Protein AF-0000000076629115 (afdb_homodimer)

Nearest PDB structures (foldseek):
  2y7j-assembly1_C  TM=8.946E-01  e=3.976E-22  Homo sapiens
  5u94-assembly1_A  TM=8.481E-01  e=2.162E-18  Mycobacterium tuberculosis H37Rv
  1o6y-assembly1_A  TM=8.661E-01  e=6.745E-17  Mycobacterium tuberculosis H37Rv
  3orm-assembly1_A  TM=8.342E-01  e=1.017E-17  Mycobacterium tuberculosis H37Ra
  2fum-assembly1_A  TM=8.094E-01  e=8.984E-17  Mycobacterium tuberculosis H37Rv

Structure (mmCIF, N/CA/C/O backbone):
data_AF-0000000076629115-model_v1
#
loop_
_entity.id
_entity.type
_entity.pdbx_description
1 polymer 'Protein kinase domain-containing protein'
#
loop_
_atom_site.group_PDB
_atom_site.id
_atom_site.type_symbol
_atom_site.label_atom_id
_atom_site.label_alt_id
_atom_site.label_comp_id
_atom_site.label_asym_id
_atom_site.label_entity_id
_atom_site.label_seq_id
_atom_site.pdbx_PDB_ins_code
_atom_site.Cartn_x
_atom_site.Cartn_y
_atom_site.Cartn_z
_atom_site.occupancy
_atom_site.B_iso_or_equiv
_atom_site.auth_seq_id
_atom_site.auth_comp_id
_atom_site.auth_asym_id
_atom_site.auth_atom_id
_atom_site.pdbx_PDB_model_num
ATOM 1 N N . MET A 1 1 ? 26.016 -2.723 -18.594 1 18.06 1 MET A N 1
ATOM 2 C CA . MET A 1 1 ? 26.516 -2.791 -17.219 1 18.06 1 MET A CA 1
ATOM 3 C C . MET A 1 1 ? 27.375 -1.579 -16.906 1 18.06 1 MET A C 1
ATOM 5 O O . MET A 1 1 ? 28.5 -1.725 -16.422 1 18.06 1 MET A O 1
ATOM 9 N N . GLY A 1 2 ? 26.969 -0.438 -17.5 1 18.92 2 GLY A N 1
ATOM 10 C CA . GLY A 1 2 ? 27.844 0.714 -17.5 1 18.92 2 GLY A CA 1
ATOM 11 C C . GLY A 1 2 ? 28.156 1.247 -16.125 1 18.92 2 GLY A C 1
ATOM 12 O O . GLY A 1 2 ? 27.25 1.573 -15.359 1 18.92 2 GLY A O 1
ATOM 13 N N . ILE A 1 3 ? 29.172 0.658 -15.555 1 20.05 3 ILE A N 1
ATOM 14 C CA . ILE A 1 3 ? 29.875 1.191 -14.391 1 20.05 3 ILE A CA 1
ATOM 15 C C . ILE A 1 3 ? 30.141 2.682 -14.586 1 20.05 3 ILE A C 1
ATOM 17 O O . ILE A 1 3 ? 30.859 3.072 -15.508 1 20.05 3 ILE A O 1
ATOM 21 N N . SER A 1 4 ? 29.078 3.451 -14.617 1 22.34 4 SER A N 1
ATOM 22 C CA . SER A 1 4 ? 29.406 4.855 -14.844 1 22.34 4 SER A CA 1
ATOM 23 C C . SER A 1 4 ? 30.516 5.316 -13.906 1 22.34 4 SER A C 1
ATOM 25 O O . SER A 1 4 ? 30.516 4.969 -12.719 1 22.34 4 SER A O 1
ATOM 27 N N . CYS A 1 5 ? 31.672 5.469 -14.438 1 22.61 5 CYS A N 1
ATOM 28 C CA . CYS A 1 5 ? 32.875 6.133 -13.945 1 22.61 5 CYS A CA 1
ATOM 29 C C . CYS A 1 5 ? 32.531 7.488 -13.328 1 22.61 5 CYS A C 1
ATOM 31 O O . CYS A 1 5 ? 31.828 8.297 -13.945 1 22.61 5 CYS A O 1
ATOM 33 N N . CYS A 1 6 ? 32.594 7.562 -12.047 1 23.69 6 CYS A N 1
ATOM 34 C CA . CYS A 1 6 ? 32.5 8.742 -11.188 1 23.69 6 CYS A CA 1
ATOM 35 C C . CYS A 1 6 ? 33.375 9.867 -11.703 1 23.69 6 CYS A C 1
ATOM 37 O O . CYS A 1 6 ? 34.594 9.812 -11.555 1 23.69 6 CYS A O 1
ATOM 39 N N . LYS A 1 7 ? 33.125 10.398 -12.836 1 25.02 7 LYS A N 1
ATOM 40 C CA . LYS A 1 7 ? 33.875 11.641 -13.039 1 25.02 7 LYS A CA 1
ATOM 41 C C . LYS A 1 7 ? 33.719 12.57 -11.836 1 25.02 7 LYS A C 1
ATOM 43 O O . LYS A 1 7 ? 32.656 12.617 -11.211 1 25.02 7 LYS A O 1
ATOM 48 N N . GLN A 1 8 ? 34.781 13.203 -11.242 1 26.44 8 GLN A N 1
ATOM 49 C CA . GLN A 1 8 ? 35.156 14.047 -10.109 1 26.44 8 GLN A CA 1
ATOM 50 C C . GLN A 1 8 ? 34.344 15.336 -10.086 1 26.44 8 GLN A C 1
ATOM 52 O O . GLN A 1 8 ? 34.656 16.281 -10.805 1 26.44 8 GLN A O 1
ATOM 57 N N . VAL A 1 9 ? 33.062 15.406 -10.305 1 29.16 9 VAL A N 1
ATOM 58 C CA . VAL A 1 9 ? 32.562 16.766 -10.164 1 29.16 9 VAL A CA 1
ATOM 59 C C . VAL A 1 9 ? 33.031 17.344 -8.82 1 29.16 9 VAL A C 1
ATOM 61 O O . VAL A 1 9 ? 33 16.656 -7.805 1 29.16 9 VAL A O 1
ATOM 64 N N . LYS A 1 10 ? 33.625 18.547 -8.742 1 31.98 10 LYS A N 1
ATOM 65 C CA . LYS A 1 10 ? 34.156 19.312 -7.617 1 31.98 10 LYS A CA 1
ATOM 66 C C . LYS A 1 10 ? 33.062 19.484 -6.535 1 31.98 10 LYS A C 1
ATOM 68 O O . LYS A 1 10 ? 32.375 20.5 -6.488 1 31.98 10 LYS A O 1
ATOM 73 N N . VAL A 1 11 ? 32.094 18.672 -6.383 1 36.09 11 VAL A N 1
ATOM 74 C CA . VAL A 1 11 ? 31.125 18.75 -5.285 1 36.09 11 VAL A CA 1
ATOM 75 C C . VAL A 1 11 ? 31.875 18.828 -3.953 1 36.09 11 VAL A C 1
ATOM 77 O O . VAL A 1 11 ? 32.812 18.078 -3.723 1 36.09 11 VAL A O 1
ATOM 80 N N . ASN A 1 12 ? 31.844 19.875 -3.234 1 35.12 12 ASN A N 1
ATOM 81 C CA . ASN A 1 12 ? 32.469 20.016 -1.918 1 35.12 12 ASN A CA 1
ATOM 82 C C . ASN A 1 12 ? 32.281 18.75 -1.085 1 35.12 12 ASN A C 1
ATOM 84 O O . ASN A 1 12 ? 31.141 18.406 -0.723 1 35.12 12 ASN A O 1
ATOM 88 N N . THR A 1 13 ? 33 17.75 -1.102 1 42.62 13 THR A N 1
ATOM 89 C CA . THR A 1 13 ? 33.281 16.391 -0.619 1 42.62 13 THR A CA 1
ATOM 90 C C . THR A 1 13 ? 33 16.281 0.876 1 42.62 13 THR A C 1
ATOM 92 O O . THR A 1 13 ? 32.688 15.203 1.378 1 42.62 13 THR A O 1
ATOM 95 N N . GLU A 1 14 ? 33.219 17.516 1.495 1 41.75 14 GLU A N 1
ATOM 96 C CA . GLU A 1 14 ? 33.125 17.328 2.941 1 41.75 14 GLU A CA 1
ATOM 97 C C . GLU A 1 14 ? 31.703 17.016 3.385 1 41.75 14 GLU A C 1
ATOM 99 O O . GLU A 1 14 ? 31.484 16.109 4.184 1 41.75 14 GLU A O 1
ATOM 104 N N . GLY A 1 15 ? 30.781 17.828 2.988 1 42.72 15 GLY A N 1
ATOM 105 C CA . GLY A 1 15 ? 29.406 17.641 3.396 1 42.72 15 GLY A CA 1
ATOM 106 C C . GLY A 1 15 ? 28.812 16.328 2.922 1 42.72 15 GLY A C 1
ATOM 107 O O . GLY A 1 15 ? 28.062 15.672 3.66 1 42.72 15 GLY A O 1
ATOM 108 N N . ILE A 1 16 ? 29.125 16.062 1.69 1 47.84 16 ILE A N 1
ATOM 109 C CA . ILE A 1 16 ? 28.656 14.812 1.115 1 47.84 16 ILE A CA 1
ATOM 110 C C . ILE A 1 16 ? 29.25 13.641 1.887 1 47.84 16 ILE A C 1
ATOM 112 O O . ILE A 1 16 ? 28.578 12.641 2.135 1 47.84 16 ILE A O 1
ATOM 116 N N . THR A 1 17 ? 30.484 13.891 2.24 1 46.81 17 THR A N 1
ATOM 117 C CA . THR A 1 17 ? 31.172 12.836 2.98 1 46.81 17 THR A CA 1
ATOM 118 C C . THR A 1 17 ? 30.438 12.516 4.277 1 46.81 17 THR A C 1
ATOM 120 O O . THR A 1 17 ? 30.312 11.352 4.66 1 46.81 17 THR A O 1
ATOM 123 N N . ARG A 1 18 ? 30.031 13.516 4.914 1 45.34 18 ARG A N 1
ATOM 124 C CA . ARG A 1 18 ? 29.312 13.305 6.176 1 45.34 18 ARG A CA 1
ATOM 125 C C . ARG A 1 18 ? 28 12.578 5.949 1 45.34 18 ARG A C 1
ATOM 127 O O . ARG A 1 18 ? 27.594 11.75 6.77 1 45.34 18 ARG A O 1
ATOM 134 N N . LEU A 1 19 ? 27.344 13.031 4.918 1 49.06 19 LEU A N 1
ATOM 135 C CA . LEU A 1 19 ? 26.062 12.414 4.609 1 49.06 19 LEU A CA 1
ATOM 136 C C . LEU A 1 19 ? 26.219 10.922 4.34 1 49.06 19 LEU A C 1
ATOM 138 O O . LEU A 1 19 ? 25.344 10.133 4.684 1 49.06 19 LEU A O 1
ATOM 142 N N . ILE A 1 20 ? 27.406 10.555 3.688 1 50.97 20 ILE A N 1
ATOM 143 C CA . ILE A 1 20 ? 27.656 9.164 3.295 1 50.97 20 ILE A CA 1
ATOM 144 C C . ILE A 1 20 ? 28.297 8.406 4.453 1 50.97 20 ILE A C 1
ATOM 146 O O . ILE A 1 20 ? 28.094 7.203 4.602 1 50.97 20 ILE A O 1
ATOM 150 N N . ALA A 1 21 ? 29.234 9.062 5.105 1 46.81 21 ALA A N 1
ATOM 151 C CA . ALA A 1 21 ? 30.125 8.398 6.062 1 46.81 21 ALA A CA 1
ATOM 152 C C . ALA A 1 21 ? 29.312 7.652 7.125 1 46.81 21 ALA A C 1
ATOM 154 O O . ALA A 1 21 ? 29.75 6.613 7.629 1 46.81 21 ALA A O 1
ATOM 155 N N . ASP A 1 22 ? 28.422 8.273 7.602 1 47.22 22 ASP A N 1
ATOM 156 C CA . ASP A 1 22 ? 27.891 7.688 8.828 1 47.22 22 ASP A CA 1
ATOM 157 C C . ASP A 1 22 ? 27.109 6.406 8.539 1 47.22 22 ASP A C 1
ATOM 159 O O . ASP A 1 22 ? 26.547 5.805 9.445 1 47.22 22 ASP A O 1
ATOM 163 N N . GLY A 1 23 ? 26.734 6.137 7.359 1 47.78 23 GLY A N 1
ATOM 164 C CA . GLY A 1 23 ? 25.797 5.031 7.262 1 47.78 23 GLY A CA 1
ATOM 165 C C . GLY A 1 23 ? 26.484 3.684 7.121 1 47.78 23 GLY A C 1
ATOM 166 O O . GLY A 1 23 ? 27.438 3.539 6.359 1 47.78 23 GLY A O 1
ATOM 167 N N . ASP A 1 24 ? 26.844 2.9 8.102 1 50.03 24 ASP A N 1
ATOM 168 C CA . ASP A 1 24 ? 27.172 1.478 8.109 1 50.03 24 ASP A CA 1
ATOM 169 C C . ASP A 1 24 ? 26.469 0.75 6.961 1 50.03 24 ASP A C 1
ATOM 171 O O . ASP A 1 24 ? 27.125 0.092 6.145 1 50.03 24 ASP A O 1
ATOM 175 N N . LYS A 1 25 ? 25.234 0.162 7.254 1 55.09 25 LYS A N 1
ATOM 176 C CA . LYS A 1 25 ? 24.484 -0.906 6.609 1 55.09 25 LYS A CA 1
ATOM 177 C C . LYS A 1 25 ? 23.891 -0.442 5.277 1 55.09 25 LYS A C 1
ATOM 179 O O . LYS A 1 25 ? 23.125 0.515 5.23 1 55.09 25 LYS A O 1
ATOM 184 N N . SER A 1 26 ? 24.562 -0.582 4.117 1 67.44 26 SER A N 1
ATOM 185 C CA . SER A 1 26 ? 24.078 -0.129 2.82 1 67.44 26 SER A CA 1
ATOM 186 C C . SER A 1 26 ? 22.922 -0.997 2.332 1 67.44 26 SER A C 1
ATOM 188 O O . SER A 1 26 ? 23.125 -2.164 1.985 1 67.44 26 SER A O 1
ATOM 190 N N . ILE A 1 27 ? 21.766 -0.595 2.73 1 78.12 27 ILE A N 1
ATOM 191 C CA . ILE A 1 27 ? 20.594 -1.197 2.129 1 78.12 27 ILE A CA 1
ATOM 192 C C . ILE A 1 27 ? 20.719 -1.183 0.608 1 78.12 27 ILE A C 1
ATOM 194 O O . ILE A 1 27 ? 20.922 -0.125 0.006 1 78.12 27 ILE A O 1
ATOM 198 N N . LEU A 1 28 ? 20.859 -2.326 0.103 1 85.25 28 LEU A N 1
ATOM 199 C CA . LEU A 1 28 ? 20.781 -2.426 -1.35 1 85.25 28 LEU A CA 1
ATOM 200 C C . LEU A 1 28 ? 19.328 -2.447 -1.807 1 85.25 28 LEU A C 1
ATOM 202 O O . LEU A 1 28 ? 18.5 -3.174 -1.242 1 85.25 28 LEU A O 1
ATOM 206 N N . TRP A 1 29 ? 19.109 -1.521 -2.682 1 87.62 29 TRP A N 1
ATOM 207 C CA . TRP A 1 29 ? 17.719 -1.365 -3.078 1 87.62 29 TRP A CA 1
ATOM 208 C C . TRP A 1 29 ? 17.594 -1.191 -4.59 1 87.62 29 TRP A C 1
ATOM 210 O O . TRP A 1 29 ? 18.578 -0.849 -5.258 1 87.62 29 TRP A O 1
ATOM 220 N N . ILE A 1 30 ? 16.422 -1.57 -5.086 1 89.44 30 ILE A N 1
ATOM 221 C CA . ILE A 1 30 ? 16.062 -1.395 -6.488 1 89.44 30 ILE A CA 1
ATOM 222 C C . ILE A 1 30 ? 14.961 -0.334 -6.609 1 89.44 30 ILE A C 1
ATOM 224 O O . ILE A 1 30 ? 13.961 -0.382 -5.891 1 89.44 30 ILE A O 1
ATOM 228 N N . LYS A 1 31 ? 15.227 0.638 -7.48 1 91.94 31 LYS A N 1
ATOM 229 C CA . LYS A 1 31 ? 14.281 1.729 -7.699 1 91.94 31 LYS A CA 1
ATOM 230 C C . LYS A 1 31 ? 13.086 1.264 -8.531 1 91.94 31 LYS A C 1
ATOM 232 O O . LYS A 1 31 ? 13.258 0.575 -9.539 1 91.94 31 LYS A O 1
ATOM 237 N N . GLY A 1 32 ? 11.914 1.605 -8.031 1 94.44 32 GLY A N 1
ATOM 238 C CA . GLY A 1 32 ? 10.688 1.296 -8.75 1 94.44 32 GLY A CA 1
ATOM 239 C C . GLY A 1 32 ? 9.992 2.525 -9.305 1 94.44 32 GLY A C 1
ATOM 240 O O . GLY A 1 32 ? 10.641 3.408 -9.867 1 94.44 32 GLY A O 1
ATOM 241 N N . GLU A 1 33 ? 8.711 2.596 -9.18 1 93.38 33 GLU A N 1
ATOM 242 C CA . GLU A 1 33 ? 7.898 3.648 -9.781 1 93.38 33 GLU A CA 1
ATOM 243 C C . GLU A 1 33 ? 7.93 4.918 -8.938 1 93.38 33 GLU A C 1
ATOM 245 O O . GLU A 1 33 ? 8.109 4.859 -7.715 1 93.38 33 GLU A O 1
ATOM 250 N N . LYS A 1 34 ? 7.688 6.039 -9.609 1 94.75 34 LYS A N 1
ATOM 251 C CA . LYS A 1 34 ? 7.504 7.316 -8.922 1 94.75 34 LYS A CA 1
ATOM 252 C C . LYS A 1 34 ? 6.188 7.344 -8.148 1 94.75 34 LYS A C 1
ATOM 254 O O . LYS A 1 34 ? 5.141 6.973 -8.688 1 94.75 34 LYS A O 1
ATOM 259 N N . ILE A 1 35 ? 6.246 7.723 -6.91 1 93.69 35 ILE A N 1
ATOM 260 C CA . ILE A 1 35 ? 5.023 7.699 -6.113 1 93.69 35 ILE A CA 1
ATOM 261 C C . ILE A 1 35 ? 4.664 9.117 -5.684 1 93.69 35 ILE A C 1
ATOM 263 O O . ILE A 1 35 ? 3.574 9.359 -5.16 1 93.69 35 ILE A O 1
ATOM 267 N N . GLY A 1 36 ? 5.602 10.031 -5.832 1 90 36 GLY A N 1
ATOM 268 C CA . GLY A 1 36 ? 5.293 11.406 -5.484 1 90 36 GLY A CA 1
ATOM 269 C C . GLY A 1 36 ? 6.445 12.359 -5.734 1 90 36 GLY A C 1
ATOM 270 O O . GLY A 1 36 ? 7.445 11.984 -6.355 1 90 36 GLY A O 1
ATOM 271 N N . SER A 1 37 ? 6.129 13.562 -5.414 1 85.31 37 SER A N 1
ATOM 272 C CA . SER A 1 37 ? 7.141 14.617 -5.461 1 85.31 37 SER A CA 1
ATOM 273 C C . SER A 1 37 ? 7.168 15.414 -4.16 1 85.31 37 SER A C 1
ATOM 275 O O . SER A 1 37 ? 6.117 15.688 -3.572 1 85.31 37 SER A O 1
ATOM 277 N N . GLY A 1 38 ? 8.367 15.57 -3.707 1 70.88 38 GLY A N 1
ATOM 278 C CA . GLY A 1 38 ? 8.508 16.406 -2.525 1 70.88 38 GLY A CA 1
ATOM 279 C C . GLY A 1 38 ? 9.117 17.766 -2.824 1 70.88 38 GLY A C 1
ATOM 280 O O . GLY A 1 38 ? 9.297 18.125 -3.988 1 70.88 38 GLY A O 1
ATOM 281 N N . SER A 1 39 ? 9.336 18.656 -1.815 1 66.75 39 SER A N 1
ATOM 282 C CA . SER A 1 39 ? 9.867 20.016 -1.913 1 66.75 39 SER A CA 1
ATOM 283 C C . SER A 1 39 ? 11.148 20.047 -2.73 1 66.75 39 SER A C 1
ATOM 285 O O . SER A 1 39 ? 11.344 20.953 -3.559 1 66.75 39 SER A O 1
ATOM 287 N N . PHE A 1 40 ? 11.969 19 -2.664 1 75.31 40 PHE A N 1
ATOM 288 C CA . PHE A 1 40 ? 13.281 19.156 -3.277 1 75.31 40 PHE A CA 1
ATOM 289 C C . PHE A 1 40 ? 13.594 17.984 -4.195 1 75.31 40 PHE A C 1
ATOM 291 O O . PHE A 1 40 ? 14.688 17.906 -4.754 1 75.31 40 PHE A O 1
ATOM 298 N N . GLY A 1 41 ? 12.602 17.094 -4.305 1 85.94 41 GLY A N 1
ATOM 299 C CA . GLY A 1 41 ? 12.945 15.93 -5.113 1 85.94 41 GLY A CA 1
ATOM 300 C C . GLY A 1 41 ? 11.758 15.039 -5.414 1 85.94 41 GLY A C 1
ATOM 301 O O . GLY A 1 41 ? 10.617 15.391 -5.098 1 85.94 41 GLY A O 1
ATOM 302 N N . THR A 1 42 ? 12.133 14.008 -6.117 1 91.88 42 THR A N 1
ATOM 303 C CA . THR A 1 42 ? 11.133 13.023 -6.5 1 91.88 42 THR A CA 1
ATOM 304 C C . THR A 1 42 ? 11.211 11.797 -5.598 1 91.88 42 THR A C 1
ATOM 306 O O . THR A 1 42 ? 12.305 11.367 -5.223 1 91.88 42 THR A O 1
ATOM 309 N N . VAL A 1 43 ? 10.07 11.289 -5.266 1 95.25 43 VAL A N 1
ATOM 310 C CA . VAL A 1 43 ? 10.031 10.133 -4.375 1 95.25 43 VAL A CA 1
ATOM 311 C C . VAL A 1 43 ? 9.648 8.883 -5.164 1 95.25 43 VAL A C 1
ATOM 313 O O . VAL A 1 43 ? 8.688 8.898 -5.934 1 95.25 43 VAL A O 1
ATOM 316 N N . TYR A 1 44 ? 10.414 7.816 -4.98 1 95.19 44 TYR A N 1
ATOM 317 C CA . TYR A 1 44 ? 10.188 6.539 -5.645 1 95.19 44 TYR A CA 1
ATOM 318 C C . TYR A 1 44 ? 9.945 5.43 -4.629 1 95.19 44 TYR A C 1
ATOM 320 O O . TYR A 1 44 ? 10.492 5.461 -3.523 1 95.19 44 TYR A O 1
ATOM 328 N N . ARG A 1 45 ? 9.062 4.504 -5.066 1 96.06 45 ARG A N 1
ATOM 329 C CA . ARG A 1 45 ? 9.016 3.229 -4.355 1 96.06 45 ARG A CA 1
ATOM 330 C C . ARG A 1 45 ? 10.227 2.369 -4.691 1 96.06 45 ARG A C 1
ATOM 332 O O . ARG A 1 45 ? 10.656 2.314 -5.848 1 96.06 45 ARG A O 1
ATOM 339 N N . ALA A 1 46 ? 10.789 1.729 -3.682 1 94.25 46 ALA A N 1
ATOM 340 C CA . ALA A 1 46 ? 11.93 0.841 -3.885 1 94.25 46 ALA A CA 1
ATOM 341 C C . ALA A 1 46 ? 11.805 -0.421 -3.037 1 94.25 46 ALA A C 1
ATOM 343 O O . ALA A 1 46 ? 10.984 -0.479 -2.119 1 94.25 46 ALA A O 1
ATOM 344 N N . ILE A 1 47 ? 12.57 -1.452 -3.438 1 93.06 47 ILE A N 1
ATOM 345 C CA . ILE A 1 47 ? 12.531 -2.672 -2.637 1 93.06 47 ILE A CA 1
ATOM 346 C C . ILE A 1 47 ? 13.945 -3.033 -2.186 1 93.06 47 ILE A C 1
ATOM 348 O O . ILE A 1 47 ? 14.922 -2.742 -2.885 1 93.06 47 ILE A O 1
ATOM 352 N N . ASP A 1 48 ? 14.008 -3.607 -0.996 1 91.69 48 ASP A N 1
ATOM 353 C CA . ASP A 1 48 ? 15.219 -4.277 -0.542 1 91.69 48 ASP A CA 1
ATOM 354 C C . ASP A 1 48 ? 15.531 -5.5 -1.406 1 91.69 48 ASP A C 1
ATOM 356 O O . ASP A 1 48 ? 14.656 -6.336 -1.641 1 91.69 48 ASP A O 1
ATOM 360 N N . ILE A 1 49 ? 16.688 -5.648 -1.797 1 86.75 49 ILE A N 1
ATOM 361 C CA . ILE A 1 49 ? 17.016 -6.688 -2.766 1 86.75 49 ILE A CA 1
ATOM 362 C C . ILE A 1 49 ? 17.031 -8.047 -2.078 1 86.75 49 ILE A C 1
ATOM 364 O O . ILE A 1 49 ? 17.031 -9.086 -2.744 1 86.75 49 ILE A O 1
ATOM 368 N N . GLU A 1 50 ? 17.062 -8.016 -0.78 1 86.12 50 GLU A N 1
ATOM 369 C CA . GLU A 1 50 ? 17.109 -9.273 -0.043 1 86.12 50 GLU A CA 1
ATOM 370 C C . GLU A 1 50 ? 15.734 -9.656 0.478 1 86.12 50 GLU A C 1
ATOM 372 O O . GLU A 1 50 ? 15.352 -10.828 0.444 1 86.12 50 GLU A O 1
ATOM 377 N N . THR A 1 51 ? 15.016 -8.656 0.875 1 90 51 THR A N 1
ATOM 378 C CA . THR A 1 51 ? 13.797 -8.977 1.61 1 90 51 THR A CA 1
ATOM 379 C C . THR A 1 51 ? 12.562 -8.609 0.795 1 90 51 THR A C 1
ATOM 381 O O . THR A 1 51 ? 11.453 -9.023 1.122 1 90 51 THR A O 1
ATOM 384 N N . ALA A 1 52 ? 12.734 -7.809 -0.21 1 93.06 52 ALA A N 1
ATOM 385 C CA . ALA A 1 52 ? 11.641 -7.305 -1.043 1 93.06 52 ALA A CA 1
ATOM 386 C C . ALA A 1 52 ? 10.773 -6.312 -0.272 1 93.06 52 ALA A C 1
ATOM 388 O O . ALA A 1 52 ? 9.695 -5.93 -0.736 1 93.06 52 ALA A O 1
ATOM 389 N N . ASN A 1 53 ? 11.266 -5.941 0.894 1 94.5 53 ASN A N 1
ATOM 390 C CA . ASN A 1 53 ? 10.523 -4.926 1.634 1 94.5 53 ASN A CA 1
ATOM 391 C C . ASN A 1 53 ? 10.562 -3.574 0.924 1 94.5 53 ASN A C 1
ATOM 393 O O . ASN A 1 53 ? 11.586 -3.205 0.34 1 94.5 53 ASN A O 1
ATOM 397 N N . TYR A 1 54 ? 9.492 -2.854 1.066 1 95.31 54 TYR A N 1
ATOM 398 C CA . TYR A 1 54 ? 9.398 -1.555 0.41 1 95.31 54 TYR A CA 1
ATOM 399 C C . TYR A 1 54 ? 10.102 -0.477 1.225 1 95.31 54 TYR A C 1
ATOM 401 O O . TYR A 1 54 ? 10.102 -0.522 2.457 1 95.31 54 TYR A O 1
ATOM 409 N N . PHE A 1 55 ? 10.641 0.475 0.433 1 94 55 PHE A N 1
ATOM 410 C CA . PHE A 1 55 ? 11.148 1.761 0.897 1 94 55 PHE A CA 1
ATOM 411 C C . PHE A 1 55 ? 10.586 2.898 0.051 1 94 55 PHE A C 1
ATOM 413 O O . PHE A 1 55 ? 10.133 2.68 -1.073 1 94 55 PHE A O 1
ATOM 420 N N . ALA A 1 56 ? 10.602 4.031 0.709 1 95.88 56 ALA A N 1
ATOM 421 C CA . ALA A 1 56 ? 10.484 5.254 -0.078 1 95.88 56 ALA A CA 1
ATOM 422 C C . ALA A 1 56 ? 11.844 5.93 -0.245 1 95.88 56 ALA A C 1
ATOM 424 O O . ALA A 1 56 ? 12.609 6.055 0.718 1 95.88 56 ALA A O 1
ATOM 425 N N . VAL A 1 57 ? 12.156 6.301 -1.483 1 93.38 57 VAL A N 1
ATOM 426 C CA . VAL A 1 57 ? 13.438 6.941 -1.757 1 93.38 57 VAL A CA 1
ATOM 427 C C . VAL A 1 57 ? 13.203 8.32 -2.375 1 93.38 57 VAL A C 1
ATOM 429 O O . VAL A 1 57 ? 12.688 8.43 -3.49 1 93.38 57 VAL A O 1
ATOM 432 N N . LYS A 1 58 ? 13.516 9.297 -1.64 1 92.94 58 LYS A N 1
ATOM 433 C CA . LYS A 1 58 ? 13.508 10.648 -2.184 1 92.94 58 LYS A CA 1
ATOM 434 C C . LYS A 1 58 ? 14.812 10.961 -2.904 1 92.94 58 LYS A C 1
ATOM 436 O O . LYS A 1 58 ? 15.875 11.016 -2.281 1 92.94 58 LYS A O 1
ATOM 441 N N . CYS A 1 59 ? 14.734 11.141 -4.199 1 91.38 59 CYS A N 1
ATOM 442 C CA . CYS A 1 59 ? 15.891 11.445 -5.027 1 91.38 59 CYS A CA 1
ATOM 443 C C . CYS A 1 59 ? 15.984 12.938 -5.316 1 91.38 59 CYS A C 1
ATOM 445 O O . CYS A 1 59 ? 15.07 13.516 -5.906 1 91.38 59 CYS A O 1
ATOM 447 N N . ILE A 1 60 ? 17.078 13.523 -4.902 1 88.81 60 ILE A N 1
ATOM 448 C CA . ILE A 1 60 ? 17.297 14.953 -5.07 1 88.81 60 ILE A CA 1
ATOM 449 C C . ILE A 1 60 ? 18.469 15.188 -6.004 1 88.81 60 ILE A C 1
ATOM 451 O O . ILE A 1 60 ? 19.609 14.836 -5.684 1 88.81 60 ILE A O 1
ATOM 455 N N . SER A 1 61 ? 18.219 15.805 -7.109 1 87 61 SER A N 1
ATOM 456 C CA . SER A 1 61 ? 19.266 16.094 -8.078 1 87 61 SER A CA 1
ATOM 457 C C . SER A 1 61 ? 20.094 17.312 -7.652 1 87 61 SER A C 1
ATOM 459 O O . SER A 1 61 ? 19.531 18.328 -7.262 1 87 61 SER A O 1
ATOM 461 N N . LEU A 1 62 ? 21.359 17.203 -7.789 1 80.69 62 LEU A N 1
ATOM 462 C CA . LEU A 1 62 ? 22.25 18.297 -7.441 1 80.69 62 LEU A CA 1
ATOM 463 C C . LEU A 1 62 ? 22.562 19.156 -8.664 1 80.69 62 LEU A C 1
ATOM 465 O O . LEU A 1 62 ? 23.141 20.234 -8.539 1 80.69 62 LEU A O 1
ATOM 469 N N . LYS A 1 63 ? 22.359 18.719 -9.812 1 75.5 63 LYS A N 1
ATOM 470 C CA . LYS A 1 63 ? 22.672 19.453 -11.039 1 75.5 63 LYS A CA 1
ATOM 471 C C . LYS A 1 63 ? 21.609 20.516 -11.32 1 75.5 63 LYS A C 1
ATOM 473 O O . LYS A 1 63 ? 21.938 21.656 -11.633 1 75.5 63 LYS A O 1
ATOM 478 N N . ASN A 1 64 ? 20.453 20.156 -11.422 1 59.91 64 ASN A N 1
ATOM 479 C CA . ASN A 1 64 ? 19.422 21.016 -11.992 1 59.91 64 ASN A CA 1
ATOM 480 C C . ASN A 1 64 ? 18.609 21.719 -10.906 1 59.91 64 ASN A C 1
ATOM 482 O O . ASN A 1 64 ? 17.484 22.141 -11.148 1 59.91 64 ASN A O 1
ATOM 486 N N . ASN A 1 65 ? 19.281 22 -9.805 1 58.5 65 ASN A N 1
ATOM 487 C CA . ASN A 1 65 ? 18.406 22.609 -8.812 1 58.5 65 ASN A CA 1
ATOM 488 C C . ASN A 1 65 ? 18.594 24.125 -8.734 1 58.5 65 ASN A C 1
ATOM 490 O O . ASN A 1 65 ? 19.703 24.625 -8.961 1 58.5 65 ASN A O 1
ATOM 494 N N . LYS A 1 66 ? 17.547 24.828 -8.812 1 56.75 66 LYS A N 1
ATOM 495 C CA . LYS A 1 66 ? 17.469 26.281 -8.75 1 56.75 66 LYS A CA 1
ATOM 496 C C . LYS A 1 66 ? 18.312 26.828 -7.602 1 56.75 66 LYS A C 1
ATOM 498 O O . LYS A 1 66 ? 18.781 27.969 -7.66 1 56.75 66 LYS A O 1
ATOM 503 N N . LEU A 1 67 ? 18.406 26.125 -6.621 1 57.22 67 LEU A N 1
ATOM 504 C CA . LEU A 1 67 ? 19.25 26.531 -5.5 1 57.22 67 LEU A CA 1
ATOM 505 C C . LEU A 1 67 ? 20.719 26.219 -5.781 1 57.22 67 LEU A C 1
ATOM 507 O O . LEU A 1 67 ? 21.016 25.234 -6.457 1 57.22 67 LEU A O 1
ATOM 511 N N . ASN A 1 68 ? 21.484 27.109 -5.508 1 66.69 68 ASN A N 1
ATOM 512 C CA . ASN A 1 68 ? 22.906 26.734 -5.539 1 66.69 68 ASN A CA 1
ATOM 513 C C . ASN A 1 68 ? 23.141 25.422 -4.809 1 66.69 68 ASN A C 1
ATOM 515 O O . ASN A 1 68 ? 22.453 25.094 -3.838 1 66.69 68 ASN A O 1
ATOM 519 N N . SER A 1 69 ? 23.828 24.547 -5.379 1 70.62 69 SER A N 1
ATOM 520 C CA . SER A 1 69 ? 24.109 23.203 -4.898 1 70.62 69 SER A CA 1
ATOM 521 C C . SER A 1 69 ? 24.484 23.203 -3.42 1 70.62 69 SER A C 1
ATOM 523 O O . SER A 1 69 ? 24.078 22.328 -2.664 1 70.62 69 SER A O 1
ATOM 525 N N . SER A 1 70 ? 25.125 24.25 -3.059 1 76.19 70 SER A N 1
ATOM 526 C CA . SER A 1 70 ? 25.578 24.312 -1.673 1 76.19 70 SER A CA 1
ATOM 527 C C . SER A 1 70 ? 24.406 24.531 -0.719 1 76.19 70 SER A C 1
ATOM 529 O O . SER A 1 70 ? 24.328 23.906 0.342 1 76.19 70 SER A O 1
ATOM 531 N N . LYS A 1 71 ? 23.547 25.438 -1.143 1 75.5 71 LYS A N 1
ATOM 532 C CA . LYS A 1 71 ? 22.375 25.719 -0.309 1 75.5 71 LYS A CA 1
ATOM 533 C C . LYS A 1 71 ? 21.453 24.516 -0.228 1 75.5 71 LYS A C 1
ATOM 535 O O . LYS A 1 71 ? 20.938 24.188 0.843 1 75.5 71 LYS A O 1
ATOM 540 N N . LEU A 1 72 ? 21.344 23.875 -1.293 1 78.75 72 LEU A N 1
ATOM 541 C CA . LEU A 1 72 ? 20.5 22.688 -1.349 1 78.75 72 LEU A CA 1
ATOM 542 C C . LEU A 1 72 ? 21.031 21.594 -0.44 1 78.75 72 LEU A C 1
ATOM 544 O O . LEU A 1 72 ? 20.281 20.984 0.317 1 78.75 72 LEU A O 1
ATOM 548 N N . ILE A 1 73 ? 22.234 21.406 -0.47 1 79.19 73 ILE A N 1
ATOM 549 C CA . ILE A 1 73 ? 22.875 20.375 0.327 1 79.19 73 ILE A CA 1
ATOM 550 C C . ILE A 1 73 ? 22.672 20.656 1.812 1 79.19 73 ILE A C 1
ATOM 552 O O . ILE A 1 73 ? 22.422 19.75 2.602 1 79.19 73 ILE A O 1
ATOM 556 N N . LYS A 1 74 ? 22.797 21.906 2.119 1 80.88 74 LYS A N 1
ATOM 557 C CA . LYS A 1 74 ? 22.609 22.297 3.516 1 80.88 74 LYS A CA 1
ATOM 558 C C . LYS A 1 74 ? 21.188 22 3.975 1 80.88 74 LYS A C 1
ATOM 560 O O . LYS A 1 74 ? 20.969 21.531 5.094 1 80.88 74 LYS A O 1
ATOM 565 N N . LEU A 1 75 ? 20.297 22.281 3.113 1 79.31 75 LEU A N 1
ATOM 566 C CA . LEU A 1 75 ? 18.891 22.031 3.436 1 79.31 75 LEU A CA 1
ATOM 567 C C . LEU A 1 75 ? 18.625 20.547 3.588 1 79.31 75 LEU A C 1
ATOM 569 O O . LEU A 1 75 ? 17.906 20.125 4.496 1 79.31 75 LEU A O 1
ATOM 573 N N . ILE A 1 76 ? 19.25 19.812 2.756 1 83.38 76 ILE A N 1
ATOM 574 C CA . ILE A 1 76 ? 19.109 18.359 2.811 1 83.38 76 ILE A CA 1
ATOM 575 C C . ILE A 1 76 ? 19.719 17.828 4.102 1 83.38 76 ILE A C 1
ATOM 577 O O . ILE A 1 76 ? 19.125 16.969 4.773 1 83.38 76 ILE A O 1
ATOM 581 N N . GLN A 1 77 ? 20.797 18.312 4.426 1 83.81 77 GLN A N 1
ATOM 582 C CA . GLN A 1 77 ? 21.484 17.891 5.645 1 83.81 77 GLN A CA 1
ATOM 583 C C . GLN A 1 77 ? 20.641 18.172 6.879 1 83.81 77 GLN A C 1
ATOM 585 O O . GLN A 1 77 ? 20.547 17.344 7.785 1 83.81 77 GLN A O 1
ATOM 590 N N . LYS A 1 78 ? 20.109 19.328 6.879 1 83.69 78 LYS A N 1
ATOM 591 C CA . LYS A 1 78 ? 19.25 19.703 8.008 1 83.69 78 LYS A CA 1
ATOM 592 C C . LYS A 1 78 ? 18.062 18.75 8.133 1 83.69 78 LYS A C 1
ATOM 594 O O . LYS A 1 78 ? 17.719 18.328 9.242 1 83.69 78 LYS A O 1
ATOM 599 N N . GLU A 1 79 ? 17.469 18.5 7.07 1 85.94 79 GLU A N 1
ATOM 600 C CA . GLU A 1 79 ? 16.344 17.562 7.066 1 85.94 79 GLU A CA 1
ATOM 601 C C . GLU A 1 79 ? 16.75 16.203 7.605 1 85.94 79 GLU A C 1
ATOM 603 O O . GLU A 1 79 ? 16.078 15.625 8.461 1 85.94 79 GLU A O 1
ATOM 608 N N . VAL A 1 80 ? 17.812 15.711 7.117 1 87.62 80 VAL A N 1
ATOM 609 C CA . VAL A 1 80 ? 18.312 14.398 7.512 1 87.62 80 VAL A CA 1
ATOM 610 C C . VAL A 1 80 ? 18.656 14.398 9 1 87.62 80 VAL A C 1
ATOM 612 O O . VAL A 1 80 ? 18.359 13.438 9.719 1 87.62 80 VAL A O 1
ATOM 615 N N . ASP A 1 81 ? 19.234 15.477 9.453 1 88.38 81 ASP A N 1
ATOM 616 C CA . ASP A 1 81 ? 19.594 15.594 10.859 1 88.38 81 ASP A CA 1
ATOM 617 C C . ASP A 1 81 ? 18.344 15.523 11.742 1 88.38 81 ASP A C 1
ATOM 619 O O . ASP A 1 81 ? 18.359 14.859 12.789 1 88.38 81 ASP A O 1
ATOM 623 N N . ILE A 1 82 ? 17.359 16.172 11.281 1 90.25 82 ILE A N 1
ATOM 624 C CA . ILE A 1 82 ? 16.094 16.156 12.023 1 90.25 82 ILE A CA 1
ATOM 625 C C . ILE A 1 82 ? 15.508 14.75 12.031 1 90.25 82 ILE A C 1
ATOM 627 O O . ILE A 1 82 ? 15.102 14.242 13.078 1 90.25 82 ILE A O 1
ATOM 631 N N . LEU A 1 83 ? 15.531 14.109 10.953 1 90.31 83 LEU A N 1
ATOM 632 C CA . LEU A 1 83 ? 14.977 12.766 10.82 1 90.31 83 LEU A CA 1
ATOM 633 C C . LEU A 1 83 ? 15.734 11.773 11.695 1 90.31 83 LEU A C 1
ATOM 635 O O . LEU A 1 83 ? 15.133 10.859 12.266 1 90.31 83 LEU A O 1
ATOM 639 N N . LYS A 1 84 ? 16.953 11.992 11.797 1 89.56 84 LYS A N 1
ATOM 640 C CA . LYS A 1 84 ? 17.797 11.078 12.57 1 89.56 84 LYS A CA 1
ATOM 641 C C . LYS A 1 84 ? 17.5 11.172 14.062 1 89.56 84 LYS A C 1
ATOM 643 O O . LYS A 1 84 ? 17.609 10.188 14.789 1 89.56 84 LYS A O 1
ATOM 648 N N . VAL A 1 85 ? 17.094 12.297 14.453 1 90.12 85 VAL A N 1
ATOM 649 C CA . VAL A 1 85 ? 16.938 12.508 15.891 1 90.12 85 VAL A CA 1
ATOM 650 C C . VAL A 1 85 ? 15.5 12.164 16.297 1 90.12 85 VAL A C 1
ATOM 652 O O . VAL A 1 85 ? 15.242 11.875 17.469 1 90.12 85 VAL A O 1
ATOM 655 N N . LEU A 1 86 ? 14.609 12.234 15.398 1 93.12 86 LEU A N 1
ATOM 656 C CA . LEU A 1 86 ? 13.211 11.992 15.727 1 93.12 86 LEU A CA 1
ATOM 657 C C . LEU A 1 86 ? 12.883 10.5 15.633 1 93.12 86 LEU A C 1
ATOM 659 O O . LEU A 1 86 ? 13.031 9.891 14.57 1 93.12 86 LEU A O 1
ATOM 663 N N . GLU A 1 87 ? 12.578 9.938 16.719 1 94.69 87 GLU A N 1
ATOM 664 C CA . GLU A 1 87 ? 12.125 8.555 16.797 1 94.69 87 GLU A CA 1
ATOM 665 C C . GLU A 1 87 ? 10.758 8.453 17.469 1 94.69 87 GLU A C 1
ATOM 667 O O . GLU A 1 87 ? 10.664 8.469 18.703 1 94.69 87 GLU A O 1
ATOM 672 N N . HIS A 1 88 ? 9.867 8.32 16.719 1 97.06 88 HIS A N 1
ATOM 673 C CA . HIS A 1 88 ? 8.492 8.289 17.188 1 97.06 88 HIS A CA 1
ATOM 674 C C . HIS A 1 88 ? 7.602 7.477 16.25 1 97.06 88 HIS A C 1
ATOM 676 O O . HIS A 1 88 ? 7.793 7.504 15.031 1 97.06 88 HIS A O 1
ATOM 682 N N . SER A 1 89 ? 6.598 6.836 16.781 1 97.56 89 SER A N 1
ATOM 683 C CA . SER A 1 89 ? 5.727 5.965 16 1 97.56 89 SER A CA 1
ATOM 684 C C . SER A 1 89 ? 4.934 6.754 14.969 1 97.56 89 SER A C 1
ATOM 686 O O . SER A 1 89 ? 4.52 6.207 13.945 1 97.56 89 SER A O 1
ATOM 688 N N . ASN A 1 90 ? 4.695 8.047 15.188 1 98.38 90 ASN A N 1
ATOM 689 C CA . ASN A 1 90 ? 3.898 8.867 14.281 1 98.38 90 ASN A CA 1
ATOM 690 C C . ASN A 1 90 ? 4.777 9.797 13.453 1 98.38 90 ASN A C 1
ATOM 692 O O . ASN A 1 90 ? 4.305 10.828 12.969 1 98.38 90 ASN A O 1
ATOM 696 N N . ILE A 1 91 ? 6.008 9.516 13.32 1 97.94 91 ILE A N 1
ATOM 697 C CA . ILE A 1 91 ? 6.949 10.211 12.453 1 97.94 91 ILE A CA 1
ATOM 698 C C . ILE A 1 91 ? 7.641 9.211 11.531 1 97.94 91 ILE A C 1
ATOM 700 O O . ILE A 1 91 ? 8.016 8.117 11.961 1 97.94 91 ILE A O 1
ATOM 704 N N . ILE A 1 92 ? 7.762 9.555 10.312 1 97.12 92 ILE A N 1
ATOM 705 C CA . ILE A 1 92 ? 8.328 8.664 9.305 1 97.12 92 ILE A CA 1
ATOM 706 C C . ILE A 1 92 ? 9.734 8.234 9.727 1 97.12 92 ILE A C 1
ATOM 708 O O . ILE A 1 92 ? 10.523 9.055 10.211 1 97.12 92 ILE A O 1
ATOM 712 N N . LYS A 1 93 ? 10.039 7.016 9.555 1 96.31 93 LYS A N 1
ATOM 713 C CA . LYS A 1 93 ? 11.32 6.473 9.984 1 96.31 93 LYS A CA 1
ATOM 714 C C . LYS A 1 93 ? 12.391 6.68 8.922 1 96.31 93 LYS A C 1
ATOM 716 O O . LYS A 1 93 ? 12.172 6.367 7.746 1 96.31 93 LYS A O 1
ATOM 721 N N . TYR A 1 94 ? 13.484 7.219 9.336 1 94.31 94 TYR A N 1
ATOM 722 C CA . TYR A 1 94 ? 14.656 7.402 8.492 1 94.31 94 TYR A CA 1
ATOM 723 C C . TYR A 1 94 ? 15.539 6.164 8.516 1 94.31 94 TYR A C 1
ATOM 725 O O . TYR A 1 94 ? 15.789 5.59 9.578 1 94.31 94 TYR A O 1
ATOM 733 N N . TYR A 1 95 ? 16.031 5.738 7.27 1 92.69 95 TYR A N 1
ATOM 734 C CA . TYR A 1 95 ? 16.906 4.574 7.246 1 92.69 95 TYR A CA 1
ATOM 735 C C . TYR A 1 95 ? 18.328 4.969 6.863 1 92.69 95 TYR A C 1
ATOM 737 O O . TYR A 1 95 ? 19.281 4.641 7.57 1 92.69 95 TYR A O 1
ATOM 745 N N . GLN A 1 96 ? 18.391 5.629 5.668 1 90.12 96 GLN A N 1
ATOM 746 C CA . GLN A 1 96 ? 19.734 5.891 5.168 1 90.12 96 GLN A CA 1
ATOM 747 C C . GLN A 1 96 ? 19.734 6.996 4.113 1 90.12 96 GLN A C 1
ATOM 749 O O . GLN A 1 96 ? 18.688 7.301 3.539 1 90.12 96 GLN A O 1
ATOM 754 N N . THR A 1 97 ? 20.875 7.621 3.99 1 89.38 97 THR A N 1
ATOM 755 C CA . THR A 1 97 ? 21.109 8.531 2.875 1 89.38 97 THR A CA 1
ATOM 756 C C . THR A 1 97 ? 22.266 8.031 2.01 1 89.38 97 THR A C 1
ATOM 758 O O . THR A 1 97 ? 23.312 7.621 2.527 1 89.38 97 THR A O 1
ATOM 761 N N . ASP A 1 98 ? 21.922 7.965 0.702 1 84.56 98 ASP A N 1
ATOM 762 C CA . ASP A 1 98 ? 22.938 7.555 -0.267 1 84.56 98 ASP A CA 1
ATOM 763 C C . ASP A 1 98 ? 23.297 8.711 -1.2 1 84.56 98 ASP A C 1
ATOM 765 O O . ASP A 1 98 ? 22.469 9.578 -1.473 1 84.56 98 ASP A O 1
ATOM 769 N N . LEU A 1 99 ? 24.547 8.688 -1.507 1 81.94 99 LEU A N 1
ATOM 770 C CA . LEU A 1 99 ? 25 9.578 -2.57 1 81.94 99 LEU A CA 1
ATOM 771 C C . LEU A 1 99 ? 25.234 8.805 -3.867 1 81.94 99 LEU A C 1
ATOM 773 O O . LEU A 1 99 ? 25.984 7.836 -3.893 1 81.94 99 LEU A O 1
ATOM 777 N N . ASP A 1 100 ? 24.531 9.219 -4.832 1 82.56 100 ASP A N 1
ATOM 778 C CA . ASP A 1 100 ? 24.734 8.68 -6.176 1 82.56 100 ASP A CA 1
ATOM 779 C C . ASP A 1 100 ? 25.609 9.602 -7.016 1 82.56 100 ASP A C 1
ATOM 781 O O . ASP A 1 100 ? 25.125 10.57 -7.602 1 82.56 100 ASP A O 1
ATOM 785 N N . ILE A 1 101 ? 26.797 9.266 -7.105 1 77.75 101 ILE A N 1
ATOM 786 C CA . ILE A 1 101 ? 27.797 10.109 -7.766 1 77.75 101 ILE A CA 1
ATOM 787 C C . ILE A 1 101 ? 27.531 10.125 -9.266 1 77.75 101 ILE A C 1
ATOM 789 O O . ILE A 1 101 ? 27.641 11.172 -9.914 1 77.75 101 ILE A O 1
ATOM 793 N N . GLU A 1 102 ? 27.234 8.938 -9.734 1 80.62 102 GLU A N 1
ATOM 794 C CA . GLU A 1 102 ? 27.031 8.812 -11.172 1 80.62 102 GLU A CA 1
ATOM 795 C C . GLU A 1 102 ? 25.891 9.711 -11.656 1 80.62 102 GLU A C 1
ATOM 797 O O . GLU A 1 102 ? 26.031 10.398 -12.664 1 80.62 102 GLU A O 1
ATOM 802 N N . ASN A 1 103 ? 24.938 9.789 -10.93 1 82.88 103 ASN A N 1
ATOM 803 C CA . ASN A 1 103 ? 23.766 10.547 -11.344 1 82.88 103 ASN A CA 1
ATOM 804 C C . ASN A 1 103 ? 23.703 11.906 -10.648 1 82.88 103 ASN A C 1
ATOM 806 O O . ASN A 1 103 ? 22.781 12.695 -10.898 1 82.88 103 ASN A O 1
ATOM 810 N N . HIS A 1 104 ? 24.656 12.227 -9.773 1 83.44 104 HIS A N 1
ATOM 811 C CA . HIS A 1 104 ? 24.703 13.477 -9.031 1 83.44 104 HIS A CA 1
ATOM 812 C C . HIS A 1 104 ? 23.422 13.703 -8.234 1 83.44 104 HIS A C 1
ATOM 814 O O . HIS A 1 104 ? 22.812 14.766 -8.32 1 83.44 104 HIS A O 1
ATOM 820 N N . GLU A 1 105 ? 23.047 12.633 -7.531 1 87.38 105 GLU A N 1
ATOM 821 C CA . GLU A 1 105 ? 21.828 12.688 -6.734 1 87.38 105 GLU A CA 1
ATOM 822 C C . GLU A 1 105 ? 22.094 12.273 -5.285 1 87.38 105 GLU A C 1
ATOM 824 O O . GLU A 1 105 ? 22.969 11.453 -5.02 1 87.38 105 GLU A O 1
ATOM 829 N N . ILE A 1 106 ? 21.391 12.93 -4.426 1 88.06 106 ILE A N 1
ATOM 830 C CA . ILE A 1 106 ? 21.297 12.477 -3.039 1 88.06 106 ILE A CA 1
ATOM 831 C C . ILE A 1 106 ? 19.984 11.734 -2.82 1 88.06 106 ILE A C 1
ATOM 833 O O . ILE A 1 106 ? 18.922 12.219 -3.199 1 88.06 106 ILE A O 1
ATOM 837 N N . ASN A 1 107 ? 20.125 10.508 -2.258 1 90.69 107 ASN A N 1
ATOM 838 C CA . ASN A 1 107 ? 18.953 9.68 -2.004 1 90.69 107 ASN A CA 1
ATOM 839 C C . ASN A 1 107 ? 18.688 9.523 -0.51 1 90.69 107 ASN A C 1
ATOM 841 O O . ASN A 1 107 ? 19.562 9.078 0.235 1 90.69 107 ASN A O 1
ATOM 845 N N . ILE A 1 108 ? 17.5 9.938 -0.106 1 91.75 108 ILE A N 1
ATOM 846 C CA . ILE A 1 108 ? 17.094 9.727 1.276 1 91.75 108 ILE A CA 1
ATOM 847 C C . ILE A 1 108 ? 16.109 8.547 1.35 1 91.75 108 ILE A C 1
ATOM 849 O O . ILE A 1 108 ? 15.039 8.594 0.757 1 91.75 108 ILE A O 1
ATOM 853 N N . ILE A 1 109 ? 16.5 7.488 2.076 1 93.31 109 ILE A N 1
ATOM 854 C CA . ILE A 1 109 ? 15.703 6.273 2.188 1 93.31 109 ILE A CA 1
ATOM 855 C C . ILE A 1 109 ? 14.922 6.289 3.5 1 93.31 109 ILE A C 1
ATOM 857 O O . ILE A 1 109 ? 15.508 6.43 4.578 1 93.31 109 ILE A O 1
ATOM 861 N N . THR A 1 110 ? 13.641 6.172 3.414 1 95.06 110 THR A N 1
ATOM 862 C CA . THR A 1 110 ? 12.766 6.156 4.586 1 95.06 110 THR A CA 1
ATOM 863 C C . THR A 1 110 ? 11.781 4.996 4.508 1 95.06 110 THR A C 1
ATOM 865 O O . THR A 1 110 ? 11.766 4.254 3.523 1 95.06 110 THR A O 1
ATOM 868 N N . GLU A 1 111 ? 11.086 4.895 5.543 1 95.31 111 GLU A N 1
ATOM 869 C CA . GLU A 1 111 ? 9.984 3.939 5.59 1 95.31 111 GLU A CA 1
ATOM 870 C C . GLU A 1 111 ? 8.961 4.219 4.488 1 95.31 111 GLU A C 1
ATOM 872 O O . GLU A 1 111 ? 8.797 5.363 4.066 1 95.31 111 GLU A O 1
ATOM 877 N N . TYR A 1 112 ? 8.406 3.084 4.02 1 96.06 112 TYR A N 1
ATOM 878 C CA . TYR A 1 112 ? 7.344 3.207 3.031 1 96.06 112 TYR A CA 1
ATOM 879 C C . TYR A 1 112 ? 5.973 3.156 3.699 1 96.06 112 TYR A C 1
ATOM 881 O O . TYR A 1 112 ? 5.672 2.219 4.441 1 96.06 112 TYR A O 1
ATOM 889 N N . ALA A 1 113 ? 5.184 4.227 3.506 1 96.12 113 ALA A N 1
ATOM 890 C CA . ALA A 1 113 ? 3.809 4.262 4 1 96.12 113 ALA A CA 1
ATOM 891 C C . ALA A 1 113 ? 2.83 3.779 2.932 1 96.12 113 ALA A C 1
ATOM 893 O O . ALA A 1 113 ? 2.477 4.531 2.02 1 96.12 113 ALA A O 1
ATOM 894 N N . SER A 1 114 ? 2.277 2.662 3.141 1 94 114 SER A N 1
ATOM 895 C CA . SER A 1 114 ? 1.62 1.912 2.076 1 94 114 SER A CA 1
ATOM 896 C C . SER A 1 114 ? 0.273 2.529 1.716 1 94 114 SER A C 1
ATOM 898 O O . SER A 1 114 ? -0.277 2.252 0.648 1 94 114 SER A O 1
ATOM 900 N N . LYS A 1 115 ? -0.331 3.314 2.578 1 95.31 115 LYS A N 1
ATOM 901 C CA . LYS A 1 115 ? -1.65 3.863 2.277 1 95.31 115 LYS A CA 1
ATOM 902 C C . LYS A 1 115 ? -1.541 5.266 1.688 1 95.31 115 LYS A C 1
ATOM 904 O O . LYS A 1 115 ? -2.551 5.945 1.499 1 95.31 115 LYS A O 1
ATOM 909 N N . GLY A 1 116 ? -0.3 5.734 1.505 1 94.25 116 GLY A N 1
ATOM 910 C CA . GLY A 1 116 ? -0.093 7.039 0.89 1 94.25 116 GLY A CA 1
ATOM 911 C C . GLY A 1 116 ? -0.258 8.188 1.863 1 94.25 116 GLY A C 1
ATOM 912 O O . GLY A 1 116 ? -0.079 8.016 3.072 1 94.25 116 GLY A O 1
ATOM 913 N N . ASN A 1 117 ? -0.464 9.359 1.307 1 96 117 ASN A N 1
ATOM 914 C CA . ASN A 1 117 ? -0.59 10.523 2.18 1 96 117 ASN A CA 1
ATOM 915 C C . ASN A 1 117 ? -2.049 10.797 2.533 1 96 117 ASN A C 1
ATOM 917 O O . ASN A 1 117 ? -2.959 10.289 1.881 1 96 117 ASN A O 1
ATOM 921 N N . LEU A 1 118 ? -2.217 11.539 3.525 1 97.75 118 LEU A N 1
ATOM 922 C CA . LEU A 1 118 ? -3.533 11.812 4.09 1 97.75 118 LEU A CA 1
ATOM 923 C C . LEU A 1 118 ? -4.395 12.594 3.104 1 97.75 118 LEU A C 1
ATOM 925 O O . LEU A 1 118 ? -5.621 12.43 3.082 1 97.75 118 LEU A O 1
ATOM 929 N N . GLN A 1 119 ? -3.803 13.43 2.285 1 95.75 119 GLN A N 1
ATOM 930 C CA . GLN A 1 119 ? -4.562 14.172 1.286 1 95.75 119 GLN A CA 1
ATOM 931 C C . GLN A 1 119 ? -5.281 13.234 0.328 1 95.75 119 GLN A C 1
ATOM 933 O O . GLN A 1 119 ? -6.488 13.367 0.107 1 95.75 119 GLN A O 1
ATOM 938 N N . SER A 1 120 ? -4.574 12.312 -0.227 1 95 120 SER A N 1
ATOM 939 C CA . SER A 1 120 ? -5.168 11.336 -1.136 1 95 120 SER A CA 1
ATOM 940 C C . SER A 1 120 ? -6.176 10.453 -0.413 1 95 120 SER A C 1
ATOM 942 O O . SER A 1 120 ? -7.215 10.094 -0.976 1 95 120 SER A O 1
ATOM 944 N N . PHE A 1 121 ? -5.824 10.078 0.774 1 96.81 121 PHE A N 1
ATOM 945 C CA . PHE A 1 121 ? -6.707 9.258 1.595 1 96.81 121 PHE A CA 1
ATOM 946 C C . PHE A 1 121 ? -8.047 9.945 1.801 1 96.81 121 PHE A C 1
ATOM 948 O O . PHE A 1 121 ? -9.102 9.336 1.605 1 96.81 121 PHE A O 1
ATOM 955 N N . VAL A 1 122 ? -8.008 11.203 2.141 1 96.31 122 VAL A N 1
ATOM 956 C CA . VAL A 1 122 ? -9.211 11.992 2.371 1 96.31 122 VAL A CA 1
ATOM 957 C C . VAL A 1 122 ? -10.008 12.117 1.071 1 96.31 122 VAL A C 1
ATOM 959 O O . VAL A 1 122 ? -11.234 11.977 1.067 1 96.31 122 VAL A O 1
ATOM 962 N N . SER A 1 123 ? -9.367 12.391 0.027 1 94.88 123 SER A N 1
ATOM 963 C CA . SER A 1 123 ? -10.031 12.516 -1.269 1 94.88 123 SER A CA 1
ATOM 964 C C . SER A 1 123 ? -10.789 11.25 -1.631 1 94.88 123 SER A C 1
ATOM 966 O O . SER A 1 123 ? -11.852 11.312 -2.248 1 94.88 123 SER A O 1
ATOM 968 N N . GLU A 1 124 ? -10.266 10.18 -1.204 1 94.06 124 GLU A N 1
ATOM 969 C CA . GLU A 1 124 ? -10.844 8.891 -1.573 1 94.06 124 GLU A CA 1
ATOM 970 C C . GLU A 1 124 ? -11.992 8.508 -0.638 1 94.06 124 GLU A C 1
ATOM 972 O O . GLU A 1 124 ? -12.984 7.93 -1.072 1 94.06 124 GLU A O 1
ATOM 977 N N . PHE A 1 125 ? -11.961 8.867 0.601 1 92.75 125 PHE A N 1
ATOM 978 C CA . PHE A 1 125 ? -12.852 8.234 1.563 1 92.75 125 PHE A CA 1
ATOM 979 C C . PHE A 1 125 ? -13.672 9.281 2.312 1 92.75 125 PHE A C 1
ATOM 981 O O . PHE A 1 125 ? -14.5 8.938 3.154 1 92.75 125 PHE A O 1
ATOM 988 N N . LYS A 1 126 ? -13.531 10.492 2.02 1 86 126 LYS A N 1
ATOM 989 C CA . LYS A 1 126 ? -14.305 11.516 2.715 1 86 126 LYS A CA 1
ATOM 990 C C . LYS A 1 126 ? -15.805 11.312 2.49 1 86 126 LYS A C 1
ATOM 992 O O . LYS A 1 126 ? -16.219 10.781 1.454 1 86 126 LYS A O 1
ATOM 997 N N . PRO A 1 127 ? -16.516 11.75 3.475 1 88.44 127 PRO A N 1
ATOM 998 C CA . PRO A 1 127 ? -16.156 12.289 4.793 1 88.44 127 PRO A CA 1
ATOM 999 C C . PRO A 1 127 ? -15.695 11.203 5.766 1 88.44 127 PRO A C 1
ATOM 1001 O O . PRO A 1 127 ? -16.281 10.125 5.82 1 88.44 127 PRO A O 1
ATOM 1004 N N . LEU A 1 128 ? -14.711 11.562 6.504 1 91.94 128 LEU A N 1
ATOM 1005 C CA . LEU A 1 128 ? -14.203 10.641 7.512 1 91.94 128 LEU A CA 1
ATOM 1006 C C . LEU A 1 128 ? -15.109 10.625 8.742 1 91.94 128 LEU A C 1
ATOM 1008 O O . LEU A 1 128 ? -15.68 11.656 9.102 1 91.94 128 LEU A O 1
ATOM 1012 N N . SER A 1 129 ? -15.188 9.469 9.352 1 90.12 129 SER A N 1
ATOM 1013 C CA . SER A 1 129 ? -15.953 9.375 10.586 1 90.12 129 SER A CA 1
ATOM 1014 C C . SER A 1 129 ? -15.258 10.117 11.727 1 90.12 129 SER A C 1
ATOM 1016 O O . SER A 1 129 ? -14.055 10.359 11.672 1 90.12 129 SER A O 1
ATOM 1018 N N . ASN A 1 130 ? -16.016 10.461 12.766 1 92 130 ASN A N 1
ATOM 1019 C CA . ASN A 1 130 ? -15.445 11.102 13.945 1 92 130 ASN A CA 1
ATOM 1020 C C . ASN A 1 130 ? -14.383 10.211 14.602 1 92 130 ASN A C 1
ATOM 1022 O O . ASN A 1 130 ? -13.383 10.711 15.109 1 92 130 ASN A O 1
ATOM 1026 N N . LYS A 1 131 ? -14.641 8.945 14.508 1 93.25 131 LYS A N 1
ATOM 1027 C CA . LYS A 1 131 ? -13.688 8.023 15.125 1 93.25 131 LYS A CA 1
ATOM 1028 C C . LYS A 1 131 ? -12.336 8.086 14.422 1 93.25 131 LYS A C 1
ATOM 1030 O O . LYS A 1 131 ? -11.289 8.102 15.07 1 93.25 131 LYS A O 1
ATOM 1035 N N . ILE A 1 132 ? -12.406 8.117 13.148 1 94.69 132 ILE A N 1
ATOM 1036 C CA . ILE A 1 132 ? -11.172 8.195 12.367 1 94.69 132 ILE A CA 1
ATOM 1037 C C . ILE A 1 132 ? -10.508 9.547 12.602 1 94.69 132 ILE A C 1
ATOM 1039 O O . ILE A 1 132 ? -9.289 9.625 12.781 1 94.69 132 ILE A O 1
ATOM 1043 N N . LEU A 1 133 ? -11.281 10.594 12.609 1 96.62 133 LEU A N 1
ATOM 1044 C CA . LEU A 1 133 ? -10.75 11.922 12.867 1 96.62 133 LEU A CA 1
ATOM 1045 C C . LEU A 1 133 ? -10.086 11.984 14.242 1 96.62 133 LEU A C 1
ATOM 1047 O O . LEU A 1 133 ? -8.984 12.516 14.375 1 96.62 133 LEU A O 1
ATOM 1051 N N . GLN A 1 134 ? -10.773 11.438 15.211 1 97.06 134 GLN A N 1
ATOM 1052 C CA . GLN A 1 134 ? -10.219 11.398 16.562 1 97.06 134 GLN A CA 1
ATOM 1053 C C . GLN A 1 134 ? -8.875 10.688 16.578 1 97.06 134 GLN A C 1
ATOM 1055 O O . GLN A 1 134 ? -7.902 11.195 17.156 1 97.06 134 GLN A O 1
ATOM 1060 N N . LYS A 1 135 ? -8.875 9.578 15.945 1 96.81 135 LYS A N 1
ATOM 1061 C CA . LYS A 1 135 ? -7.648 8.789 15.914 1 96.81 135 LYS A CA 1
ATOM 1062 C C . LYS A 1 135 ? -6.504 9.57 15.273 1 96.81 135 LYS A C 1
ATOM 1064 O O . LYS A 1 135 ? -5.422 9.68 15.852 1 96.81 135 LYS A O 1
ATOM 1069 N N . PHE A 1 136 ? -6.746 10.086 14.133 1 98.12 136 PHE A N 1
ATOM 1070 C CA . PHE A 1 136 ? -5.703 10.773 13.383 1 98.12 136 PHE A CA 1
ATOM 1071 C C . PHE A 1 136 ? -5.25 12.031 14.117 1 98.12 136 PHE A C 1
ATOM 1073 O O . PHE A 1 136 ? -4.051 12.297 14.227 1 98.12 136 PHE A O 1
ATOM 1080 N N . ILE A 1 137 ? -6.156 12.82 14.625 1 98.5 137 ILE A N 1
ATOM 1081 C CA . ILE A 1 137 ? -5.812 14.055 15.328 1 98.5 137 ILE A CA 1
ATOM 1082 C C . ILE A 1 137 ? -4.973 13.727 16.562 1 98.5 137 ILE A C 1
ATOM 1084 O O . ILE A 1 137 ? -3.969 14.391 16.828 1 98.5 137 ILE A O 1
ATOM 1088 N N . LYS A 1 138 ? -5.383 12.719 17.266 1 98.19 138 LYS A N 1
ATOM 1089 C CA . LYS A 1 138 ? -4.625 12.305 18.438 1 98.19 138 LYS A CA 1
ATOM 1090 C C . LYS A 1 138 ? -3.191 11.938 18.062 1 98.19 138 LYS A C 1
ATOM 1092 O O . LYS A 1 138 ? -2.246 12.336 18.75 1 98.19 138 LYS A O 1
ATOM 1097 N N . GLU A 1 139 ? -3.059 11.203 17.047 1 98.56 139 GLU A N 1
ATOM 1098 C CA . GLU A 1 139 ? -1.737 10.758 16.625 1 98.56 139 GLU A CA 1
ATOM 1099 C C . GLU A 1 139 ? -0.885 11.922 16.141 1 98.56 139 GLU A C 1
ATOM 1101 O O . GLU A 1 139 ? 0.317 11.977 16.406 1 98.56 139 GLU A O 1
ATOM 1106 N N . ILE A 1 140 ? -1.455 12.898 15.461 1 98.75 140 ILE A N 1
ATOM 1107 C CA . ILE A 1 140 ? -0.739 14.094 15.031 1 98.75 140 ILE A CA 1
ATOM 1108 C C . ILE A 1 140 ? -0.272 14.883 16.25 1 98.75 140 ILE A C 1
ATOM 1110 O O . ILE A 1 140 ? 0.879 15.32 16.312 1 98.75 140 ILE A O 1
ATOM 1114 N N . LEU A 1 141 ? -1.156 14.992 17.188 1 98.75 141 LEU A N 1
ATOM 1115 C CA . LEU A 1 141 ? -0.834 15.734 18.406 1 98.75 141 LEU A CA 1
ATOM 1116 C C . LEU A 1 141 ? 0.288 15.055 19.172 1 98.75 141 LEU A C 1
ATOM 1118 O O . LEU A 1 141 ? 1.163 15.719 19.734 1 98.75 141 LEU A O 1
ATOM 1122 N N . ASN A 1 142 ? 0.209 13.773 19.219 1 98.56 142 ASN A N 1
ATOM 1123 C CA . ASN A 1 142 ? 1.289 13.039 19.875 1 98.56 142 ASN A CA 1
ATOM 1124 C C . ASN A 1 142 ? 2.635 13.32 19.203 1 98.56 142 ASN A C 1
ATOM 1126 O O . ASN A 1 142 ? 3.637 13.531 19.891 1 98.56 142 ASN A O 1
ATOM 1130 N N . ALA A 1 143 ? 2.668 13.32 17.984 1 98.44 143 ALA A N 1
ATOM 1131 C CA . ALA A 1 143 ? 3.893 13.609 17.234 1 98.44 143 ALA A CA 1
ATOM 1132 C C . ALA A 1 143 ? 4.355 15.039 17.469 1 98.44 143 ALA A C 1
ATOM 1134 O O . ALA A 1 143 ? 5.543 15.281 17.719 1 98.44 143 ALA A O 1
ATOM 1135 N N . LEU A 1 144 ? 3.42 15.969 17.406 1 97.88 144 LEU A N 1
ATOM 1136 C CA . LEU A 1 144 ? 3.758 17.375 17.625 1 97.88 144 LEU A CA 1
ATOM 1137 C C . LEU A 1 144 ? 4.293 17.578 19.047 1 97.88 144 LEU A C 1
ATOM 1139 O O . LEU A 1 144 ? 5.27 18.312 19.234 1 97.88 144 LEU A O 1
ATOM 1143 N N . SER A 1 145 ? 3.568 17 19.984 1 97.25 145 SER A N 1
ATOM 1144 C CA . SER A 1 145 ? 4.039 17.094 21.359 1 97.25 145 SER A CA 1
ATOM 1145 C C . SER A 1 145 ? 5.477 16.609 21.484 1 97.25 145 SER A C 1
ATOM 1147 O O . SER A 1 145 ? 6.316 17.297 22.078 1 97.25 145 SER A O 1
ATOM 1149 N N . TYR A 1 146 ? 5.766 15.477 20.922 1 97.19 146 TYR A N 1
ATOM 1150 C CA . TYR A 1 146 ? 7.105 14.906 20.938 1 97.19 146 TYR A CA 1
ATOM 1151 C C . TYR A 1 146 ? 8.109 15.844 20.281 1 97.19 146 TYR A C 1
ATOM 1153 O O . TYR A 1 146 ? 9.164 16.141 20.844 1 97.19 146 TYR A O 1
ATOM 1161 N N . MET A 1 147 ? 7.801 16.312 19.156 1 95.62 147 MET A N 1
ATOM 1162 C CA . MET A 1 147 ? 8.68 17.188 18.391 1 95.62 147 MET A CA 1
ATOM 1163 C C . MET A 1 147 ? 8.945 18.484 19.156 1 95.62 147 MET A C 1
ATOM 1165 O O . MET A 1 147 ? 10.094 18.922 19.266 1 95.62 147 MET A O 1
ATOM 1169 N N . HIS A 1 148 ? 7.938 19.094 19.641 1 93.25 148 HIS A N 1
ATOM 1170 C CA . HIS A 1 148 ? 8.07 20.359 20.359 1 93.25 148 HIS A CA 1
ATOM 1171 C C . HIS A 1 148 ? 8.914 20.203 21.609 1 93.25 148 HIS A C 1
ATOM 1173 O O . HIS A 1 148 ? 9.703 21.094 21.953 1 93.25 148 HIS A O 1
ATOM 1179 N N . ASN A 1 149 ? 8.719 19.109 22.219 1 92.19 149 ASN A N 1
ATOM 1180 C CA . ASN A 1 149 ? 9.523 18.828 23.406 1 92.19 149 ASN A CA 1
ATOM 1181 C C . ASN A 1 149 ? 11 18.672 23.047 1 92.19 149 ASN A C 1
ATOM 1183 O O . ASN A 1 149 ? 11.867 18.875 23.906 1 92.19 149 ASN A O 1
ATOM 1187 N N . LYS A 1 150 ? 11.258 18.344 21.844 1 90.81 150 LYS A N 1
ATOM 1188 C CA . LYS A 1 150 ? 12.633 18.203 21.375 1 90.81 150 LYS A CA 1
ATOM 1189 C C . LYS A 1 150 ? 13.109 19.484 20.703 1 90.81 150 LYS A C 1
ATOM 1191 O O . LYS A 1 150 ? 14.211 19.531 20.156 1 90.81 150 LYS A O 1
ATOM 1196 N N . GLY A 1 151 ? 12.219 20.453 20.656 1 89.81 151 GLY A N 1
ATOM 1197 C CA . GLY A 1 151 ? 12.578 21.734 20.094 1 89.81 151 GLY A CA 1
ATOM 1198 C C . GLY A 1 151 ? 12.445 21.797 18.578 1 89.81 151 GLY A C 1
ATOM 1199 O O . GLY A 1 151 ? 13.07 22.625 17.922 1 89.81 151 GLY A O 1
ATOM 1200 N N . VAL A 1 152 ? 11.703 20.891 18.031 1 91.25 152 VAL A N 1
ATOM 1201 C CA . VAL A 1 152 ? 11.555 20.844 16.578 1 91.25 152 VAL A CA 1
ATOM 1202 C C . VAL A 1 152 ? 10.18 21.375 16.188 1 91.25 152 VAL A C 1
ATOM 1204 O O . VAL A 1 152 ? 9.156 20.969 16.75 1 91.25 152 VAL A O 1
ATOM 1207 N N . ILE A 1 153 ? 10.148 22.297 15.25 1 91.75 153 ILE A N 1
ATOM 1208 C CA . ILE A 1 153 ? 8.93 22.812 14.648 1 91.75 153 ILE A CA 1
ATOM 1209 C C . ILE A 1 153 ? 8.773 22.25 13.234 1 91.75 153 ILE A C 1
ATOM 1211 O O . ILE A 1 153 ? 9.734 22.219 12.469 1 91.75 153 ILE A O 1
ATOM 1215 N N . HIS A 1 154 ? 7.629 21.812 12.844 1 92.06 154 HIS A N 1
ATOM 1216 C CA . HIS A 1 154 ? 7.434 21.203 11.531 1 92.06 154 HIS A CA 1
ATOM 1217 C C . HIS A 1 154 ? 7.434 22.266 10.438 1 92.06 154 HIS A C 1
ATOM 1219 O O . HIS A 1 154 ? 8.133 22.125 9.43 1 92.06 154 HIS A O 1
ATOM 1225 N N . ARG A 1 155 ? 6.512 23.312 10.539 1 90.44 155 ARG A N 1
ATOM 1226 C CA . ARG A 1 155 ? 6.461 24.531 9.742 1 90.44 155 ARG A CA 1
ATOM 1227 C C . ARG A 1 155 ? 5.684 24.312 8.445 1 90.44 155 ARG A C 1
ATOM 1229 O O . ARG A 1 155 ? 5.402 25.266 7.719 1 90.44 155 ARG A O 1
ATOM 1236 N N . ASP A 1 156 ? 5.238 23.078 8.156 1 91.38 156 ASP A N 1
ATOM 1237 C CA . ASP A 1 156 ? 4.453 22.828 6.953 1 91.38 156 ASP A CA 1
ATOM 1238 C C . ASP A 1 156 ? 3.49 21.672 7.156 1 91.38 156 ASP A C 1
ATOM 1240 O O . ASP A 1 156 ? 3.408 20.766 6.312 1 91.38 156 ASP A O 1
ATOM 1244 N N . LEU A 1 157 ? 2.887 21.625 8.258 1 96 157 LEU A N 1
ATOM 1245 C CA . LEU A 1 157 ? 1.912 20.594 8.57 1 96 157 LEU A CA 1
ATOM 1246 C C . LEU A 1 157 ? 0.667 20.734 7.703 1 96 157 LEU A C 1
ATOM 1248 O O . LEU A 1 157 ? 0.015 21.781 7.707 1 96 157 LEU A O 1
ATOM 1252 N N . LYS A 1 158 ? 0.353 19.734 6.949 1 96.06 158 LYS A N 1
ATOM 1253 C CA . LYS A 1 158 ? -0.819 19.609 6.09 1 96.06 158 LYS A CA 1
ATOM 1254 C C . LYS A 1 158 ? -1.051 18.156 5.676 1 96.06 158 LYS A C 1
ATOM 1256 O O . LYS A 1 158 ? -0.187 17.312 5.879 1 96.06 158 LYS A O 1
ATOM 1261 N N . CYS A 1 159 ? -2.164 17.875 5.117 1 97.25 159 CYS A N 1
ATOM 1262 C CA . CYS A 1 159 ? -2.521 16.5 4.777 1 97.25 159 CYS A CA 1
ATOM 1263 C C . CYS A 1 159 ? -1.517 15.898 3.797 1 97.25 159 CYS A C 1
ATOM 1265 O O . CYS A 1 159 ? -1.195 14.711 3.879 1 97.25 159 CYS A O 1
ATOM 1267 N N . ALA A 1 160 ? -0.947 16.688 2.889 1 94 160 ALA A N 1
ATOM 1268 C CA . ALA A 1 160 ? -0.012 16.203 1.876 1 94 160 ALA A CA 1
ATOM 1269 C C . ALA A 1 160 ? 1.282 15.711 2.516 1 94 160 ALA A C 1
ATOM 1271 O O . ALA A 1 160 ? 2 14.898 1.931 1 94 160 ALA A O 1
ATOM 1272 N N . ASN A 1 161 ? 1.605 16.188 3.74 1 94.62 161 ASN A N 1
ATOM 1273 C CA . ASN A 1 161 ? 2.848 15.844 4.426 1 94.62 161 ASN A CA 1
ATOM 1274 C C . ASN A 1 161 ? 2.604 14.859 5.566 1 94.62 161 ASN A C 1
ATOM 1276 O O . ASN A 1 161 ? 3.445 14.711 6.453 1 94.62 161 ASN A O 1
ATOM 1280 N N . ILE A 1 162 ? 1.459 14.312 5.574 1 97.88 162 ILE A N 1
ATOM 1281 C CA . ILE A 1 162 ? 1.109 13.266 6.527 1 97.88 162 ILE A CA 1
ATOM 1282 C C . ILE A 1 162 ? 0.831 11.961 5.785 1 97.88 162 ILE A C 1
ATOM 1284 O O . ILE A 1 162 ? -0.086 11.891 4.961 1 97.88 162 ILE A O 1
ATOM 1288 N N . LEU A 1 163 ? 1.585 11.016 6.113 1 97.75 163 LEU A N 1
ATOM 1289 C CA . LEU A 1 163 ? 1.433 9.711 5.488 1 97.75 163 LEU A CA 1
ATOM 1290 C C . LEU A 1 163 ? 0.639 8.766 6.383 1 97.75 163 LEU A C 1
ATOM 1292 O O . LEU A 1 163 ? 0.439 9.055 7.566 1 97.75 163 LEU A O 1
ATOM 1296 N N . ILE A 1 164 ? 0.163 7.707 5.789 1 97.69 164 ILE A N 1
ATOM 1297 C CA . ILE A 1 164 ? -0.583 6.695 6.527 1 97.69 164 ILE A CA 1
ATOM 1298 C C . ILE A 1 164 ? 0.055 5.324 6.312 1 97.69 164 ILE A C 1
ATOM 1300 O O . ILE A 1 164 ? 0.205 4.871 5.176 1 97.69 164 ILE A O 1
ATOM 1304 N N . SER A 1 165 ? 0.372 4.668 7.445 1 95.69 165 SER A N 1
ATOM 1305 C CA . SER A 1 165 ? 1.007 3.355 7.398 1 95.69 165 SER A CA 1
ATOM 1306 C C . SER A 1 165 ? -0.023 2.25 7.188 1 95.69 165 SER A C 1
ATOM 1308 O O . SER A 1 165 ? -1.225 2.52 7.117 1 95.69 165 SER A O 1
ATOM 1310 N N . GLU A 1 166 ? 0.44 1.085 7.133 1 92.25 166 GLU A N 1
ATOM 1311 C CA . GLU A 1 166 ? -0.4 -0.082 6.879 1 92.25 166 GLU A CA 1
ATOM 1312 C C . GLU A 1 166 ? -1.443 -0.258 7.98 1 92.25 166 GLU A C 1
ATOM 1314 O O . GLU A 1 166 ? -2.596 -0.593 7.699 1 92.25 166 GLU A O 1
ATOM 1319 N N . ASP A 1 167 ? -1.051 -0.059 9.133 1 92.31 167 ASP A N 1
ATOM 1320 C CA . ASP A 1 167 ? -1.957 -0.228 10.266 1 92.31 167 ASP A CA 1
ATOM 1321 C C . ASP A 1 167 ? -2.803 1.025 10.484 1 92.31 167 ASP A C 1
ATOM 1323 O O . ASP A 1 167 ? -3.422 1.188 11.531 1 92.31 167 ASP A O 1
ATOM 1327 N N . SER A 1 168 ? -2.701 1.948 9.594 1 95.94 168 SER A N 1
ATOM 1328 C CA . SER A 1 168 ? -3.506 3.164 9.555 1 95.94 168 SER A CA 1
ATOM 1329 C C . SER A 1 168 ? -3.082 4.141 10.648 1 95.94 168 SER A C 1
ATOM 1331 O O . SER A 1 168 ? -3.92 4.844 11.219 1 95.94 168 SER A O 1
ATOM 1333 N N . SER A 1 169 ? -1.882 4.066 10.945 1 97.12 169 SER A N 1
ATOM 1334 C CA . SER A 1 169 ? -1.3 5.117 11.781 1 97.12 169 SER A CA 1
ATOM 1335 C C . SER A 1 169 ? -0.73 6.246 10.93 1 97.12 169 SER A C 1
ATOM 1337 O O . SER A 1 169 ? -0.22 6.004 9.836 1 97.12 169 SER A O 1
ATOM 1339 N N . ILE A 1 170 ? -0.817 7.414 11.398 1 97.88 170 ILE A N 1
ATOM 1340 C CA . ILE A 1 170 ? -0.297 8.523 10.609 1 97.88 170 ILE A CA 1
ATOM 1341 C C . ILE A 1 170 ? 1.208 8.656 10.828 1 97.88 170 ILE A C 1
ATOM 1343 O O . ILE A 1 170 ? 1.729 8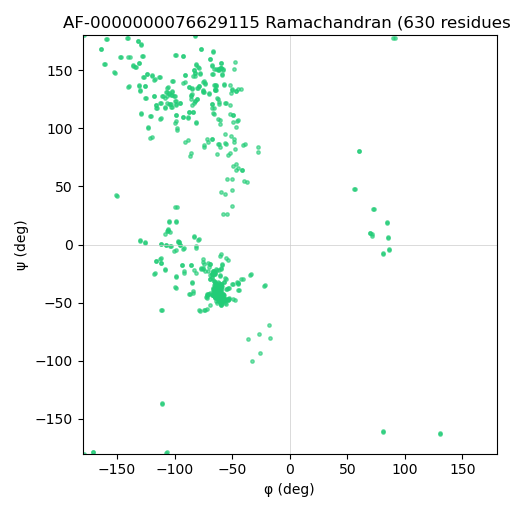.234 11.867 1 97.88 170 ILE A O 1
ATOM 1347 N N . LYS A 1 171 ? 1.909 9.117 9.891 1 98.19 171 LYS A N 1
ATOM 1348 C CA . LYS A 1 171 ? 3.334 9.43 9.938 1 98.19 171 LYS A CA 1
ATOM 1349 C C . LYS A 1 171 ? 3.598 10.844 9.414 1 98.19 171 LYS A C 1
ATOM 1351 O O . LYS A 1 171 ? 3.381 11.125 8.234 1 98.19 171 LYS A O 1
ATOM 1356 N N . LEU A 1 172 ? 4.016 11.727 10.273 1 97.88 172 LEU A N 1
ATOM 1357 C CA . LEU A 1 172 ? 4.457 13.023 9.773 1 97.88 172 LEU A CA 1
ATOM 1358 C C . LEU A 1 172 ? 5.684 12.875 8.883 1 97.88 172 LEU A C 1
ATOM 1360 O O . LEU A 1 172 ? 6.582 12.078 9.18 1 97.88 172 LEU A O 1
ATOM 1364 N N . SER A 1 173 ? 5.637 13.57 7.836 1 94.19 173 SER A N 1
ATOM 1365 C CA . SER A 1 173 ? 6.738 13.492 6.883 1 94.19 173 SER A CA 1
ATOM 1366 C C . SER A 1 173 ? 7.066 14.867 6.305 1 94.19 173 SER A C 1
ATOM 1368 O O . SER A 1 173 ? 6.473 15.875 6.703 1 94.19 173 SER A O 1
ATOM 1370 N N . ASP A 1 174 ? 8.117 14.898 5.438 1 87.88 174 ASP A N 1
ATOM 1371 C CA . ASP A 1 174 ? 8.602 16.078 4.734 1 87.88 174 ASP A CA 1
ATOM 1372 C C . ASP A 1 174 ? 9.047 17.156 5.719 1 87.88 174 ASP A C 1
ATOM 1374 O O . ASP A 1 174 ? 8.359 18.172 5.902 1 87.88 174 ASP A O 1
ATOM 1378 N N . PHE A 1 175 ? 10.148 17.047 6.223 1 87.06 175 PHE A N 1
ATOM 1379 C CA . PHE A 1 175 ? 10.727 17.969 7.203 1 87.06 175 PHE A CA 1
ATOM 1380 C C . PHE A 1 175 ? 11.672 18.953 6.527 1 87.06 175 PHE A C 1
ATOM 1382 O O . PHE A 1 175 ? 12.586 19.484 7.164 1 87.06 175 PHE A O 1
ATOM 1389 N N . GLY A 1 176 ? 11.5 19.094 5.262 1 78.62 176 GLY A N 1
ATOM 1390 C CA . GLY A 1 176 ? 12.344 19.984 4.477 1 78.62 176 GLY A CA 1
ATOM 1391 C C . GLY A 1 176 ? 12.344 21.406 4.992 1 78.62 176 GLY A C 1
ATOM 1392 O O . GLY A 1 176 ? 13.352 22.109 4.875 1 78.62 176 GLY A O 1
ATOM 1393 N N . LEU A 1 177 ? 11.281 21.828 5.609 1 70.88 177 LEU A N 1
ATOM 1394 C CA . LEU A 1 177 ? 11.18 23.203 6.105 1 70.88 177 LEU A CA 1
ATOM 1395 C C . LEU A 1 177 ? 11.281 23.234 7.629 1 70.88 177 LEU A C 1
ATOM 1397 O O . LEU A 1 177 ? 11.258 24.312 8.234 1 70.88 177 LEU A O 1
ATOM 1401 N N . SER A 1 178 ? 11.422 22.062 8.148 1 74.69 178 SER A N 1
ATOM 1402 C CA . SER A 1 178 ? 11.461 21.984 9.609 1 74.69 178 SER A CA 1
ATOM 1403 C C . SER A 1 178 ? 12.711 22.641 10.172 1 74.69 178 SER A C 1
ATOM 1405 O O . SER A 1 178 ? 13.695 22.828 9.453 1 74.69 178 SER A O 1
ATOM 1407 N N . LYS A 1 179 ? 12.625 23.094 11.422 1 67.81 179 LYS A N 1
ATOM 1408 C CA . LYS A 1 179 ? 13.734 23.75 12.086 1 67.81 179 LYS A CA 1
ATOM 1409 C C . LYS A 1 179 ? 13.844 23.328 13.547 1 67.81 179 LYS A C 1
ATOM 1411 O O . LYS A 1 179 ? 12.828 23.078 14.203 1 67.81 179 LYS A O 1
ATOM 1416 N N . ILE A 1 180 ? 15.031 23.078 13.875 1 60.72 180 ILE A N 1
ATOM 1417 C CA . ILE A 1 180 ? 15.297 22.875 15.297 1 60.72 180 ILE A CA 1
ATOM 1418 C C . ILE A 1 180 ? 15.43 24.234 15.992 1 60.72 180 ILE A C 1
ATOM 1420 O O . ILE A 1 180 ? 16.234 25.078 15.578 1 60.72 180 ILE A O 1
ATOM 1424 N N . ILE A 1 181 ? 14.5 24.641 16.703 1 56.38 181 ILE A N 1
ATOM 1425 C CA . ILE A 1 181 ? 14.578 25.922 17.391 1 56.38 181 ILE A CA 1
ATOM 1426 C C . ILE A 1 181 ? 14.984 25.719 18.844 1 56.38 181 ILE A C 1
ATOM 1428 O O . ILE A 1 181 ? 14.586 24.734 19.469 1 56.38 181 ILE A O 1
ATOM 1432 N N . GLU A 1 182 ? 16.156 26.141 19.172 1 47.53 182 GLU A N 1
ATOM 1433 C CA . GLU A 1 182 ? 16.359 26.25 20.609 1 47.53 182 GLU A CA 1
ATOM 1434 C C . GLU A 1 182 ? 15.211 26.984 21.281 1 47.53 182 GLU A C 1
ATOM 1436 O O . GLU A 1 182 ? 14.492 27.75 20.641 1 47.53 182 GLU A O 1
ATOM 1441 N N . SER A 1 183 ? 14.859 26.781 22.469 1 42.22 183 SER A N 1
ATOM 1442 C CA . SER A 1 183 ? 13.695 27.109 23.281 1 42.22 183 SER A CA 1
ATOM 1443 C C . SER A 1 183 ? 12.875 28.234 22.641 1 42.22 183 SER A C 1
ATOM 1445 O O . SER A 1 183 ? 11.648 28.172 22.609 1 42.22 183 SER A O 1
ATOM 1447 N N . THR A 1 184 ? 13.305 29.453 22.562 1 38.72 184 THR A N 1
ATOM 1448 C CA . THR A 1 184 ? 12.547 30.703 22.453 1 38.72 184 THR A CA 1
ATOM 1449 C C . THR A 1 184 ? 12.68 31.297 21.062 1 38.72 184 THR A C 1
ATOM 1451 O O . THR A 1 184 ? 12.211 32.406 20.797 1 38.72 184 THR A O 1
ATOM 1454 N N . LEU A 1 185 ? 13.266 30.594 20.078 1 40.81 185 LEU A N 1
ATOM 1455 C CA . LEU A 1 185 ? 13.641 31.469 18.984 1 40.81 185 LEU A CA 1
ATOM 1456 C C . LEU A 1 185 ? 12.75 31.25 17.766 1 40.81 185 LEU A C 1
ATOM 1458 O O . LEU A 1 185 ? 12.367 30.109 17.469 1 40.81 185 LEU A O 1
ATOM 1462 N N . ILE A 1 186 ? 12.102 32.375 17.219 1 41 186 ILE A N 1
ATOM 1463 C CA . ILE A 1 186 ? 11.328 32.594 16 1 41 186 ILE A CA 1
ATOM 1464 C C . ILE A 1 186 ? 12.234 32.438 14.773 1 41 186 ILE A C 1
ATOM 1466 O O . ILE A 1 186 ? 13.383 32.906 14.789 1 41 186 ILE A O 1
ATOM 1470 N N . THR A 1 187 ? 11.984 31.516 13.938 1 48.28 187 THR A N 1
ATOM 1471 C CA . THR A 1 187 ? 12.742 31.469 12.695 1 48.28 187 THR A CA 1
ATOM 1472 C C . THR A 1 187 ? 12.117 32.375 11.648 1 48.28 187 THR A C 1
ATOM 1474 O O . THR A 1 187 ? 10.898 32.375 11.453 1 48.28 187 THR A O 1
ATOM 1477 N N . SER A 1 188 ? 12.828 33.469 11.047 1 44.78 188 SER A N 1
ATOM 1478 C CA . SER A 1 188 ? 12.43 34.625 10.281 1 44.78 188 SER A CA 1
ATOM 1479 C C . SER A 1 188 ? 12.148 34.25 8.82 1 44.78 188 SER A C 1
ATOM 1481 O O . SER A 1 188 ? 11.828 35.125 8.008 1 44.78 188 SER A O 1
ATOM 1483 N N . GLU A 1 189 ? 12.188 33 8.398 1 49.91 189 GLU A N 1
ATOM 1484 C CA . GLU A 1 189 ? 11.969 32.781 6.969 1 49.91 189 GLU A CA 1
ATOM 1485 C C . GLU A 1 189 ? 10.586 32.188 6.711 1 49.91 189 GLU A C 1
ATOM 1487 O O . GLU A 1 189 ? 10.156 31.266 7.406 1 49.91 189 GLU A O 1
ATOM 1492 N N . ILE A 1 190 ? 9.828 33 5.852 1 46.72 190 ILE A N 1
ATOM 1493 C CA . ILE A 1 190 ? 8.539 32.469 5.41 1 46.72 190 ILE A CA 1
ATOM 1494 C C . ILE A 1 190 ? 8.75 31.203 4.609 1 46.72 190 ILE A C 1
ATOM 1496 O O . ILE A 1 190 ? 9.492 31.188 3.625 1 46.72 190 ILE A O 1
ATOM 1500 N N . ALA A 1 191 ? 8.383 30.094 5.25 1 57.12 191 ALA A N 1
ATOM 1501 C CA . ALA A 1 191 ? 8.406 28.766 4.645 1 57.12 191 ALA A CA 1
ATOM 1502 C C . ALA A 1 191 ? 7.082 28.031 4.863 1 57.12 191 ALA A C 1
ATOM 1504 O O . ALA A 1 191 ? 6.375 28.297 5.84 1 57.12 191 ALA A O 1
ATOM 1505 N N . GLY A 1 192 ? 6.594 27.406 3.867 1 67.25 192 GLY A N 1
ATOM 1506 C CA . GLY A 1 192 ? 5.402 26.594 4.023 1 67.25 192 GLY A CA 1
ATOM 1507 C C . GLY A 1 192 ? 4.34 26.875 2.977 1 67.25 192 GLY A C 1
ATOM 1508 O O . GLY A 1 192 ? 4.652 27.328 1.877 1 67.25 192 GLY A O 1
ATOM 1509 N N . SER A 1 193 ? 3.193 26.453 3.285 1 83.56 193 SER A N 1
ATOM 1510 C CA . SER A 1 193 ? 2.029 26.609 2.42 1 83.56 193 SER A CA 1
ATOM 1511 C C . SER A 1 193 ? 1.053 27.641 2.994 1 83.56 193 SER A C 1
ATOM 1513 O O . SER A 1 193 ? 0.495 27.422 4.074 1 83.56 193 SER A O 1
ATOM 1515 N N . LEU A 1 194 ? 0.815 28.641 2.359 1 84.56 194 LEU A N 1
ATOM 1516 C CA . LEU A 1 194 ? 0.141 29.859 2.814 1 84.56 194 LEU A CA 1
ATOM 1517 C C . LEU A 1 194 ? -1.161 29.516 3.531 1 84.56 194 LEU A C 1
ATOM 1519 O O . LEU A 1 194 ? -1.404 29.984 4.645 1 84.56 194 LEU A O 1
ATOM 1523 N N . ASN A 1 195 ? -1.991 28.656 2.98 1 92.69 195 ASN A N 1
ATOM 1524 C CA . ASN A 1 195 ? -3.314 28.344 3.516 1 92.69 195 ASN A CA 1
ATOM 1525 C C . ASN A 1 195 ? -3.23 27.797 4.938 1 92.69 195 ASN A C 1
ATOM 1527 O O . ASN A 1 195 ? -4.211 27.844 5.684 1 92.69 195 ASN A O 1
ATOM 1531 N N . TRP A 1 196 ? -2.055 27.359 5.32 1 94.06 196 TRP A N 1
ATOM 1532 C CA . TRP A 1 196 ? -1.916 26.688 6.605 1 94.06 196 TRP A CA 1
ATOM 1533 C C . TRP A 1 196 ? -1.101 27.531 7.578 1 94.06 196 TRP A C 1
ATOM 1535 O O . TRP A 1 196 ? -0.877 27.141 8.727 1 94.06 196 TRP A O 1
ATOM 1545 N N . MET A 1 197 ? -0.646 28.703 7.207 1 90.5 197 MET A N 1
ATOM 1546 C CA . MET A 1 197 ? 0.29 29.484 7.996 1 90.5 197 MET A CA 1
ATOM 1547 C C . MET A 1 197 ? -0.445 30.297 9.062 1 90.5 197 MET A C 1
ATOM 1549 O O . MET A 1 197 ? -1.527 30.828 8.812 1 90.5 197 MET A O 1
ATOM 1553 N N . ALA A 1 198 ? 0.181 30.422 10.156 1 92.25 198 ALA A N 1
ATOM 1554 C CA . ALA A 1 198 ? -0.35 31.203 11.273 1 92.25 198 ALA A CA 1
ATOM 1555 C C . ALA A 1 198 ? -0.143 32.688 11.047 1 92.25 198 ALA A C 1
ATOM 1557 O O . ALA A 1 198 ? 0.835 33.125 10.422 1 92.25 198 ALA A O 1
ATOM 1558 N N . PRO A 1 199 ? -1.004 33.5 11.609 1 90 199 PRO A N 1
ATOM 1559 C CA . PRO A 1 199 ? -0.902 34.938 11.414 1 90 199 PRO A CA 1
ATOM 1560 C C . PRO A 1 199 ? 0.395 35.531 11.969 1 90 199 PRO A C 1
ATOM 1562 O O . PRO A 1 199 ? 0.946 36.469 11.406 1 90 199 PRO A O 1
ATOM 1565 N N . GLU A 1 200 ? 0.914 35 13.07 1 86.31 200 GLU A N 1
ATOM 1566 C CA . GLU A 1 200 ? 2.072 35.594 13.742 1 86.31 200 GLU A CA 1
ATOM 1567 C C . GLU A 1 200 ? 3.334 35.438 12.898 1 86.31 200 GLU A C 1
ATOM 1569 O O . GLU A 1 200 ? 4.352 36.094 13.172 1 86.31 200 GLU A O 1
ATOM 1574 N N . ILE A 1 201 ? 3.277 34.562 11.945 1 83.5 201 ILE A N 1
ATOM 1575 C CA . ILE A 1 201 ? 4.43 34.344 11.07 1 83.5 201 ILE A CA 1
ATOM 1576 C C . ILE A 1 201 ? 4.676 35.594 10.242 1 83.5 201 ILE A C 1
ATOM 1578 O O . ILE A 1 201 ? 5.812 35.906 9.859 1 83.5 201 ILE A O 1
ATOM 1582 N N . PHE A 1 202 ? 3.518 36.344 10.086 1 77.12 202 PHE A N 1
ATOM 1583 C CA . PHE A 1 202 ? 3.58 37.531 9.234 1 77.12 202 PHE A CA 1
ATOM 1584 C C . PHE A 1 202 ? 3.736 38.781 10.062 1 77.12 202 PHE A C 1
ATOM 1586 O O . PHE A 1 202 ? 3.193 38.875 11.164 1 77.12 202 PHE A O 1
ATOM 1593 N N . SER A 1 203 ? 4.848 39.438 10.148 1 63 203 SER A N 1
ATOM 1594 C CA . SER A 1 203 ? 5.086 40.656 10.93 1 63 203 SER A CA 1
ATOM 1595 C C . SER A 1 203 ? 3.953 41.656 10.758 1 63 203 SER A C 1
ATOM 1597 O O . SER A 1 203 ? 3.301 41.688 9.711 1 63 203 SER A O 1
ATOM 1599 N N . ARG A 1 204 ? 3.463 42.25 11.93 1 52.41 204 ARG A N 1
ATOM 1600 C CA . ARG A 1 204 ? 2.451 43.281 12 1 52.41 204 ARG A CA 1
ATOM 1601 C C . ARG A 1 204 ? 2.719 44.375 10.961 1 52.41 204 ARG A C 1
ATOM 1603 O O . ARG A 1 204 ? 1.788 45.031 10.484 1 52.41 204 ARG A O 1
ATOM 1610 N N . GLU A 1 205 ? 3.982 44.688 10.797 1 45.31 205 GLU A N 1
ATOM 1611 C CA . GLU A 1 205 ? 4.156 45.844 9.914 1 45.31 205 GLU A CA 1
ATOM 1612 C C . GLU A 1 205 ? 3.576 45.562 8.531 1 45.31 205 GLU A C 1
ATOM 1614 O O . GLU A 1 205 ? 3.596 46.438 7.656 1 45.31 205 GLU A O 1
ATOM 1619 N N . PHE A 1 206 ? 3.172 44.375 8.25 1 45 206 PHE A N 1
ATOM 1620 C CA . PHE A 1 206 ? 2.521 44.062 6.984 1 45 206 PHE A CA 1
ATOM 1621 C C . PHE A 1 206 ? 1.191 44.781 6.859 1 45 206 PHE A C 1
ATOM 1623 O O . PHE A 1 206 ? 0.595 44.812 5.781 1 45 206 PHE A O 1
ATOM 1630 N N . GLU A 1 207 ? 0.581 45.125 8 1 42.09 207 GLU A N 1
ATOM 1631 C CA . GLU A 1 207 ? -0.71 45.781 7.82 1 42.09 207 GLU A CA 1
ATOM 1632 C C . GLU A 1 207 ? -0.698 46.688 6.598 1 42.09 207 GLU A C 1
ATOM 1634 O O . GLU A 1 207 ? -1.634 46.688 5.797 1 42.09 207 GLU A O 1
ATOM 1639 N N . ALA A 1 208 ? -0.109 47.906 6.895 1 37.84 208 ALA A N 1
ATOM 1640 C CA . ALA A 1 208 ? -0.516 49.188 6.32 1 37.84 208 ALA A CA 1
ATOM 1641 C C . ALA A 1 208 ? -0.061 49.281 4.867 1 37.84 208 ALA A C 1
ATOM 1643 O O . ALA A 1 208 ? -0.342 50.281 4.199 1 37.84 208 ALA A O 1
ATOM 1644 N N . ASN A 1 209 ? 0.993 48.531 4.363 1 38.88 209 ASN A N 1
ATOM 1645 C CA . ASN A 1 209 ? 1.264 48.969 3.002 1 38.88 209 ASN A CA 1
ATOM 1646 C C . ASN A 1 209 ? 0.402 48.25 1.982 1 38.88 209 ASN A C 1
ATOM 1648 O O . ASN A 1 209 ? 0.574 47.031 1.771 1 38.88 209 ASN A O 1
ATOM 1652 N N . GLU A 1 210 ? -0.798 48.531 1.804 1 42.41 210 GLU A N 1
ATOM 1653 C CA . GLU A 1 210 ? -1.857 48.156 0.877 1 42.41 210 GLU A CA 1
ATOM 1654 C C . GLU A 1 210 ? -1.279 47.625 -0.436 1 42.41 210 GLU A C 1
ATOM 1656 O O . GLU A 1 210 ? -1.971 46.938 -1.201 1 42.41 210 GLU A O 1
ATOM 1661 N N . ASN A 1 211 ? -0.139 48.156 -0.935 1 38.78 211 ASN A N 1
ATOM 1662 C CA . ASN A 1 211 ? 0.336 47.938 -2.301 1 38.78 211 ASN A CA 1
ATOM 1663 C C . ASN A 1 211 ? 1.282 46.75 -2.396 1 38.78 211 ASN A C 1
ATOM 1665 O O . ASN A 1 211 ? 2.023 46.625 -3.371 1 38.78 211 ASN A O 1
ATOM 1669 N N . ALA A 1 212 ? 1.625 46.094 -1.348 1 40.81 212 ALA A N 1
ATOM 1670 C CA . ALA A 1 212 ? 2.602 45.031 -1.553 1 40.81 212 ALA A CA 1
ATOM 1671 C C . ALA A 1 212 ? 2.006 43.906 -2.381 1 40.81 212 ALA A C 1
ATOM 1673 O O . ALA A 1 212 ? 1.064 43.219 -1.947 1 40.81 212 ALA A O 1
ATOM 1674 N N . GLU A 1 213 ? 2.119 43.938 -3.631 1 41.59 213 GLU A N 1
ATOM 1675 C CA . GLU A 1 213 ? 1.662 43 -4.656 1 41.59 213 GLU A CA 1
ATOM 1676 C C . GLU A 1 213 ? 2.268 41.625 -4.453 1 41.59 213 GLU A C 1
ATOM 1678 O O . GLU A 1 213 ? 1.758 40.625 -4.98 1 41.59 213 GLU A O 1
ATOM 1683 N N . ASP A 1 214 ? 3.656 41.594 -3.98 1 43.69 214 ASP A N 1
ATOM 1684 C CA . ASP A 1 214 ? 4.383 40.312 -4.023 1 43.69 214 ASP A CA 1
ATOM 1685 C C . ASP A 1 214 ? 4.68 39.812 -2.613 1 43.69 214 ASP A C 1
ATOM 1687 O O . ASP A 1 214 ? 5.234 40.531 -1.786 1 43.69 214 ASP A O 1
ATOM 1691 N N . ILE A 1 215 ? 4.086 38.812 -2.092 1 46.94 215 ILE A N 1
ATOM 1692 C CA . ILE A 1 215 ? 4.27 38.094 -0.837 1 46.94 215 ILE A CA 1
ATOM 1693 C C . ILE A 1 215 ? 5.75 38.062 -0.462 1 46.94 215 ILE A C 1
ATOM 1695 O O . ILE A 1 215 ? 6.098 37.938 0.715 1 46.94 215 ILE A O 1
ATOM 1699 N N . THR A 1 216 ? 6.586 38.156 -1.449 1 44.16 216 THR A N 1
ATOM 1700 C CA . THR A 1 216 ? 8.031 38.156 -1.216 1 44.16 216 THR A CA 1
ATOM 1701 C C . THR A 1 216 ? 8.469 39.375 -0.448 1 44.16 216 THR A C 1
ATOM 1703 O O . THR A 1 216 ? 9.562 39.438 0.109 1 44.16 216 THR A O 1
ATOM 1706 N N . GLU A 1 217 ? 7.668 40.344 -0.578 1 40.78 217 GLU A N 1
ATOM 1707 C CA . GLU A 1 217 ? 8.086 41.625 0.016 1 40.78 217 GLU A CA 1
ATOM 1708 C C . GLU A 1 217 ? 7.793 41.656 1.513 1 40.78 217 GLU A C 1
ATOM 1710 O O . GLU A 1 217 ? 8.016 42.656 2.174 1 40.78 217 GLU A O 1
ATOM 1715 N N . ILE A 1 218 ? 7.227 40.688 1.976 1 44.12 218 ILE A N 1
ATOM 1716 C CA . ILE A 1 218 ? 6.973 40.656 3.41 1 44.12 218 ILE A CA 1
ATOM 1717 C C . ILE A 1 218 ? 8.297 40.688 4.172 1 44.12 218 ILE A C 1
ATOM 1719 O O . ILE A 1 218 ? 9.078 39.75 4.113 1 44.12 218 ILE A O 1
ATOM 1723 N N . LYS A 1 219 ? 8.898 41.844 4.469 1 44.84 219 LYS A N 1
ATOM 1724 C CA . LYS A 1 219 ? 10.195 42.125 5.066 1 44.84 219 LYS A CA 1
ATOM 1725 C C . LYS A 1 219 ? 10.297 41.562 6.477 1 44.84 219 LYS A C 1
ATOM 1727 O O . LYS A 1 219 ? 11.375 41.156 6.918 1 44.84 219 LYS A O 1
ATOM 1732 N N . LYS A 1 220 ? 9.305 41.719 7.465 1 45.78 220 LYS A N 1
ATOM 1733 C CA . LYS A 1 220 ? 9.648 41.406 8.844 1 45.78 220 LYS A CA 1
ATOM 1734 C C . LYS A 1 220 ? 8.742 40.312 9.398 1 45.78 220 LYS A C 1
ATOM 1736 O O . LYS A 1 220 ? 7.516 40.438 9.375 1 45.78 220 LYS A O 1
ATOM 1741 N N . TYR A 1 221 ? 9.148 39.031 9.289 1 49.16 221 TYR A N 1
ATOM 1742 C CA . TYR A 1 221 ? 8.461 37.844 9.797 1 49.16 221 TYR A CA 1
ATOM 1743 C C . TYR A 1 221 ? 8.867 37.531 11.234 1 49.16 221 TYR A C 1
ATOM 1745 O O . TYR A 1 221 ? 10.039 37.688 11.602 1 49.16 221 TYR A O 1
ATOM 1753 N N . LYS A 1 222 ? 7.926 37.75 12.273 1 55.31 222 LYS A N 1
ATOM 1754 C CA . LYS A 1 222 ? 8.219 37.375 13.648 1 55.31 222 LYS A CA 1
ATOM 1755 C C . LYS A 1 222 ? 8.633 35.906 13.742 1 55.31 222 LYS A C 1
ATOM 1757 O O . LYS A 1 222 ? 9.305 35.5 14.695 1 55.31 222 LYS A O 1
ATOM 1762 N N . GLY A 1 223 ? 8.477 35.094 12.797 1 60.12 223 GLY A N 1
ATOM 1763 C CA . GLY A 1 223 ? 9.023 33.781 12.625 1 60.12 223 GLY A CA 1
ATOM 1764 C C . GLY A 1 223 ? 8.117 32.688 13.172 1 60.12 223 GLY A C 1
ATOM 1765 O O . GLY A 1 223 ? 6.988 32.969 13.594 1 60.12 223 GLY A O 1
ATOM 1766 N N . TYR A 1 224 ? 8.414 31.422 13.078 1 70.56 224 TYR A N 1
ATOM 1767 C CA . TYR A 1 224 ? 7.695 30.234 13.508 1 70.56 224 TYR A CA 1
ATOM 1768 C C . TYR A 1 224 ? 7.973 29.922 14.969 1 70.56 224 TYR A C 1
ATOM 1770 O O . TYR A 1 224 ? 9.07 30.172 15.469 1 70.56 224 TYR A O 1
ATOM 1778 N N . SER A 1 225 ? 6.875 29.609 15.727 1 81.31 225 SER A N 1
ATOM 1779 C CA . SER A 1 225 ? 6.945 29.047 17.062 1 81.31 225 SER A CA 1
ATOM 1780 C C . SER A 1 225 ? 6.07 27.812 17.188 1 81.31 225 SER A C 1
ATOM 1782 O O . SER A 1 225 ? 5.359 27.453 16.25 1 81.31 225 SER A O 1
ATOM 1784 N N . PHE A 1 226 ? 6.172 27.141 18.297 1 89.69 226 PHE A N 1
ATOM 1785 C CA . PHE A 1 226 ? 5.434 25.906 18.5 1 89.69 226 PHE A CA 1
ATOM 1786 C C . PHE A 1 226 ? 3.943 26.125 18.25 1 89.69 226 PHE A C 1
ATOM 1788 O O . PHE A 1 226 ? 3.299 25.297 17.594 1 89.69 226 PHE A O 1
ATOM 1795 N N . PRO A 1 227 ? 3.432 27.25 18.641 1 93.5 227 PRO A N 1
ATOM 1796 C CA . PRO A 1 227 ? 2.002 27.484 18.406 1 93.5 227 PRO A CA 1
ATOM 1797 C C . PRO A 1 227 ? 1.644 27.594 16.938 1 93.5 227 PRO A C 1
ATOM 1799 O O . PRO A 1 227 ? 0.481 27.422 16.562 1 93.5 227 PRO A O 1
ATOM 1802 N N . SER A 1 228 ? 2.596 27.969 16.078 1 93.19 228 SER A N 1
ATOM 1803 C CA . SER A 1 228 ? 2.32 28.031 14.648 1 93.19 228 SER A CA 1
ATOM 1804 C C . SER A 1 228 ? 1.917 26.672 14.102 1 93.19 228 SER A C 1
ATOM 1806 O O . SER A 1 228 ? 1.062 26.578 13.219 1 93.19 228 SER A O 1
ATOM 1808 N N . ASP A 1 229 ? 2.523 25.594 14.656 1 95.94 229 ASP A N 1
ATOM 1809 C CA . ASP A 1 229 ? 2.158 24.234 14.266 1 95.94 229 ASP A CA 1
ATOM 1810 C C . ASP A 1 229 ? 0.723 23.922 14.672 1 95.94 229 ASP A C 1
ATOM 1812 O O . ASP A 1 229 ? 0.025 23.172 13.977 1 95.94 229 ASP A O 1
ATOM 1816 N N . ILE A 1 230 ? 0.312 24.484 15.742 1 98.06 230 ILE A N 1
ATOM 1817 C CA . ILE A 1 230 ? -1.037 24.234 16.234 1 98.06 230 ILE A CA 1
ATOM 1818 C C . ILE A 1 230 ? -2.057 24.906 15.328 1 98.06 230 ILE A C 1
ATOM 1820 O O . ILE A 1 230 ? -3.111 24.344 15.031 1 98.06 230 ILE A O 1
ATOM 1824 N N . TRP A 1 231 ? -1.752 26.125 14.93 1 96.88 231 TRP A N 1
ATOM 1825 C CA . TRP A 1 231 ? -2.598 26.766 13.93 1 96.88 231 TRP A CA 1
ATOM 1826 C C . TRP A 1 231 ? -2.701 25.891 12.672 1 96.88 231 TRP A C 1
ATOM 1828 O O . TRP A 1 231 ? -3.801 25.641 12.172 1 96.88 231 TRP A O 1
ATOM 1838 N N . SER A 1 232 ? -1.593 25.422 12.203 1 97.19 232 SER A N 1
ATOM 1839 C CA . SER A 1 232 ? -1.564 24.562 11.023 1 97.19 232 SER A CA 1
ATOM 1840 C C . SER A 1 232 ? -2.387 23.297 11.242 1 97.19 232 SER A C 1
ATOM 1842 O O . SER A 1 232 ? -3.006 22.781 10.312 1 97.19 232 SER A O 1
ATOM 1844 N N . LEU A 1 233 ? -2.332 22.781 12.461 1 98.62 233 LEU A N 1
ATOM 1845 C CA . LEU A 1 233 ? -3.15 21.609 12.789 1 98.62 233 LEU A CA 1
ATOM 1846 C C . LEU A 1 233 ? -4.629 21.922 12.586 1 98.62 233 LEU A C 1
ATOM 1848 O O . LEU A 1 233 ? -5.352 21.125 11.969 1 98.62 233 LEU A O 1
ATOM 1852 N N . GLY A 1 234 ? -5.07 23.047 13.109 1 98.62 234 GLY A N 1
ATOM 1853 C CA . GLY A 1 234 ? -6.449 23.438 12.859 1 98.62 234 GLY A CA 1
ATOM 1854 C C . GLY A 1 234 ? -6.809 23.453 11.383 1 98.62 234 GLY A C 1
ATOM 1855 O O . GLY A 1 234 ? -7.855 22.922 10.992 1 98.62 234 GLY A O 1
ATOM 1856 N N . CYS A 1 235 ? -5.961 24.031 10.602 1 97.94 235 CYS A N 1
ATOM 1857 C CA . CYS A 1 235 ? -6.141 24.078 9.148 1 97.94 235 CYS A CA 1
ATOM 1858 C C . CYS A 1 235 ? -6.195 22.656 8.57 1 97.94 235 CYS A C 1
ATOM 1860 O O . CYS A 1 235 ? -7.012 22.391 7.688 1 97.94 235 CYS A O 1
ATOM 1862 N N . THR A 1 236 ? -5.352 21.812 9.039 1 98.38 236 THR A N 1
ATOM 1863 C CA . THR A 1 236 ? -5.266 20.438 8.562 1 98.38 236 THR A CA 1
ATOM 1864 C C . THR A 1 236 ? -6.547 19.672 8.891 1 98.38 236 THR A C 1
ATOM 1866 O O . THR A 1 236 ? -7.023 18.875 8.078 1 98.38 236 THR A O 1
ATOM 1869 N N . VAL A 1 237 ? -7.074 19.922 10.047 1 98.5 237 VAL A N 1
ATOM 1870 C CA . VAL A 1 237 ? -8.328 19.281 10.438 1 98.5 237 VAL A CA 1
ATOM 1871 C C . VAL A 1 237 ? -9.445 19.719 9.492 1 98.5 237 VAL A C 1
ATOM 1873 O O . VAL A 1 237 ? -10.242 18.891 9.039 1 98.5 237 VAL A O 1
ATOM 1876 N N . ILE A 1 238 ? -9.508 20.984 9.164 1 97.62 238 ILE A N 1
ATOM 1877 C CA . ILE A 1 238 ? -10.477 21.469 8.188 1 97.62 238 ILE A CA 1
ATOM 1878 C C . ILE A 1 238 ? -10.289 20.734 6.867 1 97.62 238 ILE A C 1
ATOM 1880 O O . ILE A 1 238 ? -11.266 20.297 6.246 1 97.62 238 ILE A O 1
ATOM 1884 N N . GLU A 1 239 ? -9.109 20.578 6.5 1 96.88 239 GLU A N 1
ATOM 1885 C CA . GLU A 1 239 ? -8.789 19.844 5.277 1 96.88 239 GLU A CA 1
ATOM 1886 C C . GLU A 1 239 ? -9.281 18.406 5.348 1 96.88 239 GLU A C 1
ATOM 1888 O O . GLU A 1 239 ? -9.812 17.875 4.367 1 96.88 239 GLU A O 1
ATOM 1893 N N . MET A 1 240 ? -9.086 17.766 6.484 1 97.69 240 MET A N 1
ATOM 1894 C CA . MET A 1 240 ? -9.508 16.391 6.66 1 97.69 240 MET A CA 1
ATOM 1895 C C . MET A 1 240 ? -11.016 16.25 6.504 1 97.69 240 MET A C 1
ATOM 1897 O O . MET A 1 240 ? -11.508 15.227 6.023 1 97.69 240 MET A O 1
ATOM 1901 N N . ILE A 1 241 ? -11.711 17.234 6.891 1 96.5 241 ILE A N 1
ATOM 1902 C CA . ILE A 1 241 ? -13.172 17.188 6.875 1 96.5 241 ILE A CA 1
ATOM 1903 C C . ILE A 1 241 ? -13.68 17.562 5.48 1 96.5 241 ILE A C 1
ATOM 1905 O O . ILE A 1 241 ? -14.562 16.875 4.941 1 96.5 241 ILE A O 1
ATOM 1909 N N . THR A 1 242 ? -13.086 18.531 4.844 1 95.56 242 THR A N 1
ATOM 1910 C CA . THR A 1 242 ? -13.664 19.125 3.635 1 95.56 242 THR A CA 1
ATOM 1911 C C . THR A 1 242 ? -13.008 18.531 2.387 1 95.56 242 THR A C 1
ATOM 1913 O O . THR A 1 242 ? -13.57 18.609 1.293 1 95.56 242 THR A O 1
ATOM 1916 N N . GLY A 1 243 ? -11.758 18.109 2.566 1 95.25 243 GLY A N 1
ATOM 1917 C CA . GLY A 1 243 ? -11 17.656 1.41 1 95.25 243 GLY A CA 1
ATOM 1918 C C . GLY A 1 243 ? -10.32 18.797 0.665 1 95.25 243 GLY A C 1
ATOM 1919 O O . GLY A 1 243 ? -9.711 18.562 -0.383 1 95.25 243 GLY A O 1
ATOM 1920 N N . SER A 1 244 ? -10.406 20 1.261 1 93.81 244 SER A N 1
ATOM 1921 C CA . SER A 1 244 ? -9.836 21.188 0.61 1 93.81 244 SER A CA 1
ATOM 1922 C C . SER A 1 244 ? -9.039 22.031 1.597 1 93.81 244 SER A C 1
ATOM 1924 O O . SER A 1 244 ? -9.328 22.031 2.795 1 93.81 244 SER A O 1
ATOM 1926 N N . PRO A 1 245 ? -8.062 22.75 1.03 1 93.81 245 PRO A N 1
ATOM 1927 C CA . PRO A 1 245 ? -7.34 23.672 1.916 1 93.81 245 PRO A CA 1
ATOM 1928 C C . PRO A 1 245 ? -8.258 24.719 2.559 1 93.81 245 PRO A C 1
ATOM 1930 O O . PRO A 1 245 ? -9.281 25.094 1.972 1 93.81 245 PRO A O 1
ATOM 1933 N N . PRO A 1 246 ? -7.867 25.156 3.709 1 95.31 246 PRO A N 1
ATOM 1934 C CA . PRO A 1 246 ? -8.641 26.25 4.301 1 95.31 246 PRO A CA 1
ATOM 1935 C C . PRO A 1 246 ? -8.664 27.5 3.428 1 95.31 246 PRO A C 1
ATOM 1937 O O . PRO A 1 246 ? -7.785 27.688 2.582 1 95.31 246 PRO A O 1
ATOM 1940 N N . TRP A 1 247 ? -9.734 28.344 3.514 1 94.56 247 TRP A N 1
ATOM 1941 C CA . TRP A 1 247 ? -9.906 29.656 2.875 1 94.56 247 TRP A CA 1
ATOM 1942 C C . TRP A 1 247 ? -10.359 29.484 1.427 1 94.56 247 TRP A C 1
ATOM 1944 O O . TRP A 1 247 ? -10.68 30.469 0.757 1 94.56 247 TRP A O 1
ATOM 1954 N N . THR A 1 248 ? -10.367 28.219 0.92 1 91.88 248 THR A N 1
ATOM 1955 C CA . THR A 1 248 ? -10.68 28.031 -0.492 1 91.88 248 THR A CA 1
ATOM 1956 C C . THR A 1 248 ? -12.141 28.391 -0.772 1 91.88 248 THR A C 1
ATOM 1958 O O . THR A 1 248 ? -12.5 28.703 -1.909 1 91.88 248 THR A O 1
ATOM 1961 N N . ASP A 1 249 ? -12.938 28.297 0.166 1 91.31 249 ASP A N 1
ATOM 1962 C CA . ASP A 1 249 ? -14.352 28.625 0.013 1 91.31 249 ASP A CA 1
ATOM 1963 C C . ASP A 1 249 ? -14.57 30.141 0.016 1 91.31 249 ASP A C 1
ATOM 1965 O O . ASP A 1 249 ? -15.578 30.625 -0.498 1 91.31 249 ASP A O 1
ATOM 1969 N N . THR A 1 250 ? -13.68 30.969 0.534 1 92.19 250 THR A N 1
ATOM 1970 C CA . THR A 1 250 ? -13.891 32.406 0.719 1 92.19 250 THR A CA 1
ATOM 1971 C C . THR A 1 250 ? -12.898 33.188 -0.121 1 92.19 250 THR A C 1
ATOM 1973 O O . THR A 1 250 ? -13.109 34.375 -0.373 1 92.19 250 THR A O 1
ATOM 1976 N N . CYS A 1 251 ? -11.781 32.562 -0.427 1 91.25 251 CYS A N 1
ATOM 1977 C CA . CYS A 1 251 ? -10.719 33.281 -1.146 1 91.25 251 CYS A CA 1
ATOM 1978 C C . CYS A 1 251 ? -10.469 32.625 -2.506 1 91.25 251 CYS A C 1
ATOM 1980 O O . CYS A 1 251 ? -10.453 31.406 -2.627 1 91.25 251 CYS A O 1
ATOM 1982 N N . LYS A 1 252 ? -10.219 33.406 -3.506 1 88.38 252 LYS A N 1
ATOM 1983 C CA . LYS A 1 252 ? -9.969 32.906 -4.855 1 88.38 252 LYS A CA 1
ATOM 1984 C C . LYS A 1 252 ? -8.492 33.062 -5.23 1 88.38 252 LYS A C 1
ATOM 1986 O O . LYS A 1 252 ? -8 32.344 -6.121 1 88.38 252 LYS A O 1
ATOM 1991 N N . THR A 1 253 ? -7.875 34 -4.473 1 84.06 253 THR A N 1
ATOM 1992 C CA . THR A 1 253 ? -6.477 34.25 -4.781 1 84.06 253 THR A CA 1
ATOM 1993 C C . THR A 1 253 ? -5.613 34.156 -3.527 1 84.06 253 THR A C 1
ATOM 1995 O O . THR A 1 253 ? -6.121 34.219 -2.408 1 84.06 253 THR A O 1
ATOM 1998 N N . MET A 1 254 ? -4.348 34 -3.732 1 83.12 254 MET A N 1
ATOM 1999 C CA . MET A 1 254 ? -3.406 33.938 -2.617 1 83.12 254 MET A CA 1
ATOM 2000 C C . MET A 1 254 ? -3.381 35.25 -1.855 1 83.12 254 MET A C 1
ATOM 2002 O O . MET A 1 254 ? -3.205 35.281 -0.636 1 83.12 254 MET A O 1
ATOM 2006 N N . LYS A 1 255 ? -3.541 36.281 -2.6 1 82.88 255 LYS A N 1
ATOM 2007 C CA . LYS A 1 255 ? -3.598 37.594 -1.979 1 82.88 255 LYS A CA 1
ATOM 2008 C C . LYS A 1 255 ? -4.77 37.688 -1.007 1 82.88 255 LYS A C 1
ATOM 2010 O O . LYS A 1 255 ? -4.633 38.25 0.086 1 82.88 255 LYS A O 1
ATOM 2015 N N . GLU A 1 256 ? -5.855 37.156 -1.44 1 87.31 256 GLU A N 1
ATOM 2016 C CA . GLU A 1 256 ? -7.035 37.156 -0.58 1 87.31 256 GLU A CA 1
ATOM 2017 C C . GLU A 1 256 ? -6.816 36.312 0.663 1 87.31 256 GLU A C 1
ATOM 2019 O O . GLU A 1 256 ? -7.262 36.656 1.756 1 87.31 256 GLU A O 1
ATOM 2024 N N . VAL A 1 257 ? -6.133 35.219 0.486 1 89.06 257 VAL A N 1
ATOM 2025 C CA . VAL A 1 257 ? -5.832 34.344 1.61 1 89.06 257 VAL A CA 1
ATOM 2026 C C . VAL A 1 257 ? -4.949 35.094 2.619 1 89.06 257 VAL A C 1
ATOM 2028 O O . VAL A 1 257 ? -5.246 35.094 3.816 1 89.06 257 VAL A O 1
ATOM 2031 N N . LEU A 1 258 ? -3.912 35.688 2.154 1 85.31 258 LEU A N 1
ATOM 2032 C CA . LEU A 1 258 ? -3 36.438 3.02 1 85.31 258 LEU A CA 1
ATOM 2033 C C . LEU A 1 258 ? -3.74 37.531 3.779 1 85.31 258 LEU A C 1
ATOM 2035 O O . LEU A 1 258 ? -3.566 37.688 4.992 1 85.31 258 LEU A O 1
ATOM 2039 N N . LYS A 1 259 ? -4.551 38.25 3.049 1 86.12 259 LYS A N 1
ATOM 2040 C CA . LYS A 1 259 ? -5.34 39.312 3.67 1 86.12 259 LYS A CA 1
ATOM 2041 C C . LYS A 1 259 ? -6.242 38.75 4.766 1 86.12 259 LYS A C 1
ATOM 2043 O O . LYS A 1 259 ? -6.355 39.344 5.844 1 86.12 259 LYS A O 1
ATOM 2048 N N . SER A 1 260 ? -6.84 37.688 4.418 1 90.81 260 SER A N 1
ATOM 2049 C CA . SER A 1 260 ? -7.746 37.031 5.375 1 90.81 260 SER A CA 1
ATOM 2050 C C . SER A 1 260 ? -7.004 36.594 6.629 1 90.81 260 SER A C 1
ATOM 2052 O O . SER A 1 260 ? -7.488 36.781 7.746 1 90.81 260 SER A O 1
ATOM 2054 N N . ILE A 1 261 ? -5.891 36.062 6.48 1 89.94 261 ILE A N 1
ATOM 2055 C CA . ILE A 1 261 ? -5.082 35.594 7.602 1 89.94 261 ILE A CA 1
ATOM 2056 C C . ILE A 1 261 ? -4.676 36.781 8.477 1 89.94 261 ILE A C 1
ATOM 2058 O O . ILE A 1 261 ? -4.715 36.688 9.703 1 89.94 261 ILE A O 1
ATOM 2062 N N . MET A 1 262 ? -4.387 37.812 7.883 1 87.06 262 MET A N 1
ATOM 2063 C CA . MET A 1 262 ? -3.836 38.938 8.586 1 87.06 262 MET A CA 1
ATOM 2064 C C . MET A 1 262 ? -4.945 39.781 9.242 1 87.06 262 MET A C 1
ATOM 2066 O O . MET A 1 262 ? -4.68 40.594 10.109 1 87.06 262 MET A O 1
ATOM 2070 N N . THR A 1 263 ? -6.156 39.625 8.68 1 88 263 THR A N 1
ATOM 2071 C CA . THR A 1 263 ? -7.281 40.344 9.242 1 88 263 THR A CA 1
ATOM 2072 C C . THR A 1 263 ? -7.586 39.875 10.656 1 88 263 THR A C 1
ATOM 2074 O O . THR A 1 263 ? -7.715 38.688 10.906 1 88 263 THR A O 1
ATOM 2077 N N . GLN A 1 264 ? -7.754 40.875 11.477 1 84.44 264 GLN A N 1
ATOM 2078 C CA . GLN A 1 264 ? -7.984 40.562 12.883 1 84.44 264 GLN A CA 1
ATOM 2079 C C . GLN A 1 264 ? -9.297 39.812 13.078 1 84.44 264 GLN A C 1
ATOM 2081 O O . GLN A 1 264 ? -10.289 40.094 12.406 1 84.44 264 GLN A O 1
ATOM 2086 N N . ASN A 1 265 ? -9.328 38.781 13.914 1 84 265 ASN A N 1
ATOM 2087 C CA . ASN A 1 265 ? -10.477 38 14.344 1 84 265 ASN A CA 1
ATOM 2088 C C . ASN A 1 265 ? -10.992 37.125 13.219 1 84 265 ASN A C 1
ATOM 2090 O O . ASN A 1 265 ? -12.109 36.594 13.289 1 84 265 ASN A O 1
ATOM 2094 N N . ASN A 1 266 ? -10.211 37.094 12.148 1 90.25 266 ASN A N 1
ATOM 2095 C CA . ASN A 1 266 ? -10.602 36.219 11.055 1 90.25 266 ASN A CA 1
ATOM 2096 C C . ASN A 1 266 ? -9.938 34.844 11.18 1 90.25 266 ASN A C 1
ATOM 2098 O O . ASN A 1 266 ? -8.812 34.719 11.68 1 90.25 266 ASN A O 1
ATOM 2102 N N . PHE A 1 267 ? -10.664 33.938 10.922 1 93.19 267 PHE A N 1
ATOM 2103 C CA . PHE A 1 267 ? -10.172 32.562 10.828 1 93.19 267 PHE A CA 1
ATOM 2104 C C . PHE A 1 267 ? -10.945 31.766 9.781 1 93.19 267 PHE A C 1
ATOM 2106 O O . PHE A 1 267 ? -11.992 32.219 9.305 1 93.19 267 PHE A O 1
ATOM 2113 N N . PRO A 1 268 ? -10.391 30.625 9.289 1 95.31 268 PRO A N 1
ATOM 2114 C CA . PRO A 1 268 ? -11.094 29.859 8.273 1 95.31 268 PRO A CA 1
ATOM 2115 C C . PRO A 1 268 ? -12.484 29.406 8.727 1 95.31 268 PRO A C 1
ATOM 2117 O O . PRO A 1 268 ? -12.695 29.141 9.914 1 95.31 268 PRO A O 1
ATOM 2120 N N . ASN A 1 269 ? -13.406 29.25 7.777 1 94.88 269 ASN A N 1
ATOM 2121 C CA . ASN A 1 269 ? -14.727 28.719 8.094 1 94.88 269 ASN A CA 1
ATOM 2122 C C . ASN A 1 269 ? -14.633 27.281 8.609 1 94.88 269 ASN A C 1
ATOM 2124 O O . ASN A 1 269 ? -14.008 26.422 7.977 1 94.88 269 ASN A O 1
ATOM 2128 N N . ILE A 1 270 ? -15.188 27.109 9.719 1 95 270 ILE A N 1
ATOM 2129 C CA . ILE A 1 270 ? -15.25 25.75 10.266 1 95 270 ILE A CA 1
ATOM 2130 C C . ILE A 1 270 ? -16.422 25 9.641 1 95 270 ILE A C 1
ATOM 2132 O O . ILE A 1 270 ? -17.562 25.453 9.711 1 95 270 ILE A O 1
ATOM 2136 N N . PRO A 1 271 ? -16.141 23.891 9.039 1 95.06 271 PRO A N 1
ATOM 2137 C CA . PRO A 1 271 ? -17.219 23.125 8.422 1 95.06 271 PRO A CA 1
ATOM 2138 C C . PRO A 1 271 ? -18.203 22.547 9.438 1 95.06 271 PRO A C 1
ATOM 2140 O O . PRO A 1 271 ? -17.938 22.609 10.648 1 95.06 271 PRO A O 1
ATOM 2143 N N . THR A 1 272 ? -19.359 22.094 8.938 1 93.25 272 THR A N 1
ATOM 2144 C CA . THR A 1 272 ? -20.328 21.453 9.82 1 93.25 272 THR A CA 1
ATOM 2145 C C . THR A 1 272 ? -19.719 20.203 10.453 1 93.25 272 THR A C 1
ATOM 2147 O O . THR A 1 272 ? -19.234 19.312 9.75 1 93.25 272 THR A O 1
ATOM 2150 N N . CYS A 1 273 ? -19.734 20.219 11.75 1 94.19 273 CYS A N 1
ATOM 2151 C CA . CYS A 1 273 ? -19.203 19.109 12.523 1 94.19 273 CYS A CA 1
ATOM 2152 C C . CYS A 1 273 ? -19.766 19.109 13.938 1 94.19 273 CYS A C 1
ATOM 2154 O O . CYS A 1 273 ? -20.625 19.922 14.273 1 94.19 273 CYS A O 1
ATOM 2156 N N . SER A 1 274 ? -19.406 18.109 14.711 1 92.69 274 SER A N 1
ATOM 2157 C CA . SER A 1 274 ? -19.859 18.047 16.094 1 92.69 274 SER A CA 1
ATOM 2158 C C . SER A 1 274 ? -19.406 19.266 16.891 1 92.69 274 SER A C 1
ATOM 2160 O O . SER A 1 274 ? -18.406 19.891 16.531 1 92.69 274 SER A O 1
ATOM 2162 N N . LEU A 1 275 ? -20.062 19.578 17.906 1 94.5 275 LEU A N 1
ATOM 2163 C CA . LEU A 1 275 ? -19.766 20.734 18.734 1 94.5 275 LEU A CA 1
ATOM 2164 C C . LEU A 1 275 ? -18.375 20.625 19.359 1 94.5 275 LEU A C 1
ATOM 2166 O O . LEU A 1 275 ? -17.641 21.609 19.422 1 94.5 275 LEU A O 1
ATOM 2170 N N . ASP A 1 276 ? -18.109 19.438 19.734 1 96.06 276 ASP A N 1
ATOM 2171 C CA . ASP A 1 276 ? -16.797 19.219 20.359 1 96.06 276 ASP A CA 1
ATOM 2172 C C . ASP A 1 276 ? -15.672 19.438 19.344 1 96.06 276 ASP A C 1
ATOM 2174 O O . ASP A 1 276 ? -14.648 20.031 19.672 1 96.06 276 ASP A O 1
ATOM 2178 N N . LEU A 1 277 ? -15.906 18.938 18.203 1 97.12 277 LEU A N 1
ATOM 2179 C CA . LEU A 1 277 ? -14.898 19.125 17.156 1 97.12 277 LEU A CA 1
ATOM 2180 C C . LEU A 1 277 ? -14.781 20.594 16.781 1 97.12 277 LEU A C 1
ATOM 2182 O O . LEU A 1 277 ? -13.68 21.094 16.562 1 97.12 277 LEU A O 1
ATOM 2186 N N . LYS A 1 278 ? -15.883 21.281 16.703 1 97.44 278 LYS A N 1
ATOM 2187 C CA . LYS A 1 278 ? -15.875 22.703 16.422 1 97.44 278 LYS A CA 1
ATOM 2188 C C . LYS A 1 278 ? -15.078 23.469 17.484 1 97.44 278 LYS A C 1
ATOM 2190 O O . LYS A 1 278 ? -14.305 24.359 17.156 1 97.44 278 LYS A O 1
ATOM 2195 N N . ASP A 1 279 ? -15.312 23.125 18.688 1 97.75 279 ASP A N 1
ATOM 2196 C CA . ASP A 1 279 ? -14.586 23.75 19.781 1 97.75 279 ASP A CA 1
ATOM 2197 C C . ASP A 1 279 ? -13.086 23.484 19.672 1 97.75 279 ASP A C 1
ATOM 2199 O O . ASP A 1 279 ? -12.273 24.375 19.875 1 97.75 279 ASP A O 1
ATOM 2203 N N . PHE A 1 280 ? -12.742 22.266 19.375 1 98.19 280 PHE A N 1
ATOM 2204 C CA . PHE A 1 280 ? -11.352 21.891 19.188 1 98.19 280 PHE A CA 1
ATOM 2205 C C . PHE A 1 280 ? -10.68 22.766 18.141 1 98.19 280 PHE A C 1
ATOM 2207 O O . PHE A 1 280 ? -9.625 23.344 18.375 1 98.19 280 PHE A O 1
ATOM 2214 N N . ILE A 1 281 ? -11.312 22.875 16.984 1 98.5 281 ILE A N 1
ATOM 2215 C CA . ILE A 1 281 ? -10.766 23.641 15.875 1 98.5 281 ILE A CA 1
ATOM 2216 C C . ILE A 1 281 ? -10.648 25.109 16.266 1 98.5 281 ILE A C 1
ATOM 2218 O O . ILE A 1 281 ? -9.633 25.766 15.977 1 98.5 281 ILE A O 1
ATOM 2222 N N . SER A 1 282 ? -11.625 25.609 16.922 1 98 282 SER A N 1
ATOM 2223 C CA . SER A 1 282 ? -11.633 27 17.344 1 98 282 SER A CA 1
ATOM 2224 C C . SER A 1 282 ? -10.445 27.312 18.25 1 98 282 SER A C 1
ATOM 2226 O O . SER A 1 282 ? -9.844 28.375 18.156 1 98 282 SER A O 1
ATOM 2228 N N . LYS A 1 283 ? -10.148 26.422 19.078 1 98.12 283 LYS A N 1
ATOM 2229 C CA . LYS A 1 283 ? -9.031 26.609 20 1 98.12 283 LYS A CA 1
ATOM 2230 C C . LYS A 1 283 ? -7.707 26.672 19.25 1 98.12 283 LYS A C 1
ATOM 2232 O O . LYS A 1 283 ? -6.781 27.375 19.672 1 98.12 283 LYS A O 1
ATOM 2237 N N . CYS A 1 284 ? -7.609 25.906 18.188 1 98.38 284 CYS A N 1
ATOM 2238 C CA . CYS A 1 284 ? -6.402 25.938 17.375 1 98.38 284 CYS A CA 1
ATOM 2239 C C . CYS A 1 284 ? -6.219 27.312 16.734 1 98.38 284 CYS A C 1
ATOM 2241 O O . CYS A 1 284 ? -5.105 27.703 16.375 1 98.38 284 CYS A O 1
ATOM 2243 N N . PHE A 1 285 ? -7.293 28.094 16.625 1 97.56 285 PHE A N 1
ATOM 2244 C CA . PHE A 1 285 ? -7.25 29.328 15.852 1 97.56 285 PHE A CA 1
ATOM 2245 C C . PHE A 1 285 ? -7.242 30.531 16.766 1 97.56 285 PHE A C 1
ATOM 2247 O O . PHE A 1 285 ? -7.527 31.656 16.328 1 97.56 285 PHE A O 1
ATOM 2254 N N . ILE A 1 286 ? -7.031 30.297 18.016 1 95.88 286 ILE A N 1
ATOM 2255 C CA . ILE A 1 286 ? -6.781 31.438 18.891 1 95.88 286 ILE A CA 1
ATOM 2256 C C . ILE A 1 286 ? -5.602 32.25 18.344 1 95.88 286 ILE A C 1
ATOM 2258 O O . ILE A 1 286 ? -4.504 31.719 18.172 1 95.88 286 ILE A O 1
ATOM 2262 N N . ARG A 1 287 ? -5.773 33.438 18.062 1 93.25 287 ARG A N 1
ATOM 2263 C CA . ARG A 1 287 ? -4.844 34.219 17.266 1 93.25 287 ARG A CA 1
ATOM 2264 C C . ARG A 1 287 ? -3.568 34.531 18.047 1 93.25 287 ARG A C 1
ATOM 2266 O O . ARG A 1 287 ? -2.469 34.5 17.484 1 93.25 287 ARG A O 1
ATOM 2273 N N . ASN A 1 288 ? -3.738 34.969 19.328 1 90.94 288 ASN A N 1
ATOM 2274 C CA . ASN A 1 288 ? -2.549 35.188 20.141 1 90.94 288 ASN A CA 1
ATOM 2275 C C . ASN A 1 288 ? -1.807 33.875 20.422 1 90.94 288 ASN A C 1
ATOM 2277 O O . ASN A 1 288 ? -2.311 33.031 21.141 1 90.94 288 ASN A O 1
ATOM 2281 N N . PRO A 1 289 ? -0.647 33.719 19.891 1 91.94 289 PRO A N 1
ATOM 2282 C CA . PRO A 1 289 ? 0.062 32.438 20.047 1 91.94 289 PRO A CA 1
ATOM 2283 C C . PRO A 1 289 ? 0.343 32.094 21.516 1 91.94 289 PRO A C 1
ATOM 2285 O O . PRO A 1 289 ? 0.442 30.922 21.859 1 91.94 289 PRO A O 1
ATOM 2288 N N . GLN A 1 290 ? 0.445 33.062 22.375 1 90.75 290 GLN A N 1
ATOM 2289 C CA . GLN A 1 290 ? 0.715 32.812 23.781 1 90.75 290 GLN A CA 1
ATOM 2290 C C . GLN A 1 290 ? -0.485 32.188 24.469 1 90.75 290 GLN A C 1
ATOM 2292 O O . GLN A 1 290 ? -0.339 31.531 25.516 1 90.75 290 GLN A O 1
ATOM 2297 N N . ASN A 1 291 ? -1.647 32.438 23.844 1 94.81 291 ASN A N 1
ATOM 2298 C CA . ASN A 1 291 ? -2.873 31.906 24.422 1 94.81 291 ASN A CA 1
ATOM 2299 C C . ASN A 1 291 ? -3.318 30.641 23.703 1 94.81 291 ASN A C 1
ATOM 2301 O O . ASN A 1 291 ? -4.305 30.016 24.078 1 94.81 291 ASN A O 1
ATOM 2305 N N . ARG A 1 292 ? -2.652 30.312 22.688 1 95.88 292 ARG A N 1
ATOM 2306 C CA . ARG A 1 292 ? -2.99 29.109 21.922 1 95.88 292 ARG A CA 1
ATOM 2307 C C . ARG A 1 292 ? -2.539 27.844 22.656 1 95.88 292 ARG A C 1
ATOM 2309 O O . ARG A 1 292 ? -1.418 27.797 23.172 1 95.88 292 ARG A O 1
ATOM 2316 N N . PRO A 1 293 ? -3.441 26.875 22.75 1 97.44 293 PRO A N 1
ATOM 2317 C CA . PRO A 1 293 ? -3.068 25.672 23.516 1 97.44 293 PRO A CA 1
ATOM 2318 C C . PRO A 1 293 ? -1.912 24.906 22.875 1 97.44 293 PRO A C 1
ATOM 2320 O O . PRO A 1 293 ? -1.745 24.938 21.656 1 97.44 293 PRO A O 1
ATOM 2323 N N . SER A 1 294 ? -1.162 24.25 23.719 1 96.75 294 SER A N 1
ATOM 2324 C CA . SER A 1 294 ? -0.107 23.359 23.266 1 96.75 294 SER A CA 1
ATOM 2325 C C . SER A 1 294 ? -0.682 22.031 22.766 1 96.75 294 SER A C 1
ATOM 2327 O O . SER A 1 294 ? -1.864 21.75 22.984 1 96.75 294 SER A O 1
ATOM 2329 N N . ALA A 1 295 ? 0.166 21.281 22.125 1 97.81 295 ALA A N 1
ATOM 2330 C CA . ALA A 1 295 ? -0.242 19.938 21.703 1 97.81 295 ALA A CA 1
ATOM 2331 C C . ALA A 1 295 ? -0.677 19.094 22.906 1 97.81 295 ALA A C 1
ATOM 2333 O O . ALA A 1 295 ? -1.703 18.422 22.844 1 97.81 295 ALA A O 1
ATOM 2334 N N . ASP A 1 296 ? 0.05 19.172 23.984 1 96.88 296 ASP A N 1
ATOM 2335 C CA . ASP A 1 296 ? -0.255 18.422 25.188 1 96.88 296 ASP A CA 1
ATOM 2336 C C . ASP A 1 296 ? -1.624 18.812 25.75 1 96.88 296 ASP A C 1
ATOM 2338 O O . ASP A 1 296 ? -2.4 17.938 26.156 1 96.88 296 ASP A O 1
ATOM 2342 N N . GLU A 1 297 ? -1.861 20.062 25.797 1 97.5 297 GLU A N 1
ATOM 2343 C CA . GLU A 1 297 ? -3.146 20.531 26.297 1 97.5 297 GLU A CA 1
ATOM 2344 C C . GLU A 1 297 ? -4.297 20.031 25.438 1 97.5 297 GLU A C 1
ATOM 2346 O O . GLU A 1 297 ? -5.336 19.609 25.953 1 97.5 297 GLU A O 1
ATOM 2351 N N . LEU A 1 298 ? -4.098 20.078 24.156 1 98.31 298 LEU A N 1
ATOM 2352 C CA . LEU A 1 298 ? -5.148 19.688 23.219 1 98.31 298 LEU A CA 1
ATOM 2353 C C . LEU A 1 298 ? -5.422 18.188 23.312 1 98.31 298 LEU A C 1
ATOM 2355 O O . LEU A 1 298 ? -6.535 17.734 23.031 1 98.31 298 LEU A O 1
ATOM 2359 N N . LEU A 1 299 ? -4.445 17.375 23.688 1 97.88 299 LEU A N 1
ATOM 2360 C CA . LEU A 1 299 ? -4.625 15.938 23.844 1 97.88 299 LEU A CA 1
ATOM 2361 C C . LEU A 1 299 ? -5.691 15.633 24.891 1 97.88 299 LEU A C 1
ATOM 2363 O O . LEU A 1 299 ? -6.309 14.562 24.859 1 97.88 299 LEU A O 1
ATOM 2367 N N . ASN A 1 300 ? -5.953 16.578 25.734 1 96.5 300 ASN A N 1
ATOM 2368 C CA . ASN A 1 300 ? -6.945 16.391 26.797 1 96.5 300 ASN A CA 1
ATOM 2369 C C . ASN A 1 300 ? -8.297 16.969 26.406 1 96.5 300 ASN A C 1
ATOM 2371 O O . ASN A 1 300 ? -9.234 16.984 27.203 1 96.5 300 ASN A O 1
ATOM 2375 N N . HIS A 1 301 ? -8.414 17.453 25.25 1 97.19 301 HIS A N 1
ATOM 2376 C CA . HIS A 1 301 ? -9.672 18.047 24.812 1 97.19 301 HIS A CA 1
ATOM 2377 C C . HIS A 1 301 ? -10.789 17.016 24.797 1 97.19 301 HIS A C 1
ATOM 2379 O O . HIS A 1 301 ? -10.57 15.859 24.406 1 97.19 301 HIS A O 1
ATOM 2385 N N . PRO A 1 302 ? -12.023 17.375 25 1 95.88 302 PRO A N 1
ATOM 2386 C CA . PRO A 1 302 ? -13.148 16.438 25.078 1 95.88 302 PRO A CA 1
ATOM 2387 C C . PRO A 1 302 ? -13.398 15.703 23.766 1 95.88 302 PRO A C 1
ATOM 2389 O O . PRO A 1 302 ? -13.797 14.531 23.781 1 95.88 302 PRO A O 1
ATOM 2392 N N . PHE A 1 303 ? -13.234 16.344 22.719 1 96.19 303 PHE A N 1
ATOM 2393 C CA . PHE A 1 303 ? -13.461 15.68 21.453 1 96.19 303 PHE A CA 1
ATOM 2394 C C . PHE A 1 303 ? -12.641 14.398 21.344 1 96.19 303 PHE A C 1
ATOM 2396 O O . PHE A 1 303 ? -13.094 13.414 20.766 1 96.19 303 PHE A O 1
ATOM 2403 N N . LEU A 1 304 ? -11.422 14.414 21.844 1 96.62 304 LEU A N 1
ATOM 2404 C CA . LEU A 1 304 ? -10.492 13.305 21.688 1 96.62 304 LEU A CA 1
ATOM 2405 C C . LEU A 1 304 ? -10.703 12.266 22.781 1 96.62 304 LEU A C 1
ATOM 2407 O O . LEU A 1 304 ? -10.203 11.141 22.672 1 96.62 304 LEU A O 1
ATOM 2411 N N . ASN A 1 305 ? -11.352 12.516 23.891 1 87.38 305 ASN A N 1
ATOM 2412 C CA . ASN A 1 305 ? -11.469 11.609 25.031 1 87.38 305 ASN A CA 1
ATOM 2413 C C . ASN A 1 305 ? -12.898 11.109 25.203 1 87.38 305 ASN A C 1
ATOM 2415 O O . ASN A 1 305 ? -13.172 10.266 26.062 1 87.38 305 ASN A O 1
ATOM 2419 N N . GLU A 1 306 ? -13.797 11.719 24.5 1 73.25 306 GLU A N 1
ATOM 2420 C CA . GLU A 1 306 ? -15.164 11.234 24.641 1 73.25 306 GLU A CA 1
ATOM 2421 C C . GLU A 1 306 ? -15.43 10.062 23.688 1 73.25 306 GLU A C 1
ATOM 2423 O O . GLU A 1 306 ? -14.844 9.984 22.609 1 73.25 306 GLU A O 1
ATOM 2428 N N . ASN A 1 307 ? -15.93 8.922 24.172 1 63.34 307 ASN A N 1
ATOM 2429 C CA . ASN A 1 307 ? -16.406 7.789 23.391 1 63.34 307 ASN A CA 1
ATOM 2430 C C . ASN A 1 307 ? -17.469 8.219 22.375 1 63.34 307 ASN A C 1
ATOM 2432 O O . ASN A 1 307 ? -18.594 8.57 22.75 1 63.34 307 ASN A O 1
ATOM 2436 N N . SER A 1 308 ? -17.141 9.117 21.578 1 53.12 308 SER A N 1
ATOM 2437 C CA . SER A 1 308 ? -18.109 9.648 20.625 1 53.12 308 SER A CA 1
ATOM 2438 C C . SER A 1 308 ? -18.844 8.531 19.891 1 53.12 308 SER A C 1
ATOM 2440 O O . SER A 1 308 ? -18.203 7.68 19.266 1 53.12 308 SER A O 1
ATOM 2442 N N . SER A 1 309 ? -19.906 8.078 20.438 1 47.78 309 SER A N 1
ATOM 2443 C CA . SER A 1 309 ? -20.875 7.258 19.734 1 47.78 309 SER A CA 1
ATOM 2444 C C . SER A 1 309 ? -21.281 7.902 18.406 1 47.78 309 SER A C 1
ATOM 2446 O O . SER A 1 309 ? -21.969 8.922 18.406 1 47.78 309 SER A O 1
ATOM 2448 N N . SER A 1 310 ? -20.484 8.312 17.688 1 40.72 310 SER A N 1
ATOM 2449 C CA . SER A 1 310 ? -20.906 9.031 16.5 1 40.72 310 SER A CA 1
ATOM 2450 C C . SER A 1 310 ? -21.844 8.18 15.641 1 40.72 310 SER A C 1
ATOM 2452 O O . SER A 1 310 ? -21.5 7.07 15.234 1 40.72 310 SER A O 1
ATOM 2454 N N . ALA A 1 311 ? -23.141 8.359 15.82 1 36.72 311 ALA A N 1
ATOM 2455 C CA . ALA A 1 311 ? -24.109 8.039 14.766 1 36.72 311 ALA A CA 1
ATOM 2456 C C . ALA A 1 311 ? -23.703 8.688 13.445 1 36.72 311 ALA A C 1
ATOM 2458 O O . ALA A 1 311 ? -23.438 9.891 13.391 1 36.72 311 ALA A O 1
ATOM 2459 N N . VAL A 1 312 ? -23.031 8.086 12.602 1 37.78 312 VAL A N 1
ATOM 2460 C CA . VAL A 1 312 ? -22.938 8.547 11.219 1 37.78 312 VAL A CA 1
ATOM 2461 C C . VAL A 1 312 ? -24.203 9.32 10.844 1 37.78 312 VAL A C 1
ATOM 2463 O O . VAL A 1 312 ? -25.297 8.773 10.867 1 37.78 312 VAL A O 1
ATOM 2466 N N . THR A 1 313 ? -24.375 10.547 11.203 1 29.53 313 THR A N 1
ATOM 2467 C CA . THR A 1 313 ? -25.484 11.25 10.578 1 29.53 313 THR A CA 1
ATOM 2468 C C . THR A 1 313 ? -25.391 11.156 9.055 1 29.53 313 THR A C 1
ATOM 2470 O O . THR A 1 313 ? -24.469 11.695 8.445 1 29.53 313 THR A O 1
ATOM 2473 N N . ALA A 1 314 ? -25.719 10.109 8.469 1 32.28 314 ALA A N 1
ATOM 2474 C CA . ALA A 1 314 ? -26.078 10.086 7.055 1 32.28 314 ALA A CA 1
ATOM 2475 C C . ALA A 1 314 ? -26.906 11.305 6.672 1 32.28 314 ALA A C 1
ATOM 2477 O O . ALA A 1 314 ? -28.078 11.406 7.027 1 32.28 314 ALA A O 1
ATOM 2478 N N . THR A 1 315 ? -26.391 12.5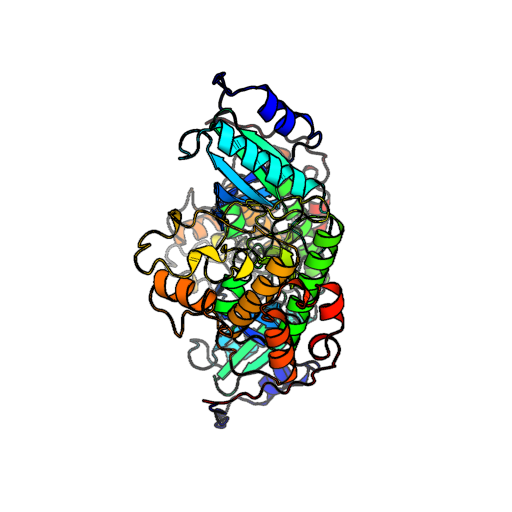23 6.945 1 22.91 315 THR A N 1
ATOM 2479 C CA . THR A 1 315 ? -27.172 13.594 6.332 1 22.91 315 THR A CA 1
ATOM 2480 C C . THR A 1 315 ? -27.281 13.383 4.824 1 22.91 315 THR A C 1
ATOM 2482 O O . THR A 1 315 ? -26.266 13.406 4.109 1 22.91 315 THR A O 1
ATOM 2485 N N . VAL A 1 316 ? -28.203 12.68 4.43 1 25.28 316 VAL A N 1
ATOM 2486 C CA . VAL A 1 316 ? -28.859 12.641 3.125 1 25.28 316 VAL A CA 1
ATOM 2487 C C . VAL A 1 316 ? -29.062 14.062 2.609 1 25.28 316 VAL A C 1
ATOM 2489 O O . VAL A 1 316 ? -29.859 14.828 3.172 1 25.28 316 VAL A O 1
ATOM 2492 N N . LEU A 1 317 ? -27.922 14.867 2.316 1 20.03 317 LEU A N 1
ATOM 2493 C CA . LEU A 1 317 ? -28.359 15.859 1.349 1 20.03 317 LEU A CA 1
ATOM 2494 C C . LEU A 1 317 ? -28.75 15.203 0.027 1 20.03 317 LEU A C 1
ATOM 2496 O O . LEU A 1 317 ? -28.078 14.258 -0.413 1 20.03 317 LEU A O 1
ATOM 2500 N N . MET B 1 1 ? -27.641 9.789 0.819 1 18.45 1 MET B N 1
ATOM 2501 C CA . MET B 1 1 ? -27.547 8.766 1.856 1 18.45 1 MET B CA 1
ATOM 2502 C C . MET B 1 1 ? -28.453 7.578 1.534 1 18.45 1 MET B C 1
ATOM 2504 O O . MET B 1 1 ? -29.562 7.473 2.066 1 18.45 1 MET B O 1
ATOM 2508 N N . GLY B 1 2 ? -28.406 7.242 0.233 1 19.38 2 GLY B N 1
ATOM 2509 C CA . GLY B 1 2 ? -29.406 6.301 -0.266 1 19.38 2 GLY B CA 1
ATOM 2510 C C . GLY B 1 2 ? -29.297 4.934 0.387 1 19.38 2 GLY B C 1
ATOM 2511 O O . GLY B 1 2 ? -28.266 4.266 0.293 1 19.38 2 GLY B O 1
ATOM 2512 N N . ILE B 1 3 ? -29.812 4.953 1.578 1 21.38 3 ILE B N 1
ATOM 2513 C CA . ILE B 1 3 ? -30.172 3.676 2.182 1 21.38 3 ILE B CA 1
ATOM 2514 C C . ILE B 1 3 ? -30.953 2.832 1.172 1 21.38 3 ILE B C 1
ATOM 2516 O O . ILE B 1 3 ? -32.031 3.225 0.724 1 21.38 3 ILE B O 1
ATOM 2520 N N . SER B 1 4 ? -30.25 2.402 0.155 1 23.45 4 SER B N 1
ATOM 2521 C CA . SER B 1 4 ? -31.016 1.603 -0.795 1 23.45 4 SER B CA 1
ATOM 2522 C C . SER B 1 4 ? -31.875 0.561 -0.08 1 23.45 4 SER B C 1
ATOM 2524 O O . SER B 1 4 ? -31.406 -0.113 0.837 1 23.45 4 SER B O 1
ATOM 2526 N N . CYS B 1 5 ? -33.094 0.893 0.011 1 22.92 5 CYS B N 1
ATOM 2527 C CA . CYS B 1 5 ? -34.219 0.011 0.33 1 22.92 5 CYS B CA 1
ATOM 2528 C C . CYS B 1 5 ? -34.125 -1.281 -0.475 1 22.92 5 CYS B C 1
ATOM 2530 O O . CYS B 1 5 ? -33.969 -1.248 -1.694 1 22.92 5 CYS B O 1
ATOM 2532 N N . CYS B 1 6 ? -33.781 -2.283 0.17 1 23.75 6 CYS B N 1
ATOM 2533 C CA . CYS B 1 6 ? -33.75 -3.67 -0.281 1 23.75 6 CYS B CA 1
ATOM 2534 C C . CYS B 1 6 ? -35.094 -4.027 -0.951 1 23.75 6 CYS B C 1
ATOM 2536 O O . CYS B 1 6 ? -36.094 -4.219 -0.274 1 23.75 6 CYS B O 1
ATOM 2538 N N . LYS B 1 7 ? -35.438 -3.477 -2.07 1 24.38 7 LYS B N 1
ATOM 2539 C CA . LYS B 1 7 ? -36.562 -4.141 -2.744 1 24.38 7 LYS B CA 1
ATOM 2540 C C . LYS B 1 7 ? -36.281 -5.641 -2.883 1 24.38 7 LYS B C 1
ATOM 2542 O O . LYS B 1 7 ? -35.156 -6.062 -3.07 1 24.38 7 LYS B O 1
ATOM 2547 N N . GLN B 1 8 ? -37.219 -6.555 -2.645 1 26.81 8 GLN B N 1
ATOM 2548 C CA . GLN B 1 8 ? -37.406 -8 -2.574 1 26.81 8 GLN B CA 1
ATOM 2549 C C . GLN B 1 8 ? -37.062 -8.664 -3.906 1 26.81 8 GLN B C 1
ATOM 2551 O O . GLN B 1 8 ? -37.906 -8.664 -4.828 1 26.81 8 GLN B O 1
ATOM 2556 N N . VAL B 1 9 ? -36.031 -8.414 -4.637 1 28.14 9 VAL B N 1
ATOM 2557 C CA . VAL B 1 9 ? -35.938 -9.336 -5.758 1 28.14 9 VAL B CA 1
ATOM 2558 C C . VAL B 1 9 ? -36.062 -10.773 -5.254 1 28.14 9 VAL B C 1
ATOM 2560 O O . VAL B 1 9 ? -35.5 -11.117 -4.207 1 28.14 9 VAL B O 1
ATOM 2563 N N . LYS B 1 10 ? -36.844 -11.602 -5.867 1 30.53 10 LYS B N 1
ATOM 2564 C CA . LYS B 1 10 ? -37.156 -13.023 -5.668 1 30.53 10 LYS B CA 1
ATOM 2565 C C . LYS B 1 10 ? -35.875 -13.852 -5.762 1 30.53 10 LYS B C 1
ATOM 2567 O O . LYS B 1 10 ? -35.562 -14.414 -6.816 1 30.53 10 LYS B O 1
ATOM 2572 N N . VAL B 1 11 ? -34.594 -13.297 -5.461 1 35.72 11 VAL B N 1
ATOM 2573 C CA . VAL B 1 11 ? -33.375 -14.078 -5.41 1 35.72 11 VAL B CA 1
ATOM 2574 C C . VAL B 1 11 ? -33.562 -15.289 -4.492 1 35.72 11 VAL B C 1
ATOM 2576 O O . VAL B 1 11 ? -34.219 -15.188 -3.455 1 35.72 11 VAL B O 1
ATOM 2579 N N . ASN B 1 12 ? -33.438 -16.469 -4.914 1 35.44 12 ASN B N 1
ATOM 2580 C CA . ASN B 1 12 ? -33.5 -17.672 -4.082 1 35.44 12 ASN B CA 1
ATOM 2581 C C . ASN B 1 12 ? -32.812 -17.453 -2.732 1 35.44 12 ASN B C 1
ATOM 2583 O O . ASN B 1 12 ? -31.609 -17.266 -2.666 1 35.44 12 ASN B O 1
ATOM 2587 N N . THR B 1 13 ? -33.406 -16.953 -1.729 1 41.25 13 THR B N 1
ATOM 2588 C CA . THR B 1 13 ? -33.281 -16.484 -0.35 1 41.25 13 THR B CA 1
ATOM 2589 C C . THR B 1 13 ? -32.406 -17.469 0.463 1 41.25 13 THR B C 1
ATOM 2591 O O . THR B 1 13 ? -31.797 -17.062 1.447 1 41.25 13 THR B O 1
ATOM 2594 N N . GLU B 1 14 ? -32.5 -18.766 -0.02 1 42.28 14 GLU B N 1
ATOM 2595 C CA . GLU B 1 14 ? -31.875 -19.703 0.897 1 42.28 14 GLU B CA 1
ATOM 2596 C C . GLU B 1 14 ? -30.359 -19.562 0.866 1 42.28 14 GLU B C 1
ATOM 2598 O O . GLU B 1 14 ? -29.719 -19.531 1.914 1 42.28 14 GLU B O 1
ATOM 2603 N N . GLY B 1 15 ? -29.75 -19.672 -0.263 1 42.47 15 GLY B N 1
ATOM 2604 C CA . GLY B 1 15 ? -28.312 -19.594 -0.4 1 42.47 15 GLY B CA 1
ATOM 2605 C C . GLY B 1 15 ? -27.719 -18.281 0.071 1 42.47 15 GLY B C 1
ATOM 2606 O O . GLY B 1 15 ? -26.656 -18.25 0.69 1 42.47 15 GLY B O 1
ATOM 2607 N N . ILE B 1 16 ? -28.422 -17.266 -0.322 1 47.28 16 ILE B N 1
ATOM 2608 C CA . ILE B 1 16 ? -28 -15.938 0.088 1 47.28 16 ILE B CA 1
ATOM 2609 C C . ILE B 1 16 ? -28.062 -15.82 1.609 1 47.28 16 ILE B C 1
ATOM 2611 O O . ILE B 1 16 ? -27.188 -15.203 2.229 1 47.28 16 ILE B O 1
ATOM 2615 N N . THR B 1 17 ? -29.094 -16.469 2.078 1 46.88 17 THR B N 1
ATOM 2616 C CA . THR B 1 17 ? -29.266 -16.438 3.525 1 46.88 17 THR B CA 1
ATOM 2617 C C . THR B 1 17 ? -28.047 -17.047 4.23 1 46.88 17 THR B C 1
ATOM 2619 O O . THR B 1 17 ? -27.609 -16.531 5.262 1 46.88 17 THR B O 1
ATOM 2622 N N . ARG B 1 18 ? -27.594 -18.094 3.719 1 45.69 18 ARG B N 1
ATOM 2623 C CA . ARG B 1 18 ? -26.453 -18.75 4.336 1 45.69 18 ARG B CA 1
ATOM 2624 C C . ARG B 1 18 ? -25.203 -17.875 4.246 1 45.69 18 ARG B C 1
ATOM 2626 O O . ARG B 1 18 ? -24.391 -17.859 5.172 1 45.69 18 ARG B O 1
ATOM 2633 N N . LEU B 1 19 ? -25.047 -17.312 3.09 1 48.97 19 LEU B N 1
ATOM 2634 C CA . LEU B 1 19 ? -23.891 -16.453 2.889 1 48.97 19 LEU B CA 1
ATOM 2635 C C . LEU B 1 19 ? -23.891 -15.305 3.885 1 48.97 19 LEU B C 1
ATOM 2637 O O . LEU B 1 19 ? -22.828 -14.867 4.336 1 48.97 19 LEU B O 1
ATOM 2641 N N . ILE B 1 20 ? -25.156 -14.781 4.23 1 50.84 20 ILE B N 1
ATOM 2642 C CA . ILE B 1 20 ? -25.297 -13.633 5.113 1 50.84 20 ILE B CA 1
ATOM 2643 C C . ILE B 1 20 ? -25.344 -14.094 6.566 1 50.84 20 ILE B C 1
ATOM 2645 O O . ILE B 1 20 ? -24.906 -13.375 7.469 1 50.84 20 ILE B O 1
ATOM 2649 N N . ALA B 1 21 ? -26.094 -15.172 6.805 1 46.78 21 ALA B N 1
ATOM 2650 C CA . ALA B 1 21 ? -26.453 -15.586 8.156 1 46.78 21 ALA B CA 1
ATOM 2651 C C . ALA B 1 21 ? -25.219 -15.727 9.039 1 46.78 21 ALA B C 1
ATOM 2653 O O . ALA B 1 21 ? -25.281 -15.484 10.25 1 46.78 21 ALA B O 1
ATOM 2654 N N . ASP B 1 22 ? -24.312 -16.328 8.555 1 46.75 22 ASP B N 1
ATOM 2655 C CA . ASP B 1 22 ? -23.297 -16.734 9.523 1 46.75 22 ASP B CA 1
ATOM 2656 C C . ASP B 1 22 ? -22.516 -15.539 10.039 1 46.75 22 ASP B C 1
ATOM 2658 O O . ASP B 1 22 ? -21.562 -15.688 10.812 1 46.75 22 ASP B O 1
ATOM 2662 N N . GLY B 1 23 ? -22.484 -14.414 9.414 1 47.53 23 GLY B N 1
ATOM 2663 C CA . GLY B 1 23 ? -21.469 -13.469 9.844 1 47.53 23 GLY B CA 1
ATOM 2664 C C . GLY B 1 23 ? -21.953 -12.531 10.938 1 47.53 23 GLY B C 1
ATOM 2665 O O . GLY B 1 23 ? -23.047 -11.984 10.852 1 47.53 23 GLY B O 1
ATOM 2666 N N . ASP B 1 24 ? -21.891 -12.766 12.242 1 49.97 24 ASP B N 1
ATOM 2667 C CA . ASP B 1 24 ? -21.938 -11.836 13.359 1 49.97 24 ASP B CA 1
ATOM 2668 C C . ASP B 1 24 ? -21.422 -10.453 12.953 1 49.97 24 ASP B C 1
ATOM 2670 O O . ASP B 1 24 ? -22.078 -9.445 13.219 1 49.97 24 ASP B O 1
ATOM 2674 N N . LYS B 1 25 ? -20.109 -10.289 12.852 1 55.47 25 LYS B N 1
ATOM 2675 C CA . LYS B 1 25 ? -19.312 -9.07 12.945 1 55.47 25 LYS B CA 1
ATOM 2676 C C . LYS B 1 25 ? -19.453 -8.219 11.695 1 55.47 25 LYS B C 1
ATOM 2678 O O . LYS B 1 25 ? -19.078 -8.633 10.602 1 55.47 25 LYS B O 1
ATOM 2683 N N . SER B 1 26 ? -20.438 -7.34 11.516 1 67.56 26 SER B N 1
ATOM 2684 C CA . SER B 1 26 ? -20.609 -6.535 10.312 1 67.56 26 SER B CA 1
ATOM 2685 C C . SER B 1 26 ? -19.594 -5.406 10.242 1 67.56 26 SER B C 1
ATOM 2687 O O . SER B 1 26 ? -19.719 -4.398 10.945 1 67.56 26 SER B O 1
ATOM 2689 N N . ILE B 1 27 ? -18.469 -5.758 9.75 1 78.12 27 ILE B N 1
ATOM 2690 C CA . ILE B 1 27 ? -17.516 -4.711 9.406 1 78.12 27 ILE B CA 1
ATOM 2691 C C . ILE B 1 27 ? -18.203 -3.635 8.57 1 78.12 27 ILE B C 1
ATOM 2693 O O . ILE B 1 27 ? -18.781 -3.936 7.523 1 78.12 27 ILE B O 1
ATOM 2697 N N . LEU B 1 28 ? -18.328 -2.539 9.18 1 85.31 28 LEU B N 1
ATOM 2698 C CA . LEU B 1 28 ? -18.766 -1.397 8.383 1 85.31 28 LEU B CA 1
ATOM 2699 C C . LEU B 1 28 ? -17.609 -0.798 7.602 1 85.31 28 LEU B C 1
ATOM 2701 O O . LEU B 1 28 ? -16.516 -0.594 8.156 1 85.31 28 LEU B O 1
ATOM 2705 N N . TRP B 1 29 ? -17.891 -0.734 6.336 1 87.44 29 TRP B N 1
ATOM 2706 C CA . TRP B 1 29 ? -16.797 -0.31 5.48 1 87.44 29 TRP B CA 1
ATOM 2707 C C . TRP B 1 29 ? -17.266 0.701 4.441 1 87.44 29 TRP B C 1
ATOM 2709 O O . TRP B 1 29 ? -18.469 0.796 4.16 1 87.44 29 TRP B O 1
ATOM 2719 N N . ILE B 1 30 ? -16.297 1.53 4.004 1 89.19 30 ILE B N 1
ATOM 2720 C CA . ILE B 1 30 ? -16.516 2.5 2.938 1 89.19 30 ILE B CA 1
ATOM 2721 C C . ILE B 1 30 ? -15.742 2.076 1.691 1 89.19 30 ILE B C 1
ATOM 2723 O O . ILE B 1 30 ? -14.555 1.76 1.771 1 89.19 30 ILE B O 1
ATOM 2727 N N . LYS B 1 31 ? -16.469 2.016 0.565 1 91.81 31 LYS B N 1
ATOM 2728 C CA . LYS B 1 31 ? -15.875 1.618 -0.706 1 91.81 31 LYS B CA 1
ATOM 2729 C C . LYS B 1 31 ? -15.008 2.736 -1.28 1 91.81 31 LYS B C 1
ATOM 2731 O O . LYS B 1 31 ? -15.414 3.898 -1.295 1 91.81 31 LYS B O 1
ATOM 2736 N N . GLY B 1 32 ? -13.812 2.35 -1.67 1 94.38 32 GLY B N 1
ATOM 2737 C CA . GLY B 1 32 ? -12.906 3.295 -2.305 1 94.38 32 GLY B CA 1
ATOM 2738 C C . GLY B 1 32 ? -12.68 3.006 -3.777 1 94.38 32 GLY B C 1
ATOM 2739 O O . GLY B 1 32 ? -13.625 2.717 -4.512 1 94.38 32 GLY B O 1
ATOM 2740 N N . GLU B 1 33 ? -11.477 3.084 -4.219 1 93.25 33 GLU B N 1
ATOM 2741 C CA . GLU B 1 33 ? -11.133 2.969 -5.633 1 93.25 33 GLU B CA 1
ATOM 2742 C C . GLU B 1 33 ? -11.062 1.508 -6.066 1 93.25 33 GLU B C 1
ATOM 2744 O O . GLU B 1 33 ? -10.773 0.626 -5.254 1 93.25 33 GLU B O 1
ATOM 2749 N N . LYS B 1 34 ? -11.273 1.299 -7.375 1 94.69 34 LYS B N 1
ATOM 2750 C CA . LYS B 1 34 ? -11.07 -0.013 -7.984 1 94.69 34 LYS B CA 1
ATOM 2751 C C . LYS B 1 34 ? -9.594 -0.37 -8.039 1 94.69 34 LYS B C 1
ATOM 2753 O O . LYS B 1 34 ? -8.766 0.448 -8.453 1 94.69 34 LYS B O 1
ATOM 2758 N N . ILE B 1 35 ? -9.258 -1.532 -7.582 1 93.62 35 ILE B N 1
ATOM 2759 C CA . ILE B 1 35 ? -7.848 -1.892 -7.555 1 93.62 35 ILE B CA 1
ATOM 2760 C C . ILE B 1 35 ? -7.602 -3.086 -8.477 1 93.62 35 ILE B C 1
ATOM 2762 O O . ILE B 1 35 ? -6.449 -3.441 -8.75 1 93.62 35 ILE B O 1
ATOM 2766 N N . GLY B 1 36 ? -8.656 -3.738 -8.883 1 89.88 36 GLY B N 1
ATOM 2767 C CA . GLY B 1 36 ? -8.484 -4.852 -9.805 1 89.88 36 GLY B CA 1
ATOM 2768 C C . GLY B 1 36 ? -9.797 -5.492 -10.219 1 89.88 36 GLY B C 1
ATOM 2769 O O . GLY B 1 36 ? -10.867 -4.961 -9.938 1 89.88 36 GLY B O 1
ATOM 2770 N N . SER B 1 37 ? -9.594 -6.469 -11.031 1 85.06 37 SER B N 1
ATOM 2771 C CA . SER B 1 37 ? -10.719 -7.301 -11.453 1 85.06 37 SER B CA 1
ATOM 2772 C C . SER B 1 37 ? -10.398 -8.781 -11.289 1 85.06 37 SER B C 1
ATOM 2774 O O . SER B 1 37 ? -9.266 -9.211 -11.523 1 85.06 37 SER B O 1
ATOM 2776 N N 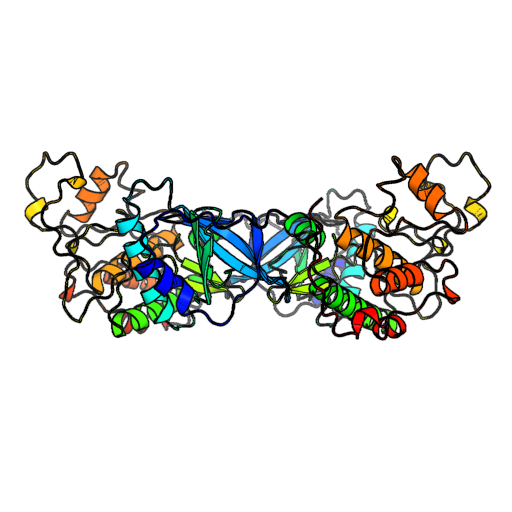. GLY B 1 38 ? -11.359 -9.43 -10.711 1 70.62 38 GLY B N 1
ATOM 2777 C CA . GLY B 1 38 ? -11.203 -10.867 -10.602 1 70.62 38 GLY B CA 1
ATOM 2778 C C . GLY B 1 38 ? -12.109 -11.648 -11.539 1 70.62 38 GLY B C 1
ATOM 2779 O O . GLY B 1 38 ? -12.773 -11.062 -12.391 1 70.62 38 GLY B O 1
ATOM 2780 N N . SER B 1 39 ? -12.078 -13.016 -11.547 1 66.88 39 SER B N 1
ATOM 2781 C CA . SER B 1 39 ? -12.836 -13.922 -12.398 1 66.88 39 SER B CA 1
ATOM 2782 C C . SER B 1 39 ? -14.32 -13.562 -12.414 1 66.88 39 SER B C 1
ATOM 2784 O O . SER B 1 39 ? -14.953 -13.562 -13.477 1 66.88 39 SER B O 1
ATOM 2786 N N . PHE B 1 40 ? -14.859 -13.078 -11.305 1 75 40 PHE B N 1
ATOM 2787 C CA . PHE B 1 40 ? -16.312 -12.953 -11.289 1 75 40 PHE B CA 1
ATOM 2788 C C . PHE B 1 40 ? -16.734 -11.562 -10.828 1 75 40 PHE B C 1
ATOM 2790 O O . PHE B 1 40 ? -17.922 -11.289 -10.672 1 75 40 PHE B O 1
ATOM 2797 N N . GLY B 1 41 ? -15.711 -10.711 -10.609 1 85.62 41 GLY B N 1
ATOM 2798 C CA . GLY B 1 41 ? -16.125 -9.422 -10.094 1 85.62 41 GLY B CA 1
ATOM 2799 C C . GLY B 1 41 ? -14.992 -8.406 -10.062 1 85.62 41 GLY B C 1
ATOM 2800 O O . GLY B 1 41 ? -13.898 -8.672 -10.555 1 85.62 41 GLY B O 1
ATOM 2801 N N . THR B 1 42 ? -15.422 -7.277 -9.562 1 91.81 42 THR B N 1
ATOM 2802 C CA . THR B 1 42 ? -14.477 -6.172 -9.43 1 91.81 42 THR B CA 1
ATOM 2803 C C . THR B 1 42 ? -14.008 -6.035 -7.98 1 91.81 42 THR B C 1
ATOM 2805 O O . THR B 1 42 ? -14.797 -6.211 -7.051 1 91.81 42 THR B O 1
ATOM 2808 N N . VAL B 1 43 ? -12.758 -5.75 -7.84 1 95.19 43 VAL B N 1
ATOM 2809 C CA . VAL B 1 43 ? -12.195 -5.637 -6.5 1 95.19 43 VAL B CA 1
ATOM 2810 C C . VAL B 1 43 ? -11.93 -4.168 -6.176 1 95.19 43 VAL B C 1
ATOM 2812 O O . VAL B 1 43 ? -11.328 -3.449 -6.98 1 95.19 43 VAL B O 1
ATOM 2815 N N . TYR B 1 44 ? -12.375 -3.725 -5.012 1 95.12 44 TYR B N 1
ATOM 2816 C CA . TYR B 1 44 ? -12.195 -2.355 -4.543 1 95.12 44 TYR B CA 1
ATOM 2817 C C . TYR B 1 44 ? -11.406 -2.326 -3.238 1 95.12 44 TYR B C 1
ATOM 2819 O O . TYR B 1 44 ? -11.508 -3.244 -2.422 1 95.12 44 TYR B O 1
ATOM 2827 N N . ARG B 1 45 ? -10.602 -1.265 -3.139 1 96.06 45 ARG B N 1
ATOM 2828 C CA . ARG B 1 45 ? -10.086 -0.933 -1.817 1 96.06 45 ARG B CA 1
ATOM 2829 C C . ARG B 1 45 ? -11.172 -0.323 -0.937 1 96.06 45 ARG B C 1
ATOM 2831 O O . ARG B 1 45 ? -11.977 0.481 -1.406 1 96.06 45 ARG B O 1
ATOM 2838 N N . ALA B 1 46 ? -11.195 -0.717 0.325 1 94.12 46 ALA B N 1
ATOM 2839 C CA . ALA B 1 46 ? -12.164 -0.176 1.276 1 94.12 46 ALA B CA 1
ATOM 2840 C C . ALA B 1 46 ? -11.523 0.059 2.641 1 94.12 46 ALA B C 1
ATOM 2842 O O . ALA B 1 46 ? -10.422 -0.429 2.906 1 94.12 46 ALA B O 1
ATOM 2843 N N . ILE B 1 47 ? -12.188 0.893 3.441 1 93 47 ILE B N 1
ATOM 2844 C CA . ILE B 1 47 ? -11.656 1.119 4.781 1 93 47 ILE B CA 1
ATOM 2845 C C . ILE B 1 47 ? -12.727 0.787 5.82 1 93 47 ILE B C 1
ATOM 2847 O O . ILE B 1 47 ? -13.922 0.938 5.562 1 93 47 ILE B O 1
ATOM 2851 N N . ASP B 1 48 ? -12.25 0.288 6.949 1 91.62 48 ASP B N 1
ATOM 2852 C CA . ASP B 1 48 ? -13.078 0.193 8.148 1 91.62 48 ASP B CA 1
ATOM 2853 C C . ASP B 1 48 ? -13.477 1.579 8.656 1 91.62 48 ASP B C 1
ATOM 2855 O O . ASP B 1 48 ? -12.617 2.451 8.82 1 91.62 48 ASP B O 1
ATOM 2859 N N . ILE B 1 49 ? -14.641 1.777 8.953 1 86.56 49 ILE B N 1
ATOM 2860 C CA . ILE B 1 49 ? -15.133 3.113 9.281 1 86.56 49 ILE B CA 1
ATOM 2861 C C . ILE B 1 49 ? -14.656 3.508 10.672 1 86.56 49 ILE B C 1
ATOM 2863 O O . ILE B 1 49 ? -14.719 4.68 11.055 1 86.56 49 ILE B O 1
ATOM 2867 N N . GLU B 1 50 ? -14.234 2.529 11.414 1 85.88 50 GLU B N 1
ATOM 2868 C CA . GLU B 1 50 ? -13.789 2.811 12.773 1 85.88 50 GLU B CA 1
ATOM 2869 C C . GLU B 1 50 ? -12.273 2.92 12.859 1 85.88 50 GLU B C 1
ATOM 2871 O O . GLU B 1 50 ? -11.742 3.781 13.562 1 85.88 50 GLU B O 1
ATOM 2876 N N . THR B 1 51 ? -11.641 2.094 12.102 1 90 51 THR B N 1
ATOM 2877 C CA . THR B 1 51 ? -10.203 1.975 12.305 1 90 51 THR B CA 1
ATOM 2878 C C . THR B 1 51 ? -9.43 2.537 11.117 1 90 51 THR B C 1
ATOM 2880 O O . THR B 1 51 ? -8.227 2.762 11.203 1 90 51 THR B O 1
ATOM 2883 N N . ALA B 1 52 ? -10.094 2.721 10.016 1 92.94 52 ALA B N 1
ATOM 2884 C CA . ALA B 1 52 ? -9.492 3.182 8.773 1 92.94 52 ALA B CA 1
ATOM 2885 C C . ALA B 1 52 ? -8.578 2.111 8.172 1 92.94 52 ALA B C 1
ATOM 2887 O O . ALA B 1 52 ? -7.832 2.381 7.23 1 92.94 52 ALA B O 1
ATOM 2888 N N . ASN B 1 53 ? -8.648 0.93 8.75 1 94.44 53 ASN B N 1
ATOM 2889 C CA . ASN B 1 53 ? -7.875 -0.157 8.164 1 94.44 53 ASN B CA 1
ATOM 2890 C C . ASN B 1 53 ? -8.398 -0.534 6.777 1 94.44 53 ASN B C 1
ATOM 2892 O O . ASN B 1 53 ? -9.609 -0.523 6.547 1 94.44 53 ASN B O 1
ATOM 2896 N N . TYR B 1 54 ? -7.488 -0.932 5.941 1 95.25 54 TYR B N 1
ATOM 2897 C CA . TYR B 1 54 ? -7.859 -1.292 4.578 1 95.25 54 TYR B CA 1
ATOM 2898 C C . TYR B 1 54 ? -8.383 -2.721 4.512 1 95.25 54 TYR B C 1
ATOM 2900 O O . TYR B 1 54 ? -7.918 -3.594 5.25 1 95.25 54 TYR B O 1
ATOM 2908 N N . PHE B 1 55 ? -9.328 -2.867 3.557 1 93.94 55 PHE B N 1
ATOM 2909 C CA . PHE B 1 55 ? -9.844 -4.145 3.068 1 93.94 55 PHE B CA 1
ATOM 2910 C C . PHE B 1 55 ? -9.844 -4.18 1.546 1 93.94 55 PHE B C 1
ATOM 2912 O O . PHE B 1 55 ? -9.812 -3.133 0.894 1 93.94 55 PHE B O 1
ATOM 2919 N N . ALA B 1 56 ? -9.812 -5.406 1.098 1 95.88 56 ALA B N 1
ATOM 2920 C CA . ALA B 1 56 ? -10.211 -5.621 -0.292 1 95.88 56 ALA B CA 1
ATOM 2921 C C . ALA B 1 56 ? -11.625 -6.18 -0.38 1 95.88 56 ALA B C 1
ATOM 2923 O O . ALA B 1 56 ? -11.992 -7.09 0.367 1 95.88 56 ALA B O 1
ATOM 2924 N N . VAL B 1 57 ? -12.43 -5.57 -1.242 1 93.31 57 VAL B N 1
ATOM 2925 C CA . VAL B 1 57 ? -13.812 -6.016 -1.398 1 93.31 57 VAL B CA 1
ATOM 2926 C C . VAL B 1 57 ? -14.055 -6.438 -2.846 1 93.31 57 VAL B C 1
ATOM 2928 O O . VAL B 1 57 ? -14.016 -5.605 -3.756 1 93.31 57 VAL B O 1
ATOM 2931 N N . LYS B 1 58 ? -14.234 -7.676 -3.025 1 92.88 58 LYS B N 1
ATOM 2932 C CA . LYS B 1 58 ? -14.656 -8.172 -4.332 1 92.88 58 LYS B CA 1
ATOM 2933 C C . LYS B 1 58 ? -16.172 -8.078 -4.496 1 92.88 58 LYS B C 1
ATOM 2935 O O . LYS B 1 58 ? -16.922 -8.758 -3.791 1 92.88 58 LYS B O 1
ATOM 2940 N N . CYS B 1 59 ? -16.594 -7.234 -5.402 1 91.31 59 CYS B N 1
ATOM 2941 C CA . CYS B 1 59 ? -18.016 -7.027 -5.672 1 91.31 59 CYS B CA 1
ATOM 2942 C C . CYS B 1 59 ? -18.453 -7.82 -6.898 1 91.31 59 CYS B C 1
ATOM 2944 O O . CYS B 1 59 ? -17.938 -7.613 -7.996 1 91.31 59 CYS B O 1
ATOM 2946 N N . ILE B 1 60 ? -19.406 -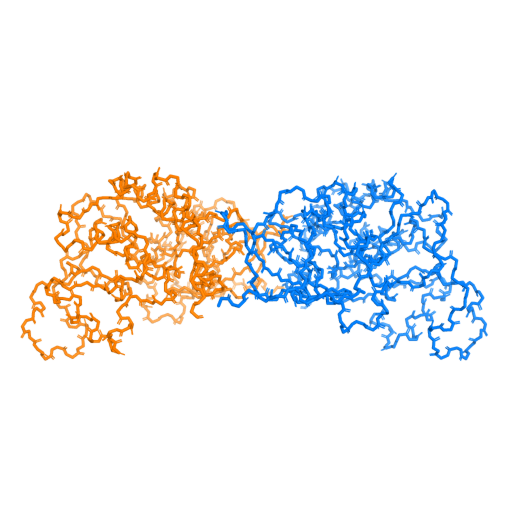8.695 -6.684 1 88.81 60 ILE B N 1
ATOM 2947 C CA . ILE B 1 60 ? -19.906 -9.555 -7.75 1 88.81 60 ILE B CA 1
ATOM 2948 C C . ILE B 1 60 ? -21.375 -9.234 -8.023 1 88.81 60 ILE B C 1
ATOM 2950 O O . ILE B 1 60 ? -22.234 -9.43 -7.164 1 88.81 60 ILE B O 1
ATOM 2954 N N . SER B 1 61 ? -21.641 -8.781 -9.211 1 87 61 SER B N 1
ATOM 2955 C CA . SER B 1 61 ? -23 -8.445 -9.594 1 87 61 SER B CA 1
ATOM 2956 C C . SER B 1 61 ? -23.797 -9.695 -9.938 1 87 61 SER B C 1
ATOM 2958 O O . SER B 1 61 ? -23.328 -10.562 -10.672 1 87 61 SER B O 1
ATOM 2960 N N . LEU B 1 62 ? -25 -9.758 -9.477 1 80.81 62 LEU B N 1
ATOM 2961 C CA . LEU B 1 62 ? -25.875 -10.883 -9.758 1 80.81 62 LEU B CA 1
ATOM 2962 C C . LEU B 1 62 ? -26.75 -10.609 -10.969 1 80.81 62 LEU B C 1
ATOM 2964 O O . LEU B 1 62 ? -27.422 -11.516 -11.484 1 80.81 62 LEU B O 1
ATOM 2968 N N . LYS B 1 63 ? -26.906 -9.438 -11.391 1 75.5 63 LYS B N 1
ATOM 2969 C CA . LYS B 1 63 ? -27.781 -9.078 -12.516 1 75.5 63 LYS B CA 1
ATOM 2970 C C . LYS B 1 63 ? -27.094 -9.391 -13.844 1 75.5 63 LYS B C 1
ATOM 2972 O O . LYS B 1 63 ? -27.719 -9.961 -14.75 1 75.5 63 LYS B O 1
ATOM 2977 N N . ASN B 1 64 ? -26 -8.891 -14.078 1 59.84 64 ASN B N 1
ATOM 2978 C CA . ASN B 1 64 ? -25.422 -8.867 -15.414 1 59.84 64 ASN B CA 1
ATOM 2979 C C . ASN B 1 64 ? -24.391 -9.977 -15.609 1 59.84 64 ASN B C 1
ATOM 2981 O O . ASN B 1 64 ? -23.516 -9.883 -16.469 1 59.84 64 ASN B O 1
ATOM 2985 N N . ASN B 1 65 ? -24.656 -11.094 -14.93 1 58.53 65 ASN B N 1
ATOM 2986 C CA . ASN B 1 65 ? -23.578 -12.055 -15.133 1 58.53 65 ASN B CA 1
ATOM 2987 C C . ASN B 1 65 ? -24 -13.148 -16.125 1 58.53 65 ASN B C 1
ATOM 2989 O O . ASN B 1 65 ? -25.172 -13.508 -16.203 1 58.53 65 ASN B O 1
ATOM 2993 N N . LYS B 1 66 ? -23.203 -13.359 -17.078 1 56.97 66 LYS B N 1
ATOM 2994 C CA . LYS B 1 66 ? -23.359 -14.359 -18.125 1 56.97 66 LYS B CA 1
ATOM 2995 C C . LYS B 1 66 ? -23.797 -15.703 -17.547 1 56.97 66 LYS B C 1
ATOM 2997 O O . LYS B 1 66 ? -24.438 -16.5 -18.234 1 56.97 66 LYS B O 1
ATOM 3002 N N . LEU B 1 67 ? -23.391 -15.984 -16.438 1 57.5 67 LEU B N 1
ATOM 3003 C CA . LEU B 1 67 ? -23.812 -17.203 -15.773 1 57.5 67 LEU B CA 1
ATOM 3004 C C . LEU B 1 67 ? -25.188 -17.047 -15.164 1 57.5 67 LEU B C 1
ATOM 3006 O O . LEU B 1 67 ? -25.562 -15.961 -14.719 1 57.5 67 LEU B O 1
ATOM 3010 N N . ASN B 1 68 ? -25.953 -17.984 -15.375 1 66.75 68 ASN B N 1
ATOM 3011 C CA . ASN B 1 68 ? -27.188 -17.969 -14.602 1 66.75 68 ASN B CA 1
ATOM 3012 C C . ASN B 1 68 ? -26.922 -17.672 -13.125 1 66.75 68 ASN B C 1
ATOM 3014 O O . ASN B 1 68 ? -25.875 -18.062 -12.586 1 66.75 68 ASN B O 1
ATOM 3018 N N . SER B 1 69 ? -27.609 -16.812 -12.562 1 70.31 69 SER B N 1
ATOM 3019 C CA . SER B 1 69 ? -27.469 -16.312 -11.195 1 70.31 69 SER B CA 1
ATOM 3020 C C . SER B 1 69 ? -27.266 -17.469 -10.219 1 70.31 69 SER B C 1
ATOM 3022 O O . SER B 1 69 ? -26.469 -17.359 -9.281 1 70.31 69 SER B O 1
ATOM 3024 N N . SER B 1 70 ? -27.875 -18.516 -10.531 1 76.38 70 SER B N 1
ATOM 3025 C CA . SER B 1 70 ? -27.797 -19.656 -9.617 1 76.38 70 SER B CA 1
ATOM 3026 C C . SER B 1 70 ? -26.406 -20.297 -9.664 1 76.38 70 SER B C 1
ATOM 3028 O O . SER B 1 70 ? -25.844 -20.641 -8.625 1 76.38 70 SER B O 1
ATOM 3030 N N . LYS B 1 71 ? -25.938 -20.438 -10.898 1 75.44 71 LYS B N 1
ATOM 3031 C CA . LYS B 1 71 ? -24.609 -21.031 -11.047 1 75.44 71 LYS B CA 1
ATOM 3032 C C . LYS B 1 71 ? -23.531 -20.125 -10.453 1 75.44 71 LYS B C 1
ATOM 3034 O O . LYS B 1 71 ? -22.609 -20.609 -9.797 1 75.44 71 LYS B O 1
ATOM 3039 N N . LEU B 1 72 ? -23.719 -18.922 -10.641 1 78.62 72 LEU B N 1
ATOM 3040 C CA . LEU B 1 72 ? -22.766 -17.953 -10.117 1 78.62 72 LEU B CA 1
ATOM 3041 C C . LEU B 1 72 ? -22.75 -17.984 -8.594 1 78.62 72 LEU B C 1
ATOM 3043 O O . LEU B 1 72 ? -21.672 -18 -7.984 1 78.62 72 LEU B O 1
ATOM 3047 N N . ILE B 1 73 ? -23.828 -18.047 -8.031 1 79.06 73 ILE B N 1
ATOM 3048 C CA . ILE B 1 73 ? -23.938 -18.047 -6.578 1 79.06 73 ILE B CA 1
ATOM 3049 C C . ILE B 1 73 ? -23.266 -19.297 -6.008 1 79.06 73 ILE B C 1
ATOM 3051 O O . ILE B 1 73 ? -22.578 -19.219 -4.98 1 79.06 73 ILE B O 1
ATOM 3055 N N . LYS B 1 74 ? -23.484 -20.359 -6.703 1 80.81 74 LYS B N 1
ATOM 3056 C CA . LYS B 1 74 ? -22.859 -21.594 -6.254 1 80.81 74 LYS B CA 1
ATOM 3057 C C . LYS B 1 74 ? -21.344 -21.5 -6.293 1 80.81 74 LYS B C 1
ATOM 3059 O O . LYS B 1 74 ? -20.656 -21.969 -5.383 1 80.81 74 LYS B O 1
ATOM 3064 N N . LEU B 1 75 ? -20.875 -20.906 -7.324 1 79.19 75 LEU B N 1
ATOM 3065 C CA . LEU B 1 75 ? -19.438 -20.734 -7.469 1 79.19 75 LEU B CA 1
ATOM 3066 C C . LEU B 1 75 ? -18.891 -19.812 -6.387 1 79.19 75 LEU B C 1
ATOM 3068 O O . LEU B 1 75 ? -17.812 -20.078 -5.82 1 79.19 75 LEU B O 1
ATOM 3072 N N . ILE B 1 76 ? -19.625 -18.828 -6.102 1 83.19 76 ILE B N 1
ATOM 3073 C CA . ILE B 1 76 ? -19.234 -17.891 -5.062 1 83.19 76 ILE B CA 1
ATOM 3074 C C . ILE B 1 76 ? -19.234 -18.578 -3.701 1 83.19 76 ILE B C 1
ATOM 3076 O O . ILE B 1 76 ? -18.312 -18.406 -2.906 1 83.19 76 ILE B O 1
ATOM 3080 N N . GLN B 1 77 ? -20.188 -19.328 -3.467 1 83.69 77 GLN B N 1
ATOM 3081 C CA . GLN B 1 77 ? -20.297 -20.062 -2.207 1 83.69 77 GLN B CA 1
ATOM 3082 C C . GLN B 1 77 ? -19.109 -21 -2.016 1 83.69 77 GLN B C 1
ATOM 3084 O O . GLN B 1 77 ? -18.562 -21.094 -0.918 1 83.69 77 GLN B O 1
ATOM 3089 N N . LYS B 1 78 ? -18.828 -21.672 -3.055 1 83.62 78 LYS B N 1
ATOM 3090 C CA . LYS B 1 78 ? -17.703 -22.594 -2.984 1 83.62 78 LYS B CA 1
ATOM 3091 C C . LYS B 1 78 ? -16.406 -21.859 -2.654 1 83.62 78 LYS B C 1
ATOM 3093 O O . LYS B 1 78 ? -15.609 -22.328 -1.836 1 83.62 78 LYS B O 1
ATOM 3098 N N . GLU B 1 79 ? -16.203 -20.812 -3.303 1 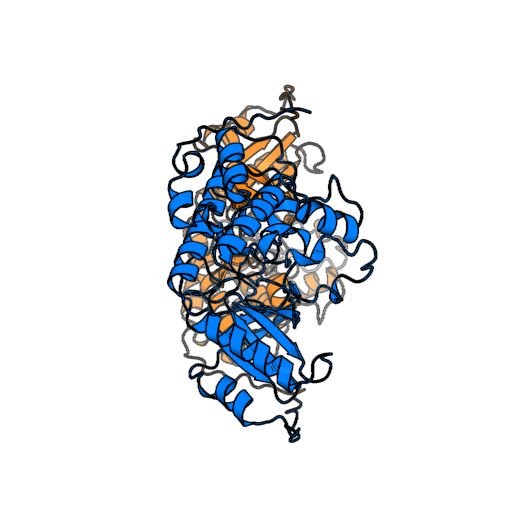85.75 79 GLU B N 1
ATOM 3099 C CA . GLU B 1 79 ? -15.016 -20 -3.035 1 85.75 79 GLU B CA 1
ATOM 3100 C C . GLU B 1 79 ? -14.969 -19.562 -1.575 1 85.75 79 GLU B C 1
ATOM 3102 O O . GLU B 1 79 ? -13.93 -19.688 -0.916 1 85.75 79 GLU B O 1
ATOM 3107 N N . VAL B 1 80 ? -16.031 -19.062 -1.109 1 87.44 80 VAL B N 1
ATOM 3108 C CA . VAL B 1 80 ? -16.109 -18.562 0.261 1 87.44 80 VAL B CA 1
ATOM 3109 C C . VAL B 1 80 ? -15.883 -19.719 1.239 1 87.44 80 VAL B C 1
ATOM 3111 O O . VAL B 1 80 ? -15.18 -19.547 2.244 1 87.44 80 VAL B O 1
ATOM 3114 N N . ASP B 1 81 ? -16.438 -20.844 0.914 1 88.12 81 ASP B N 1
ATOM 3115 C CA . ASP B 1 81 ? -16.266 -22.016 1.77 1 88.12 81 ASP B CA 1
ATOM 3116 C C . ASP B 1 81 ? -14.797 -22.406 1.876 1 88.12 81 ASP B C 1
ATOM 3118 O O . ASP B 1 81 ? -14.312 -22.734 2.961 1 88.12 81 ASP B O 1
ATOM 3122 N N . ILE B 1 82 ? -14.164 -22.328 0.788 1 90.06 82 ILE B N 1
ATOM 3123 C CA . ILE B 1 82 ? -12.742 -22.656 0.757 1 90.06 82 ILE B CA 1
ATOM 3124 C C . ILE B 1 82 ? -11.953 -21.625 1.571 1 90.06 82 ILE B C 1
ATOM 3126 O O . ILE B 1 82 ? -11.117 -21.984 2.396 1 90.06 82 ILE B O 1
ATOM 3130 N N . LEU B 1 83 ? -12.258 -20.406 1.429 1 90.06 83 LEU B N 1
ATOM 3131 C CA . LEU B 1 83 ? -11.57 -19.328 2.129 1 90.06 83 LEU B CA 1
ATOM 3132 C C . LEU B 1 83 ? -11.766 -19.453 3.635 1 90.06 83 LEU B C 1
ATOM 31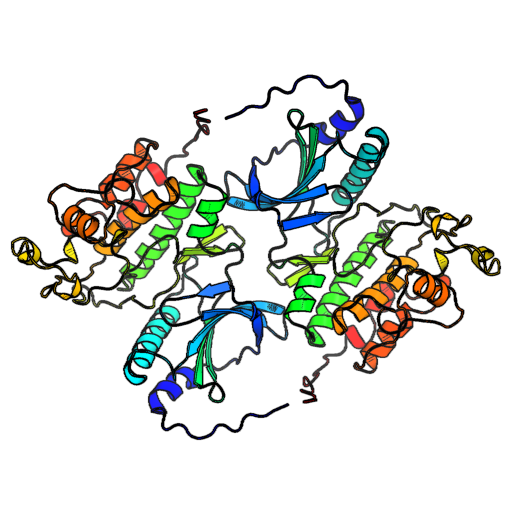34 O O . LEU B 1 83 ? -10.852 -19.156 4.41 1 90.06 83 LEU B O 1
ATOM 3138 N N . LYS B 1 84 ? -12.875 -19.875 3.984 1 89.38 84 LYS B N 1
ATOM 3139 C CA . LYS B 1 84 ? -13.211 -19.969 5.402 1 89.38 84 LYS B CA 1
ATOM 3140 C C . LYS B 1 84 ? -12.406 -21.062 6.082 1 89.38 84 LYS B C 1
ATOM 3142 O O . LYS B 1 84 ? -12.078 -20.969 7.266 1 89.38 84 LYS B O 1
ATOM 3147 N N . VAL B 1 85 ? -12.086 -22.031 5.336 1 90.06 85 VAL B N 1
ATOM 3148 C CA . VAL B 1 85 ? -11.453 -23.172 5.961 1 90.06 85 VAL B CA 1
ATOM 3149 C C . VAL B 1 85 ? -9.938 -23.016 5.918 1 90.06 85 VAL B C 1
ATOM 3151 O O . VAL B 1 85 ? -9.211 -23.641 6.699 1 90.06 85 VAL B O 1
ATOM 3154 N N . LEU B 1 86 ? -9.469 -22.25 5.016 1 92.88 86 LEU B N 1
ATOM 3155 C CA . LEU B 1 86 ? -8.031 -22.094 4.863 1 92.88 86 LEU B CA 1
ATOM 3156 C C . LEU B 1 86 ? -7.504 -20.984 5.777 1 92.88 86 LEU B C 1
ATOM 3158 O O . LEU B 1 86 ? -7.926 -19.828 5.672 1 92.88 86 LEU B O 1
ATOM 3162 N N . GLU B 1 87 ? -6.727 -21.359 6.707 1 94.62 87 GLU B N 1
ATOM 3163 C CA . GLU B 1 87 ? -6.047 -20.422 7.602 1 94.62 87 GLU B CA 1
ATOM 3164 C C . GLU B 1 87 ? -4.535 -20.609 7.555 1 94.62 87 GLU B C 1
ATOM 3166 O O . GLU B 1 87 ? -3.996 -21.516 8.211 1 94.62 87 GLU B O 1
ATOM 3171 N N . HIS B 1 88 ? -3.975 -19.812 6.883 1 97 88 HIS B N 1
ATOM 3172 C CA . HIS B 1 88 ? -2.535 -19.906 6.66 1 97 88 HIS B CA 1
ATOM 3173 C C . HIS B 1 88 ? -1.931 -18.531 6.395 1 97 88 HIS B C 1
ATOM 3175 O O . HIS B 1 88 ? -2.559 -17.688 5.75 1 97 88 HIS B O 1
ATOM 3181 N N . SER B 1 89 ? -0.712 -18.328 6.809 1 97.5 89 SER B N 1
ATOM 3182 C CA . SER B 1 89 ? -0.055 -17.047 6.68 1 97.5 89 SER B CA 1
ATOM 3183 C C . SER B 1 89 ? 0.152 -16.672 5.215 1 97.5 89 SER B C 1
ATOM 3185 O O . SER B 1 89 ? 0.25 -15.484 4.879 1 97.5 89 SER B O 1
ATOM 3187 N N . ASN B 1 90 ? 0.225 -17.625 4.305 1 98.38 90 ASN B N 1
ATOM 3188 C CA . ASN B 1 90 ? 0.481 -17.375 2.891 1 98.38 90 ASN B CA 1
ATOM 3189 C C . ASN B 1 90 ? -0.783 -17.531 2.053 1 98.38 90 ASN B C 1
ATOM 3191 O O . ASN B 1 90 ? -0.705 -17.781 0.847 1 98.38 90 ASN B O 1
ATOM 3195 N N . ILE B 1 91 ? -1.903 -17.469 2.641 1 97.88 91 ILE B N 1
ATOM 3196 C CA . ILE B 1 91 ? -3.201 -17.453 1.977 1 97.88 91 ILE B CA 1
ATOM 3197 C C . ILE B 1 91 ? -4.004 -16.234 2.43 1 97.88 91 ILE B C 1
ATOM 3199 O O . ILE B 1 91 ? -4 -15.891 3.613 1 97.88 91 ILE B O 1
ATOM 3203 N N . ILE B 1 92 ? -4.621 -15.594 1.521 1 97.06 92 ILE B N 1
ATOM 3204 C CA . ILE B 1 92 ? -5.363 -14.367 1.802 1 97.06 92 ILE B CA 1
ATOM 3205 C C . ILE B 1 92 ? -6.414 -14.633 2.875 1 97.06 92 ILE B C 1
ATOM 3207 O O . ILE B 1 92 ? -7.09 -15.664 2.846 1 97.06 92 ILE B O 1
ATOM 3211 N N . LYS B 1 93 ? -6.535 -13.758 3.783 1 96.25 93 LYS B N 1
ATOM 3212 C CA . LYS B 1 93 ? -7.457 -13.93 4.902 1 96.25 93 LYS B CA 1
ATOM 3213 C C . LYS B 1 93 ? -8.867 -13.477 4.531 1 96.25 93 LYS B C 1
ATOM 3215 O O . LYS B 1 93 ? -9.047 -12.375 4.004 1 96.25 93 LYS B O 1
ATOM 3220 N N . TYR B 1 94 ? -9.805 -14.328 4.785 1 94.25 94 TYR B N 1
ATOM 3221 C CA . TYR B 1 94 ? -11.219 -14.031 4.594 1 94.25 94 TYR B CA 1
ATOM 3222 C C . TYR B 1 94 ? -11.812 -13.383 5.84 1 94.25 94 TYR B C 1
ATOM 3224 O O . TYR B 1 94 ? -11.539 -13.82 6.961 1 94.25 94 TYR B O 1
ATOM 3232 N N . TYR B 1 95 ? -12.641 -12.281 5.621 1 92.62 95 TYR B N 1
ATOM 3233 C CA . TYR B 1 95 ? -13.258 -11.648 6.781 1 92.62 95 TYR B CA 1
ATOM 3234 C C . TYR B 1 95 ? -14.766 -11.875 6.793 1 92.62 95 TYR B C 1
ATOM 3236 O O . TYR B 1 95 ? -15.32 -12.344 7.785 1 92.62 95 TYR B O 1
ATOM 3244 N N . GLN B 1 96 ? -15.383 -11.438 5.648 1 90.25 96 GLN B N 1
ATOM 3245 C CA . GLN B 1 96 ? -16.844 -11.469 5.664 1 90.25 96 GLN B CA 1
ATOM 3246 C C . GLN B 1 96 ? -17.406 -11.438 4.246 1 90.25 96 GLN B C 1
ATOM 3248 O O . GLN B 1 96 ? -16.719 -11.047 3.305 1 90.25 96 GLN B O 1
ATOM 3253 N N . THR B 1 97 ? -18.609 -11.953 4.129 1 89.44 97 THR B N 1
ATOM 3254 C CA . THR B 1 97 ? -19.391 -11.789 2.91 1 89.44 97 THR B CA 1
ATOM 3255 C C . THR B 1 97 ? -20.688 -11.023 3.199 1 89.44 97 THR B C 1
ATOM 3257 O O . THR B 1 97 ? -21.375 -11.312 4.18 1 89.44 97 THR B O 1
ATOM 3260 N N . ASP B 1 98 ? -20.828 -9.961 2.359 1 84.56 98 ASP B N 1
ATOM 3261 C CA . ASP B 1 98 ? -22.047 -9.156 2.475 1 84.56 98 ASP B CA 1
ATOM 3262 C C . ASP B 1 98 ? -22.922 -9.305 1.229 1 84.56 98 ASP B C 1
ATOM 3264 O O . ASP B 1 98 ? -22.406 -9.531 0.13 1 84.56 98 ASP B O 1
ATOM 3268 N N . LEU B 1 99 ? -24.172 -9.281 1.532 1 82.06 99 LEU B N 1
ATOM 3269 C CA . LEU B 1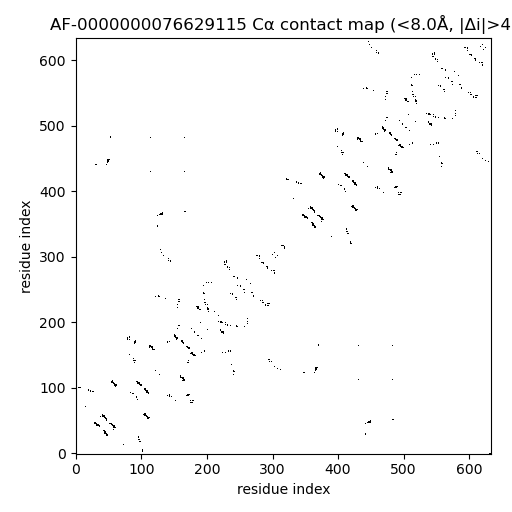 99 ? -25.125 -9.172 0.436 1 82.06 99 LEU B CA 1
ATOM 3270 C C . LEU B 1 99 ? -25.688 -7.758 0.339 1 82.06 99 LEU B C 1
ATOM 3272 O O . LEU B 1 99 ? -26.219 -7.227 1.315 1 82.06 99 LEU B O 1
ATOM 3276 N N . ASP B 1 100 ? -25.469 -7.199 -0.772 1 82.69 100 ASP B N 1
ATOM 3277 C CA . ASP B 1 100 ? -26.047 -5.898 -1.073 1 82.69 100 ASP B CA 1
ATOM 3278 C C . ASP B 1 100 ? -27.328 -6.047 -1.906 1 82.69 100 ASP B C 1
ATOM 3280 O O . ASP B 1 100 ? -27.25 -6.164 -3.133 1 82.69 100 ASP B O 1
ATOM 3284 N N . ILE B 1 101 ? -28.375 -5.977 -1.276 1 77.81 101 ILE B N 1
ATOM 3285 C CA . ILE B 1 101 ? -29.672 -6.227 -1.905 1 77.81 101 ILE B CA 1
ATOM 3286 C C . ILE B 1 101 ? -30 -5.094 -2.875 1 77.81 101 ILE B C 1
ATOM 3288 O O . ILE B 1 101 ? -30.5 -5.336 -3.973 1 77.81 101 ILE B O 1
ATOM 3292 N N . GLU B 1 102 ? -29.688 -3.906 -2.383 1 80.81 102 GLU B N 1
ATOM 3293 C CA . GLU B 1 102 ? -30.031 -2.738 -3.193 1 80.81 102 GLU B CA 1
ATOM 3294 C C . GLU B 1 102 ? -29.312 -2.781 -4.539 1 80.81 102 GLU B C 1
ATOM 3296 O O . GLU B 1 102 ? -29.922 -2.525 -5.582 1 80.81 102 GLU B O 1
ATOM 3301 N N . ASN B 1 103 ? -28.188 -3.201 -4.535 1 83.06 103 ASN B N 1
ATOM 3302 C CA . ASN B 1 103 ? -27.391 -3.193 -5.758 1 83.06 103 ASN B CA 1
ATOM 3303 C C . ASN B 1 103 ? -27.297 -4.586 -6.379 1 83.06 103 ASN B C 1
ATOM 3305 O O . ASN B 1 103 ? -26.688 -4.762 -7.43 1 83.06 103 ASN B O 1
ATOM 3309 N N . HIS B 1 104 ? -27.906 -5.598 -5.754 1 83.38 104 HIS B N 1
ATOM 3310 C CA . HIS B 1 104 ? -27.906 -6.977 -6.234 1 83.38 104 HIS B CA 1
ATOM 3311 C C . HIS B 1 104 ? -26.469 -7.484 -6.406 1 83.38 104 HIS B C 1
ATOM 3313 O O . HIS B 1 104 ? -26.125 -8.016 -7.465 1 83.38 104 HIS B O 1
ATOM 3319 N N . GLU B 1 105 ? -25.688 -7.223 -5.352 1 87.44 105 GLU B N 1
ATOM 3320 C CA . GLU B 1 105 ? -24.281 -7.625 -5.383 1 87.44 105 GLU B CA 1
ATOM 3321 C C . GLU B 1 105 ? -23.922 -8.461 -4.156 1 87.44 105 GLU B C 1
ATOM 3323 O O . GLU B 1 105 ? -24.484 -8.266 -3.078 1 87.44 105 GLU B O 1
ATOM 3328 N N . ILE B 1 106 ? -23.078 -9.398 -4.41 1 88.06 106 ILE B N 1
ATOM 3329 C CA . ILE B 1 106 ? -22.406 -10.094 -3.318 1 88.06 106 ILE B CA 1
ATOM 3330 C C . ILE B 1 106 ? -21 -9.539 -3.127 1 88.06 106 ILE B C 1
ATOM 3332 O O . ILE B 1 106 ? -20.25 -9.398 -4.094 1 88.06 106 ILE B O 1
ATOM 3336 N N . ASN B 1 107 ? -20.703 -9.164 -1.855 1 90.69 107 ASN B N 1
ATOM 3337 C CA . ASN B 1 107 ? -19.406 -8.594 -1.533 1 90.69 107 ASN B CA 1
ATOM 3338 C C . ASN B 1 107 ? -18.594 -9.531 -0.651 1 90.69 107 ASN B C 1
ATOM 3340 O O . ASN B 1 107 ? -19.031 -9.93 0.427 1 90.69 107 ASN B O 1
ATOM 3344 N N . ILE B 1 108 ? -17.422 -9.898 -1.159 1 91.69 108 ILE B N 1
ATOM 3345 C CA . ILE B 1 108 ? -16.5 -10.703 -0.364 1 91.69 108 ILE B CA 1
ATOM 3346 C C . ILE B 1 108 ? -15.391 -9.812 0.184 1 91.69 108 ILE B C 1
ATOM 3348 O O . ILE B 1 108 ? -14.633 -9.211 -0.583 1 91.69 108 ILE B O 1
ATOM 3352 N N . ILE B 1 109 ? -15.289 -9.719 1.52 1 93.25 109 ILE B N 1
ATOM 3353 C CA . ILE B 1 109 ? -14.312 -8.859 2.178 1 93.25 109 ILE B CA 1
ATOM 3354 C C . ILE B 1 109 ? -13.117 -9.695 2.635 1 93.25 109 ILE B C 1
ATOM 3356 O O . ILE B 1 109 ? -13.273 -10.672 3.363 1 93.25 109 ILE B O 1
ATOM 3360 N N . THR B 1 110 ? -11.953 -9.328 2.201 1 95 110 THR B N 1
ATOM 3361 C CA . THR B 1 110 ? -10.727 -10.023 2.566 1 95 110 THR B CA 1
ATOM 3362 C C . THR B 1 110 ? -9.656 -9.031 3.014 1 95 110 THR B C 1
ATOM 3364 O O . THR B 1 110 ? -9.875 -7.816 2.982 1 95 110 THR B O 1
ATOM 3367 N N . GLU B 1 111 ? -8.617 -9.586 3.428 1 95.25 111 GLU B N 1
ATOM 3368 C CA . GLU B 1 111 ? -7.434 -8.789 3.75 1 95.25 111 GLU B CA 1
ATOM 3369 C C . GLU B 1 111 ? -6.953 -8 2.535 1 95.25 111 GLU B C 1
ATOM 3371 O O . GLU B 1 111 ? -7.152 -8.422 1.396 1 95.25 111 GLU B O 1
ATOM 3376 N N . TYR B 1 112 ? -6.426 -6.82 2.879 1 96 112 TYR B N 1
ATOM 3377 C CA . TYR B 1 112 ? -5.836 -6 1.828 1 96 112 TYR B CA 1
ATOM 3378 C C . TYR B 1 112 ? -4.332 -6.219 1.742 1 96 112 TYR B C 1
ATOM 3380 O O . TYR B 1 112 ? -3.621 -6.094 2.742 1 96 112 TYR B O 1
ATOM 3388 N N . ALA B 1 113 ? -3.855 -6.648 0.556 1 96.06 113 ALA B N 1
ATOM 3389 C CA . ALA B 1 113 ? -2.424 -6.797 0.306 1 96.06 113 ALA B CA 1
ATOM 3390 C C . ALA B 1 113 ? -1.843 -5.531 -0.314 1 96.06 113 ALA B C 1
ATOM 3392 O O . ALA B 1 113 ? -1.987 -5.297 -1.517 1 96.06 113 ALA B O 1
ATOM 3393 N N . SER B 1 114 ? -1.068 -4.859 0.431 1 94 114 SER B N 1
ATOM 3394 C CA . SER B 1 114 ? -0.732 -3.471 0.127 1 94 114 SER B CA 1
ATOM 3395 C C . SER B 1 114 ? 0.26 -3.381 -1.028 1 94 114 SER B C 1
ATOM 3397 O O . SER B 1 114 ? 0.416 -2.322 -1.639 1 94 114 SER B O 1
ATOM 3399 N N . LYS B 1 115 ? 0.998 -4.434 -1.344 1 95.38 115 LYS B N 1
ATOM 3400 C CA . LYS B 1 115 ? 1.997 -4.348 -2.404 1 95.38 115 LYS B CA 1
ATOM 3401 C C . LYS B 1 115 ? 1.439 -4.863 -3.729 1 95.38 115 LYS B C 1
ATOM 3403 O O . LYS B 1 115 ? 2.176 -5 -4.707 1 95.38 115 LYS B O 1
ATOM 3408 N N . GLY B 1 116 ? 0.149 -5.25 -3.721 1 94.19 116 GLY B N 1
ATOM 3409 C CA . GLY B 1 116 ? -0.489 -5.703 -4.945 1 94.19 116 GLY B CA 1
ATOM 3410 C C . GLY B 1 116 ? -0.175 -7.148 -5.285 1 94.19 116 GLY B C 1
ATOM 3411 O O . GLY B 1 116 ? 0.132 -7.945 -4.398 1 94.19 116 GLY B O 1
ATOM 3412 N N . ASN B 1 117 ? -0.388 -7.48 -6.543 1 95.88 117 ASN B N 1
ATOM 3413 C CA . ASN B 1 117 ? -0.146 -8.859 -6.941 1 95.88 117 ASN B CA 1
ATOM 3414 C C . ASN B 1 117 ? 1.271 -9.055 -7.473 1 95.88 117 ASN B C 1
ATOM 3416 O O . ASN B 1 117 ? 1.949 -8.078 -7.809 1 95.88 117 ASN B O 1
ATOM 3420 N N . LEU B 1 118 ? 1.666 -10.242 -7.508 1 97.75 118 LEU B N 1
ATOM 3421 C CA . LEU B 1 118 ? 3.033 -10.602 -7.863 1 97.75 118 LEU B CA 1
ATOM 3422 C C . LEU B 1 118 ? 3.328 -10.25 -9.32 1 97.75 118 LEU B C 1
ATOM 3424 O O . LEU B 1 118 ? 4.465 -9.922 -9.664 1 97.75 118 LEU B O 1
ATOM 3428 N N . GLN B 1 119 ? 2.338 -10.305 -10.18 1 95.69 119 GLN B N 1
ATOM 3429 C CA . GLN B 1 119 ? 2.537 -9.938 -11.578 1 95.69 119 GLN B CA 1
ATOM 3430 C C . GLN B 1 119 ? 3.004 -8.492 -11.703 1 95.69 119 GLN B C 1
ATOM 3432 O O . GLN B 1 119 ? 4 -8.211 -12.375 1 95.69 119 GLN B O 1
ATOM 3437 N N . SER B 1 120 ? 2.303 -7.594 -11.094 1 94.94 120 SER B N 1
ATOM 3438 C CA . SER B 1 120 ? 2.68 -6.184 -11.125 1 94.94 120 SER B CA 1
ATOM 3439 C C . SER B 1 120 ? 4.02 -5.953 -10.43 1 94.94 120 SER B C 1
ATOM 3441 O O . SER B 1 120 ? 4.82 -5.129 -10.867 1 94.94 120 SER B O 1
ATOM 3443 N N . PHE B 1 121 ? 4.191 -6.641 -9.344 1 96.81 121 PHE B N 1
ATOM 3444 C CA . PHE B 1 121 ? 5.438 -6.547 -8.594 1 96.81 121 PHE B CA 1
ATOM 3445 C C . PHE B 1 121 ? 6.625 -6.922 -9.469 1 96.81 121 PHE B C 1
ATOM 3447 O O . PHE B 1 121 ? 7.621 -6.195 -9.523 1 96.81 121 PHE B O 1
ATOM 3454 N N . VAL B 1 122 ? 6.512 -8 -10.18 1 96.38 122 VAL B N 1
ATOM 3455 C CA . VAL B 1 122 ? 7.562 -8.484 -11.07 1 96.38 122 VAL B CA 1
ATOM 3456 C C . VAL B 1 122 ? 7.785 -7.48 -12.203 1 96.38 122 VAL B C 1
ATOM 3458 O O . VAL B 1 122 ? 8.93 -7.18 -12.555 1 96.38 122 VAL B O 1
ATOM 3461 N N . SER B 1 123 ? 6.766 -7.008 -12.766 1 94.88 123 SER B N 1
ATOM 3462 C CA . SER B 1 123 ? 6.871 -6.035 -13.852 1 94.88 123 SER B CA 1
ATOM 3463 C C . SER B 1 123 ? 7.652 -4.801 -13.406 1 94.88 123 SER B C 1
ATOM 3465 O O . SER B 1 123 ? 8.391 -4.211 -14.203 1 94.88 123 SER B O 1
ATOM 3467 N N . GLU B 1 124 ? 7.523 -4.496 -12.195 1 94.12 124 GLU B N 1
ATOM 3468 C CA . GLU B 1 124 ? 8.141 -3.279 -11.672 1 94.12 124 GLU B CA 1
ATOM 3469 C C . GLU B 1 124 ? 9.594 -3.518 -11.281 1 94.12 124 GLU B C 1
ATOM 3471 O O . GLU B 1 124 ? 10.445 -2.646 -11.477 1 94.12 124 GLU B O 1
ATOM 3476 N N . PHE B 1 125 ? 9.953 -4.664 -10.82 1 92.88 125 PHE B N 1
ATOM 3477 C CA . PHE B 1 125 ? 11.234 -4.797 -10.133 1 92.88 125 PHE B CA 1
ATOM 3478 C C . PHE B 1 125 ? 12.078 -5.895 -10.766 1 92.88 125 PHE B C 1
ATOM 3480 O O . PHE B 1 125 ? 13.211 -6.141 -10.336 1 92.88 125 PHE B O 1
ATOM 3487 N N . LYS B 1 126 ? 11.625 -6.5 -11.773 1 86.19 126 LYS B N 1
ATOM 3488 C CA . LYS B 1 126 ? 12.414 -7.551 -12.406 1 86.19 126 LYS B CA 1
ATOM 3489 C C . LYS B 1 126 ? 13.727 -7 -12.945 1 86.19 126 LYS B C 1
ATOM 3491 O O . LYS B 1 126 ? 13.812 -5.824 -13.305 1 86.19 126 LYS B O 1
ATOM 3496 N N . PRO B 1 127 ? 14.664 -7.879 -12.938 1 88.56 127 PRO B N 1
ATOM 3497 C CA . PRO B 1 127 ? 14.742 -9.258 -12.445 1 88.56 127 PRO B CA 1
ATOM 3498 C C . PRO B 1 127 ? 14.852 -9.328 -10.93 1 88.56 127 PRO B C 1
ATOM 3500 O O . PRO B 1 127 ? 15.594 -8.555 -10.32 1 88.56 127 PRO B O 1
ATOM 3503 N N . LEU B 1 128 ? 14.148 -10.281 -10.406 1 92.12 128 LEU B N 1
ATOM 3504 C CA . LEU B 1 128 ? 14.219 -10.492 -8.961 1 92.12 128 LEU B CA 1
ATOM 3505 C C . LEU B 1 128 ? 15.5 -11.227 -8.586 1 92.12 128 LEU B C 1
ATOM 3507 O O . LEU B 1 128 ? 15.977 -12.07 -9.336 1 92.12 128 LEU B O 1
ATOM 3511 N N . SER B 1 129 ? 16 -10.898 -7.414 1 90.44 129 SER B N 1
ATOM 3512 C CA . SER B 1 129 ? 17.172 -11.609 -6.914 1 90.44 129 SER B CA 1
ATOM 3513 C C . SER B 1 129 ? 16.828 -13.047 -6.547 1 90.44 129 SER B C 1
ATOM 3515 O O . SER B 1 129 ? 15.664 -13.375 -6.305 1 90.44 129 SER B O 1
ATOM 3517 N N . ASN B 1 130 ? 17.859 -13.914 -6.477 1 92.12 130 ASN B N 1
ATOM 3518 C CA . ASN B 1 130 ? 17.656 -15.289 -6.047 1 92.12 130 ASN B CA 1
ATOM 3519 C C . ASN B 1 130 ? 17.078 -15.359 -4.637 1 92.12 130 ASN B C 1
ATOM 3521 O O . ASN B 1 130 ? 16.266 -16.234 -4.34 1 92.12 130 ASN B O 1
ATOM 3525 N N . LYS B 1 131 ? 17.5 -14.422 -3.857 1 93.38 131 LYS B N 1
ATOM 3526 C CA . LYS B 1 131 ? 17.016 -14.422 -2.482 1 93.38 131 LYS B CA 1
ATOM 3527 C C . LYS B 1 131 ? 15.5 -14.18 -2.436 1 93.38 131 LYS B C 1
ATOM 3529 O O . LYS B 1 131 ? 14.781 -14.844 -1.689 1 93.38 131 LYS B O 1
ATOM 3534 N N . ILE B 1 132 ? 15.094 -13.258 -3.215 1 94.75 132 ILE B N 1
ATOM 3535 C CA . ILE B 1 132 ? 13.664 -12.953 -3.27 1 94.75 132 ILE B CA 1
ATOM 3536 C C . ILE B 1 132 ? 12.914 -14.133 -3.877 1 94.75 132 ILE B C 1
ATOM 3538 O O . ILE B 1 132 ? 11.852 -14.523 -3.379 1 94.75 132 ILE B O 1
ATOM 3542 N N . LEU B 1 133 ? 13.445 -14.688 -4.918 1 96.69 133 LEU B N 1
ATOM 3543 C CA . LEU B 1 133 ? 12.828 -15.852 -5.543 1 96.69 133 LEU B CA 1
ATOM 3544 C C . LEU B 1 133 ? 12.711 -17 -4.551 1 96.69 133 LEU B C 1
ATOM 3546 O O . LEU B 1 133 ? 11.664 -17.641 -4.453 1 96.69 133 LEU B O 1
ATOM 3550 N N . GLN B 1 134 ? 13.789 -17.234 -3.848 1 97.06 134 GLN B N 1
ATOM 3551 C CA . GLN B 1 134 ? 13.789 -18.297 -2.842 1 97.06 134 GLN B CA 1
ATOM 3552 C C . GLN B 1 134 ? 12.688 -18.062 -1.809 1 97.06 134 GLN B C 1
ATOM 3554 O O . GLN B 1 134 ? 11.922 -18.984 -1.498 1 97.06 134 GLN B O 1
ATOM 3559 N N . LYS B 1 135 ? 12.648 -16.875 -1.369 1 96.75 135 LYS B N 1
ATOM 3560 C CA . LYS B 1 135 ? 11.648 -16.531 -0.361 1 96.75 135 LYS B CA 1
ATOM 3561 C C . LYS B 1 135 ? 10.234 -16.766 -0.881 1 96.75 135 LYS B C 1
ATOM 3563 O O . LYS B 1 135 ? 9.438 -17.453 -0.231 1 96.75 135 LYS B O 1
ATOM 3568 N N . PHE B 1 136 ? 9.945 -16.25 -2 1 98.12 136 PHE B N 1
ATOM 3569 C CA . PHE B 1 136 ? 8.602 -16.344 -2.553 1 98.12 136 PHE B CA 1
ATOM 3570 C C . PHE B 1 136 ? 8.242 -17.781 -2.885 1 98.12 136 PHE B C 1
ATOM 3572 O O . PHE B 1 136 ? 7.141 -18.234 -2.576 1 98.12 136 PHE B O 1
ATOM 3579 N N . ILE B 1 137 ? 9.133 -18.516 -3.496 1 98.5 137 ILE B N 1
ATOM 3580 C CA . ILE B 1 137 ? 8.875 -19.906 -3.863 1 98.5 137 ILE B CA 1
ATOM 3581 C C . ILE B 1 137 ? 8.609 -20.734 -2.607 1 98.5 137 ILE B C 1
ATOM 3583 O O . ILE B 1 137 ? 7.676 -21.531 -2.57 1 98.5 137 ILE B O 1
ATOM 3587 N N . LYS B 1 138 ? 9.414 -20.5 -1.612 1 98.12 138 LYS B N 1
ATOM 3588 C CA . LYS B 1 138 ? 9.219 -21.219 -0.354 1 98.12 138 LYS B CA 1
ATOM 3589 C C . LYS B 1 138 ? 7.836 -20.953 0.228 1 98.12 138 LYS B C 1
ATOM 3591 O O . LYS B 1 138 ? 7.152 -21.875 0.671 1 98.12 138 LYS B O 1
ATOM 3596 N N . GLU B 1 139 ? 7.469 -19.75 0.218 1 98.56 139 GLU B N 1
ATOM 3597 C CA . GLU B 1 139 ? 6.18 -19.359 0.786 1 98.56 139 GLU B CA 1
ATOM 3598 C C . GLU B 1 139 ? 5.027 -19.938 -0.035 1 98.56 139 GLU B C 1
ATOM 3600 O O . GLU B 1 139 ? 4.02 -20.375 0.522 1 98.56 139 GLU B O 1
ATOM 3605 N N . ILE B 1 140 ? 5.129 -19.984 -1.339 1 98.75 140 ILE B N 1
ATOM 3606 C CA . ILE B 1 140 ? 4.113 -20.578 -2.197 1 98.75 140 ILE B CA 1
ATOM 3607 C C . ILE B 1 140 ? 4.004 -22.078 -1.896 1 98.75 140 ILE B C 1
ATOM 3609 O O . ILE B 1 140 ? 2.898 -22.609 -1.755 1 98.75 140 ILE B O 1
ATOM 3613 N N . LEU B 1 141 ? 5.133 -22.672 -1.776 1 98.75 141 LEU B N 1
ATOM 3614 C CA . LEU B 1 141 ? 5.16 -24.109 -1.504 1 98.75 141 LEU B CA 1
ATOM 3615 C C . LEU B 1 141 ? 4.535 -24.406 -0.147 1 98.75 141 LEU B C 1
ATOM 3617 O O . LEU B 1 141 ? 3.828 -25.406 0.003 1 98.75 141 LEU B O 1
ATOM 3621 N N . ASN B 1 142 ? 4.844 -23.594 0.788 1 98.56 142 ASN B N 1
ATOM 3622 C CA . ASN B 1 142 ? 4.219 -23.766 2.096 1 98.56 142 ASN B CA 1
ATOM 3623 C C . ASN B 1 142 ? 2.699 -23.703 2.004 1 98.56 142 ASN B C 1
ATOM 3625 O O . ASN B 1 142 ? 2.002 -24.516 2.611 1 98.56 142 ASN B O 1
ATOM 3629 N N . ALA B 1 143 ? 2.217 -22.812 1.307 1 98.38 143 ALA B N 1
ATOM 3630 C CA . ALA B 1 143 ? 0.776 -22.672 1.121 1 98.38 143 ALA B CA 1
ATOM 3631 C C . ALA B 1 143 ? 0.198 -23.875 0.382 1 98.38 143 ALA B C 1
ATOM 3633 O O . ALA B 1 143 ? -0.838 -24.422 0.776 1 98.38 143 ALA B O 1
ATOM 3634 N N . LEU B 1 144 ? 0.866 -24.281 -0.683 1 97.81 144 LEU B N 1
ATOM 3635 C CA . LEU B 1 144 ? 0.401 -25.422 -1.456 1 97.81 144 LEU B CA 1
ATOM 3636 C C . LEU B 1 144 ? 0.399 -26.688 -0.604 1 97.81 144 LEU B C 1
ATOM 3638 O O . LEU B 1 144 ? -0.545 -27.484 -0.662 1 97.81 144 LEU B O 1
ATOM 3642 N N . SER B 1 145 ? 1.507 -26.859 0.098 1 97.06 145 SER B N 1
ATOM 3643 C CA . SER B 1 145 ? 1.57 -28.016 0.991 1 97.06 145 SER B CA 1
ATOM 3644 C C . SER B 1 145 ? 0.384 -28.047 1.948 1 97.06 145 SER B C 1
ATOM 3646 O O . SER B 1 145 ? -0.284 -29.062 2.092 1 97.06 145 SER B O 1
ATOM 3648 N N . TYR B 1 146 ? 0.109 -26.938 2.555 1 97.06 146 TYR B N 1
ATOM 3649 C CA . TYR B 1 146 ? -1.014 -26.797 3.477 1 97.06 146 TYR B CA 1
ATOM 3650 C C . TYR B 1 146 ? -2.332 -27.109 2.777 1 97.06 146 TYR B C 1
ATOM 3652 O O . TYR B 1 146 ? -3.135 -27.891 3.277 1 97.06 146 TYR B O 1
ATOM 3660 N N . MET B 1 147 ? -2.553 -26.531 1.676 1 95.44 147 MET B N 1
ATOM 3661 C CA . MET B 1 147 ? -3.791 -26.719 0.919 1 95.44 147 MET B CA 1
ATOM 3662 C C . MET B 1 147 ? -3.973 -28.172 0.504 1 95.44 147 MET B C 1
ATOM 3664 O O . MET B 1 147 ? -5.055 -28.734 0.674 1 95.44 147 MET B O 1
ATOM 3668 N N . HIS B 1 148 ? -2.971 -28.75 -0.04 1 93 148 HIS B N 1
ATOM 3669 C CA . HIS B 1 148 ? -3.041 -30.141 -0.51 1 93 148 HIS B CA 1
ATOM 3670 C C . HIS B 1 148 ? -3.322 -31.094 0.64 1 93 148 HIS B C 1
ATOM 3672 O O . HIS B 1 148 ? -4.07 -32.062 0.478 1 93 148 HIS B O 1
ATOM 3678 N N . ASN B 1 149 ? -2.734 -30.781 1.723 1 91.88 149 ASN B N 1
ATOM 3679 C CA . ASN B 1 149 ? -2.988 -31.609 2.9 1 91.88 149 ASN B CA 1
ATOM 3680 C C . ASN B 1 149 ? -4.441 -31.5 3.355 1 91.88 149 ASN B C 1
ATOM 3682 O O . ASN B 1 149 ? -4.957 -32.406 4.012 1 91.88 149 ASN B O 1
ATOM 3686 N N . LYS B 1 150 ? -5.07 -30.438 3.004 1 90.38 150 LYS B N 1
ATOM 3687 C CA . LYS B 1 150 ? -6.48 -30.25 3.338 1 90.38 150 LYS B CA 1
ATOM 3688 C C . LYS B 1 150 ? -7.379 -30.688 2.188 1 90.38 150 LYS B C 1
ATOM 3690 O O . LYS B 1 150 ? -8.602 -30.5 2.24 1 90.38 150 LYS B O 1
ATOM 3695 N N . GLY B 1 151 ? -6.742 -31.125 1.139 1 89.44 151 GLY B N 1
ATOM 3696 C CA . GLY B 1 151 ? -7.492 -31.625 0 1 89.44 151 GLY B CA 1
ATOM 3697 C C . GLY B 1 151 ? -7.938 -30.531 -0.953 1 89.44 151 GLY B C 1
ATOM 3698 O O . GLY B 1 151 ? -8.898 -30.719 -1.706 1 89.44 151 GLY B O 1
ATOM 3699 N N . VAL B 1 152 ? -7.309 -29.406 -0.885 1 90.88 152 VAL B N 1
ATOM 3700 C CA . VAL B 1 152 ? -7.695 -28.297 -1.737 1 90.88 152 VAL B CA 1
ATOM 3701 C C . VAL B 1 152 ? -6.672 -28.125 -2.861 1 90.88 152 VAL B C 1
ATOM 3703 O O . VAL B 1 152 ? -5.465 -28.094 -2.611 1 90.88 152 VAL B O 1
ATOM 3706 N N . ILE B 1 153 ? -7.145 -28.031 -4.078 1 91.5 153 ILE B N 1
ATOM 3707 C CA . ILE B 1 153 ? -6.332 -27.734 -5.25 1 91.5 153 ILE B CA 1
ATOM 3708 C C . ILE B 1 153 ? -6.617 -26.297 -5.711 1 91.5 153 ILE B C 1
ATOM 3710 O O . ILE B 1 153 ? -7.773 -25.875 -5.773 1 91.5 153 ILE B O 1
ATOM 3714 N N . HIS B 1 154 ? -5.641 -25.516 -6.027 1 91.81 154 HIS B N 1
ATOM 3715 C CA . HIS B 1 154 ? -5.844 -24.125 -6.418 1 91.81 154 HIS B CA 1
ATOM 3716 C C . HIS B 1 154 ? -6.426 -24.031 -7.824 1 91.81 154 HIS B C 1
ATOM 3718 O O . HIS B 1 154 ? -7.414 -23.328 -8.047 1 91.81 154 HIS B O 1
ATOM 3724 N N . ARG B 1 155 ? -5.723 -24.641 -8.867 1 90.25 155 ARG B N 1
ATOM 3725 C CA . ARG B 1 155 ? -6.176 -24.859 -10.234 1 90.25 155 ARG B CA 1
ATOM 3726 C C . ARG B 1 155 ? -5.906 -23.641 -11.102 1 90.25 155 ARG B C 1
ATOM 3728 O O . ARG B 1 155 ? -6.09 -23.688 -12.32 1 90.25 155 ARG B O 1
ATOM 3735 N N . ASP B 1 156 ? -5.398 -22.531 -10.539 1 91.06 156 ASP B N 1
ATOM 3736 C CA . ASP B 1 156 ? -5.086 -21.359 -11.336 1 91.06 156 ASP B CA 1
ATOM 3737 C C . ASP B 1 156 ? -3.934 -20.562 -10.719 1 91.06 156 ASP B C 1
ATOM 3739 O O . ASP B 1 156 ? -4.016 -19.344 -10.578 1 91.06 156 ASP B O 1
ATOM 3743 N N . LEU B 1 157 ? -2.969 -21.25 -10.281 1 95.88 157 LEU B N 1
ATOM 3744 C CA . LEU B 1 157 ? -1.784 -20.625 -9.703 1 95.88 157 LEU B CA 1
ATOM 3745 C C . LEU B 1 157 ? -0.994 -19.875 -10.758 1 95.88 157 LEU B C 1
ATOM 3747 O O . LEU B 1 157 ? -0.577 -20.453 -11.766 1 95.88 157 LEU B O 1
ATOM 3751 N N . LYS B 1 158 ? -0.812 -18.594 -10.578 1 95.94 158 LYS B N 1
ATOM 3752 C CA . LYS B 1 158 ? -0.039 -17.688 -11.422 1 95.94 158 LYS B CA 1
ATOM 3753 C C . LYS B 1 158 ? 0.267 -16.391 -10.68 1 95.94 158 LYS B C 1
ATOM 3755 O O . LYS B 1 158 ? -0.303 -16.125 -9.625 1 95.94 158 LYS B O 1
ATOM 3760 N N . CYS B 1 159 ? 1.134 -15.594 -11.195 1 97.12 159 CYS B N 1
ATOM 3761 C CA . CYS B 1 159 ? 1.566 -14.375 -10.516 1 97.12 159 CYS B CA 1
ATOM 3762 C C . CYS B 1 159 ? 0.388 -13.438 -10.273 1 97.12 159 CYS B C 1
ATOM 3764 O O . CYS B 1 159 ? 0.324 -12.773 -9.242 1 97.12 159 CYS B O 1
ATOM 3766 N N . ALA B 1 160 ? -0.604 -13.383 -11.172 1 93.88 160 ALA B N 1
ATOM 3767 C CA . ALA B 1 160 ? -1.751 -12.484 -11.055 1 93.88 160 ALA B CA 1
ATOM 3768 C C . ALA B 1 160 ? -2.617 -12.852 -9.852 1 93.88 160 ALA B C 1
ATOM 3770 O O . ALA B 1 160 ? -3.352 -12.008 -9.328 1 93.88 160 ALA B O 1
ATOM 3771 N N . ASN B 1 161 ? -2.541 -14.125 -9.375 1 94.5 161 ASN B N 1
ATOM 3772 C CA . ASN B 1 161 ? -3.365 -14.609 -8.273 1 94.5 161 ASN B CA 1
ATOM 3773 C C . ASN B 1 161 ? -2.557 -14.75 -6.988 1 94.5 161 ASN B C 1
ATOM 3775 O O . ASN B 1 161 ? -2.973 -15.445 -6.059 1 94.5 161 ASN B O 1
ATOM 3779 N N . ILE B 1 162 ? -1.412 -14.195 -7.004 1 97.81 162 ILE B N 1
ATOM 3780 C CA . ILE B 1 162 ? -0.562 -14.141 -5.82 1 97.81 162 ILE B CA 1
ATOM 3781 C C . ILE B 1 162 ? -0.361 -12.688 -5.395 1 97.81 162 ILE B C 1
ATOM 3783 O O . ILE B 1 162 ? 0.184 -11.883 -6.156 1 97.81 162 ILE B O 1
ATOM 3787 N N . LEU B 1 163 ? -0.773 -12.438 -4.234 1 97.69 163 LEU B N 1
ATOM 3788 C CA . LEU B 1 163 ? -0.645 -11.086 -3.693 1 97.69 163 LEU B CA 1
ATOM 3789 C C . LEU B 1 163 ? 0.569 -10.984 -2.777 1 97.69 163 LEU B C 1
ATOM 3791 O O . LEU B 1 163 ? 1.141 -12 -2.379 1 97.69 163 LEU B O 1
ATOM 3795 N N . ILE B 1 164 ? 0.967 -9.766 -2.523 1 97.69 164 ILE B N 1
ATOM 3796 C CA . ILE B 1 164 ? 2.094 -9.508 -1.631 1 97.69 164 ILE B CA 1
ATOM 3797 C C . ILE B 1 164 ? 1.663 -8.562 -0.518 1 97.69 164 ILE B C 1
ATOM 3799 O O . ILE B 1 164 ? 1.18 -7.457 -0.787 1 97.69 164 ILE B O 1
ATOM 3803 N N . SER B 1 165 ? 1.902 -8.992 0.729 1 95.69 165 SER B N 1
ATOM 3804 C CA . SER B 1 165 ? 1.531 -8.203 1.898 1 95.69 165 SER B CA 1
ATOM 3805 C C . SER B 1 165 ? 2.582 -7.141 2.201 1 95.69 165 SER B C 1
ATOM 3807 O O . SER B 1 165 ? 3.604 -7.055 1.518 1 95.69 165 SER B O 1
ATOM 3809 N N . GLU B 1 166 ? 2.334 -6.406 3.195 1 92.31 166 GLU B N 1
ATOM 3810 C CA . GLU B 1 166 ? 3.209 -5.309 3.594 1 92.31 166 GLU B CA 1
ATOM 3811 C C . GLU B 1 166 ? 4.598 -5.816 3.975 1 92.31 166 GLU B C 1
ATOM 3813 O O . GLU B 1 166 ? 5.605 -5.191 3.639 1 92.31 166 GLU B O 1
ATOM 3818 N N . ASP B 1 167 ? 4.625 -6.855 4.629 1 92.44 167 ASP B N 1
ATOM 3819 C CA . ASP B 1 167 ? 5.898 -7.418 5.066 1 92.44 167 ASP B CA 1
ATOM 3820 C C . ASP B 1 167 ? 6.539 -8.258 3.967 1 92.44 167 ASP B C 1
ATOM 3822 O O . ASP B 1 167 ? 7.461 -9.031 4.227 1 92.44 167 ASP B O 1
ATOM 3826 N N . SER B 1 168 ? 5.969 -8.234 2.822 1 96 168 SER B N 1
ATOM 3827 C CA . SER B 1 168 ? 6.484 -8.875 1.617 1 96 168 SER B CA 1
ATOM 3828 C C . SER B 1 168 ? 6.336 -10.391 1.69 1 96 168 SER B C 1
ATOM 3830 O O . SER B 1 168 ? 7.199 -11.133 1.204 1 96 168 SER B O 1
ATOM 3832 N N . SER B 1 169 ? 5.363 -10.758 2.355 1 97.12 169 SER B N 1
ATOM 3833 C CA . SER B 1 169 ? 4.961 -12.164 2.281 1 97.12 169 SER B CA 1
ATOM 3834 C C . SER B 1 169 ? 3.934 -12.383 1.18 1 97.12 169 SER B C 1
ATOM 3836 O O . SER B 1 169 ? 3.098 -11.516 0.917 1 97.12 169 SER B O 1
ATOM 3838 N N . ILE B 1 170 ? 3.984 -13.492 0.562 1 97.81 170 ILE B N 1
ATOM 3839 C CA . ILE B 1 170 ? 3.029 -13.742 -0.511 1 97.81 170 ILE B CA 1
ATOM 3840 C C . ILE B 1 170 ? 1.714 -14.25 0.076 1 97.81 170 ILE B C 1
ATOM 3842 O O . ILE B 1 170 ? 1.694 -14.82 1.17 1 97.81 170 ILE B O 1
ATOM 3846 N N . LYS B 1 171 ? 0.657 -13.992 -0.538 1 98.12 171 LYS B N 1
ATOM 3847 C CA . LYS B 1 171 ? -0.683 -14.477 -0.224 1 98.12 171 LYS B CA 1
ATOM 3848 C C . LYS B 1 171 ? -1.354 -15.078 -1.458 1 98.12 171 LYS B C 1
ATOM 3850 O O . LYS B 1 171 ? -1.637 -14.359 -2.422 1 98.12 171 LYS B O 1
ATOM 3855 N N . LEU B 1 172 ? -1.577 -16.344 -1.458 1 97.81 172 LEU B N 1
ATOM 3856 C CA . LEU B 1 172 ? -2.383 -16.922 -2.533 1 97.81 172 LEU B CA 1
ATOM 3857 C C . LEU B 1 172 ? -3.811 -16.375 -2.484 1 97.81 172 LEU B C 1
ATOM 3859 O O . LEU B 1 172 ? -4.383 -16.234 -1.403 1 97.81 172 LEU B O 1
ATOM 3863 N N . SER B 1 173 ? -4.273 -16.078 -3.613 1 94 173 SER B N 1
ATOM 3864 C CA . SER B 1 173 ? -5.621 -15.523 -3.701 1 94 173 SER B CA 1
ATOM 3865 C C . SER B 1 173 ? -6.363 -16.062 -4.918 1 94 173 SER B C 1
ATOM 3867 O O . SER B 1 173 ? -5.844 -16.906 -5.645 1 94 173 SER B O 1
ATOM 3869 N N . ASP B 1 174 ? -7.66 -15.633 -5.047 1 87.62 174 ASP B N 1
ATOM 3870 C CA . ASP B 1 174 ? -8.562 -15.984 -6.137 1 87.62 174 ASP B CA 1
ATOM 3871 C C . ASP B 1 174 ? -8.789 -17.5 -6.199 1 87.62 174 ASP B C 1
ATOM 3873 O O . ASP B 1 174 ? -8.258 -18.172 -7.09 1 87.62 174 ASP B O 1
ATOM 3877 N N . PHE B 1 175 ? -9.594 -17.984 -5.434 1 86.5 175 PHE B N 1
ATOM 3878 C CA . PHE B 1 175 ? -9.914 -19.406 -5.328 1 86.5 175 PHE B CA 1
ATOM 3879 C C . PHE B 1 175 ? -11.195 -19.734 -6.094 1 86.5 175 PHE B C 1
ATOM 3881 O O . PHE B 1 175 ? -11.883 -20.703 -5.781 1 86.5 175 PHE B O 1
ATOM 3888 N N . GLY B 1 176 ? -11.523 -18.859 -6.977 1 77.69 176 GLY B N 1
ATOM 3889 C CA . GLY B 1 176 ? -12.727 -19.016 -7.773 1 77.69 176 GLY B CA 1
ATOM 3890 C C . GLY B 1 176 ? -12.781 -20.344 -8.523 1 77.69 176 GLY B C 1
ATOM 3891 O O . GLY B 1 176 ? -13.859 -20.906 -8.727 1 77.69 176 GLY B O 1
ATOM 3892 N N . LEU B 1 177 ? -11.656 -20.875 -8.867 1 70.81 177 LEU B N 1
ATOM 3893 C CA . LEU B 1 177 ? -11.609 -22.125 -9.617 1 70.81 177 LEU B CA 1
ATOM 3894 C C . LEU B 1 177 ? -11.141 -23.281 -8.734 1 70.81 177 LEU B C 1
ATOM 3896 O O . LEU B 1 177 ? -11.086 -24.438 -9.18 1 70.81 177 LEU B O 1
ATOM 3900 N N . SER B 1 178 ? -10.883 -22.922 -7.543 1 73.12 178 SER B N 1
ATOM 3901 C CA . SER B 1 178 ? -10.367 -23.938 -6.625 1 73.12 178 SER B CA 1
ATOM 3902 C C . SER B 1 178 ? -11.422 -25 -6.32 1 73.12 178 SER B C 1
ATOM 3904 O O . SER B 1 178 ? -12.617 -24.766 -6.508 1 73.12 178 SER B O 1
ATOM 3906 N N . LYS B 1 179 ? -10.938 -26.203 -5.973 1 66.94 179 LYS B N 1
ATOM 3907 C CA . LYS B 1 179 ? -11.828 -27.312 -5.664 1 66.94 179 LYS B CA 1
ATOM 3908 C C . LYS B 1 179 ? -11.312 -28.109 -4.465 1 66.94 179 LYS B C 1
ATOM 3910 O O . LYS B 1 179 ? -10.102 -28.25 -4.281 1 66.94 179 LYS B O 1
ATOM 3915 N N . ILE B 1 180 ? -12.242 -28.391 -3.658 1 59.5 180 ILE B N 1
ATOM 3916 C CA . ILE B 1 180 ? -11.922 -29.344 -2.596 1 59.5 180 ILE B CA 1
ATOM 3917 C C . ILE B 1 180 ? -12.016 -30.781 -3.137 1 59.5 180 ILE B C 1
ATOM 3919 O O . ILE B 1 180 ? -13.031 -31.172 -3.705 1 59.5 180 ILE B O 1
ATOM 3923 N N . ILE B 1 181 ? -10.969 -31.375 -3.367 1 54.78 181 ILE B N 1
ATOM 3924 C CA . ILE B 1 181 ? -11 -32.75 -3.891 1 54.78 181 ILE B CA 1
ATOM 3925 C C . ILE B 1 181 ? -10.797 -33.75 -2.752 1 54.78 181 ILE B C 1
ATOM 3927 O O . ILE B 1 181 ? -10.031 -33.469 -1.818 1 54.78 181 ILE B O 1
ATOM 3931 N N . GLU B 1 182 ? -11.812 -34.469 -2.441 1 46.72 182 GLU B N 1
ATOM 3932 C CA . GLU B 1 182 ? -11.461 -35.625 -1.608 1 46.72 182 GLU B CA 1
ATOM 3933 C C . GLU B 1 182 ? -10.266 -36.375 -2.176 1 46.72 182 GLU B C 1
ATOM 3935 O O . GLU B 1 182 ? -9.961 -36.25 -3.365 1 46.72 182 GLU B O 1
ATOM 3940 N N . SER B 1 183 ? -9.539 -37.094 -1.484 1 41.09 183 SER B N 1
ATOM 3941 C CA . SER B 1 183 ? -8.227 -37.719 -1.688 1 41.09 183 SER B CA 1
ATOM 3942 C C . SER B 1 183 ? -7.848 -37.75 -3.164 1 41.09 183 SER B C 1
ATOM 3944 O O . SER B 1 183 ? -6.738 -37.344 -3.531 1 41.09 183 SER B O 1
ATOM 3946 N N . THR B 1 184 ? -8.281 -38.625 -4.008 1 37.91 184 THR B N 1
ATOM 3947 C CA . THR B 1 184 ? -7.777 -39.156 -5.27 1 37.91 184 THR B CA 1
ATOM 3948 C C . THR B 1 184 ? -8.547 -38.562 -6.449 1 37.91 184 THR B C 1
ATOM 3950 O O . THR B 1 184 ? -8.359 -38.969 -7.59 1 37.91 184 THR B O 1
ATOM 3953 N N . LEU B 1 185 ? -9.383 -37.531 -6.25 1 40.09 185 LEU B N 1
ATOM 3954 C CA . LEU B 1 185 ? -10.297 -37.406 -7.383 1 40.09 185 LEU B CA 1
ATOM 3955 C C . LEU B 1 185 ? -9.938 -36.219 -8.242 1 40.09 185 LEU B C 1
ATOM 3957 O O . LEU B 1 185 ? -9.516 -35.156 -7.715 1 40.09 185 LEU B O 1
ATOM 3961 N N . ILE B 1 186 ? -9.773 -36.406 -9.625 1 40.38 186 ILE B N 1
ATOM 3962 C CA . ILE B 1 186 ? -9.586 -35.531 -10.781 1 40.38 186 ILE B CA 1
ATOM 3963 C C . ILE B 1 186 ? -10.859 -34.719 -11.016 1 40.38 186 ILE B C 1
ATOM 3965 O O . ILE B 1 186 ? -11.969 -35.25 -10.898 1 40.38 186 ILE B O 1
ATOM 3969 N N . THR B 1 187 ? -10.812 -33.469 -10.914 1 48.12 187 THR B N 1
ATOM 3970 C CA . THR B 1 187 ? -11.969 -32.656 -11.312 1 48.12 187 THR B CA 1
ATOM 3971 C C . THR B 1 187 ? -11.953 -32.406 -12.812 1 48.12 187 THR B C 1
ATOM 3973 O O . THR B 1 187 ? -10.914 -32.031 -13.375 1 48.12 187 THR B O 1
ATOM 3976 N N . SER B 1 188 ? -13.016 -32.781 -13.664 1 44 188 SER B N 1
ATOM 3977 C CA . SER B 1 188 ? -13.141 -32.906 -15.109 1 44 188 SER B CA 1
ATOM 3978 C C . SER B 1 188 ? -13.359 -31.562 -15.773 1 44 188 SER B C 1
ATOM 3980 O O . SER B 1 188 ? -13.477 -31.484 -17 1 44 188 SER B O 1
ATOM 3982 N N . GLU B 1 189 ? -13.344 -30.453 -15.078 1 49.31 189 GLU B N 1
ATOM 3983 C CA . GLU B 1 189 ? -13.633 -29.219 -15.812 1 49.31 189 GLU B CA 1
ATOM 3984 C C . GLU B 1 189 ? -12.367 -28.406 -16.047 1 49.31 189 GLU B C 1
ATOM 3986 O O . GLU B 1 189 ? -11.547 -28.25 -15.133 1 49.31 189 GLU B O 1
ATOM 3991 N N . ILE B 1 190 ? -12.117 -28.188 -17.422 1 45.84 190 ILE B N 1
ATOM 3992 C CA . ILE B 1 190 ? -11.023 -27.297 -17.781 1 45.84 190 ILE B CA 1
ATOM 3993 C C . ILE B 1 190 ? -11.289 -25.891 -17.203 1 45.84 190 ILE B C 1
ATOM 3995 O O . ILE B 1 190 ? -12.336 -25.297 -17.469 1 45.84 190 ILE B O 1
ATOM 3999 N N . ALA B 1 191 ? -10.5 -25.578 -16.156 1 56.34 191 ALA B N 1
ATOM 4000 C CA . ALA B 1 191 ? -10.523 -24.25 -15.523 1 56.34 191 ALA B CA 1
ATOM 4001 C C . ALA B 1 191 ? -9.109 -23.703 -15.359 1 56.34 191 ALA B C 1
ATOM 4003 O O . ALA B 1 191 ? -8.148 -24.469 -15.25 1 56.34 191 ALA B O 1
ATOM 4004 N N . GLY B 1 192 ? -8.93 -22.469 -15.648 1 66.69 192 GLY B N 1
ATOM 4005 C CA . GLY B 1 192 ? -7.648 -21.844 -15.406 1 66.69 192 GLY B CA 1
ATOM 4006 C C . GLY B 1 192 ? -7.117 -21.078 -16.609 1 66.69 192 GLY B C 1
ATOM 4007 O O . GLY B 1 192 ? -7.891 -20.656 -17.469 1 66.69 192 GLY B O 1
ATOM 4008 N N . SER B 1 193 ? -5.891 -20.828 -16.547 1 82.94 193 SER B N 1
ATOM 4009 C CA . SER B 1 193 ? -5.176 -20.109 -17.594 1 82.94 193 SER B CA 1
ATOM 4010 C C . SER B 1 193 ? -4.246 -21.031 -18.375 1 82.94 193 SER B C 1
ATOM 4012 O O . SER B 1 193 ? -3.303 -21.578 -17.812 1 82.94 193 SER B O 1
ATOM 4014 N N . LEU B 1 194 ? -4.445 -21.203 -19.562 1 84.25 194 LEU B N 1
ATOM 4015 C CA . LEU B 1 194 ? -3.869 -22.219 -20.438 1 84.25 194 LEU B CA 1
ATOM 4016 C C . LEU B 1 194 ? -2.357 -22.297 -20.25 1 84.25 194 LEU B C 1
ATOM 4018 O O . LEU B 1 194 ? -1.806 -23.375 -20.047 1 84.25 194 LEU B O 1
ATOM 4022 N N . ASN B 1 195 ? -1.647 -21.172 -20.25 1 92.5 195 ASN B N 1
ATOM 4023 C CA . ASN B 1 195 ? -0.189 -21.141 -20.203 1 92.5 195 ASN B CA 1
ATOM 4024 C C . ASN B 1 195 ? 0.351 -21.828 -18.953 1 92.5 195 ASN B C 1
ATOM 4026 O O . ASN B 1 195 ? 1.513 -22.234 -18.922 1 92.5 195 ASN B O 1
ATOM 4030 N N . TRP B 1 196 ? -0.509 -22.031 -17.969 1 93.88 196 TRP B N 1
ATOM 4031 C CA . TRP B 1 196 ? -0.047 -22.562 -16.688 1 93.88 196 TRP B CA 1
ATOM 4032 C C . TRP B 1 196 ? -0.578 -23.969 -16.453 1 93.88 196 TRP B C 1
ATOM 4034 O O . TRP B 1 196 ? -0.292 -24.578 -15.422 1 93.88 196 TRP B O 1
ATOM 4044 N N . MET B 1 197 ? -1.327 -24.531 -17.359 1 90.31 197 MET B N 1
ATOM 4045 C CA . MET B 1 197 ? -2.029 -25.797 -17.141 1 90.31 197 MET B CA 1
ATOM 4046 C C . MET B 1 197 ? -1.103 -26.984 -17.375 1 90.31 197 MET B C 1
ATOM 4048 O O . MET B 1 197 ? -0.298 -26.969 -18.312 1 90.31 197 MET B O 1
ATOM 4052 N N . ALA B 1 198 ? -1.295 -27.969 -16.625 1 92.12 198 ALA B N 1
ATOM 4053 C CA . ALA B 1 198 ? -0.53 -29.203 -16.75 1 92.12 198 ALA B CA 1
ATOM 4054 C C . ALA B 1 198 ? -1.057 -30.062 -17.891 1 92.12 198 ALA B C 1
ATOM 4056 O O . ALA B 1 198 ? -2.252 -30.047 -18.188 1 92.12 198 ALA B O 1
ATOM 4057 N N . PRO B 1 199 ? -0.208 -30.859 -18.469 1 89.88 199 PRO B N 1
ATOM 4058 C CA . PRO B 1 199 ? -0.62 -31.688 -19.609 1 89.88 199 PRO B CA 1
ATOM 4059 C C . PRO B 1 199 ? -1.698 -32.719 -19.234 1 89.88 199 PRO B C 1
ATOM 4061 O O . PRO B 1 199 ? -2.572 -33 -20.047 1 89.88 199 PRO B O 1
ATOM 4064 N N . GLU B 1 200 ? -1.674 -33.25 -18.031 1 86.12 200 GLU B N 1
ATOM 4065 C CA . GLU B 1 200 ? -2.584 -34.344 -17.641 1 86.12 200 GLU B CA 1
ATOM 4066 C C . GLU B 1 200 ? -4.023 -33.844 -17.547 1 86.12 200 GLU B C 1
ATOM 4068 O O . GLU B 1 200 ? -4.961 -34.625 -17.5 1 86.12 200 GLU B O 1
ATOM 4073 N N . ILE B 1 201 ? -4.18 -32.531 -17.469 1 83.25 201 ILE B N 1
ATOM 4074 C CA . ILE B 1 201 ? -5.52 -31.969 -17.391 1 83.25 201 ILE B CA 1
ATOM 4075 C C . ILE B 1 201 ? -6.266 -32.219 -18.703 1 83.25 201 ILE B C 1
ATOM 4077 O O . ILE B 1 201 ? -7.492 -32.344 -18.703 1 83.25 201 ILE B O 1
ATOM 4081 N N . PHE B 1 202 ? -5.387 -32.406 -19.75 1 76.81 202 PHE B N 1
ATOM 4082 C CA . PHE B 1 202 ? -5.965 -32.562 -21.078 1 76.81 202 PHE B CA 1
ATOM 4083 C C . PHE B 1 202 ? -6.02 -34.031 -21.469 1 76.81 202 PHE B C 1
ATOM 4085 O O . PHE B 1 202 ? -5.137 -34.812 -21.094 1 76.81 202 PHE B O 1
ATOM 4092 N N . SER B 1 203 ? -7.129 -34.719 -21.453 1 62.88 203 SER B N 1
ATOM 4093 C CA . SER B 1 203 ? -7.27 -36.125 -21.797 1 62.88 203 SER B CA 1
ATOM 4094 C C . SER B 1 203 ? -6.465 -36.5 -23.031 1 62.88 203 SER B C 1
ATOM 4096 O O . SER B 1 203 ? -6.25 -35.656 -23.906 1 62.88 203 SER B O 1
ATOM 4098 N N . ARG B 1 204 ? -5.707 -37.656 -22.953 1 52.31 204 ARG B N 1
ATOM 4099 C CA . ARG B 1 204 ? -4.934 -38.25 -24.047 1 52.31 204 ARG B CA 1
ATOM 4100 C C . ARG B 1 204 ? -5.738 -38.25 -25.344 1 52.31 204 ARG B C 1
ATOM 4102 O O . ARG B 1 204 ? -5.164 -38.188 -26.422 1 52.31 204 ARG B O 1
ATOM 4109 N N . GLU B 1 205 ? -7.012 -38.531 -25.203 1 45.19 205 GLU B N 1
ATOM 4110 C CA . GLU B 1 205 ? -7.68 -38.656 -26.5 1 45.19 205 GLU B CA 1
ATOM 4111 C C . GLU B 1 205 ? -7.605 -37.375 -27.312 1 45.19 205 GLU B C 1
ATOM 4113 O O . GLU B 1 205 ? -8.109 -37.312 -28.422 1 45.19 205 GLU B O 1
ATOM 4118 N N . PHE B 1 206 ? -7.16 -36.312 -26.734 1 44.62 206 PHE B N 1
ATOM 4119 C CA . PHE B 1 206 ? -6.934 -35.094 -27.484 1 44.62 206 PHE B CA 1
ATOM 4120 C C . PHE B 1 206 ? -5.879 -35.312 -28.562 1 44.62 206 PHE B C 1
ATOM 4122 O O . PHE B 1 206 ? -5.621 -34.406 -29.375 1 44.62 206 PHE B O 1
ATOM 4129 N N . GLU B 1 207 ? -5.043 -36.312 -28.406 1 41.78 207 GLU B N 1
ATOM 4130 C CA . GLU B 1 207 ? -4.023 -36.438 -29.438 1 41.78 207 GLU B CA 1
ATOM 4131 C C . GLU B 1 207 ? -4.559 -35.969 -30.797 1 41.78 207 GLU B C 1
ATOM 4133 O O . GLU B 1 207 ? -3.939 -35.125 -31.453 1 41.78 207 GLU B O 1
ATOM 4138 N N . ALA B 1 208 ? -4.941 -37.062 -31.594 1 37 208 ALA B N 1
ATOM 4139 C CA . ALA B 1 208 ? -4.832 -37.25 -33.031 1 37 208 ALA B CA 1
ATOM 4140 C C . ALA B 1 208 ? -5.875 -36.438 -33.781 1 37 208 ALA B C 1
ATOM 4142 O O . ALA B 1 208 ? -6.016 -36.531 -35 1 37 208 ALA B O 1
ATOM 4143 N N . ASN B 1 209 ? -6.949 -35.844 -33.094 1 38.41 209 ASN B N 1
ATOM 4144 C CA . ASN B 1 209 ? -7.773 -35.25 -34.125 1 38.41 209 ASN B CA 1
ATOM 4145 C C . ASN B 1 209 ? -7.285 -33.844 -34.5 1 38.41 209 ASN B C 1
ATOM 4147 O O . ASN B 1 209 ? -7.336 -32.938 -33.656 1 38.41 209 ASN B O 1
ATOM 4151 N N . GLU B 1 210 ? -6.316 -33.656 -35.25 1 42.06 210 GLU B N 1
ATOM 4152 C CA . GLU B 1 210 ? -5.664 -32.531 -35.906 1 42.06 210 GLU B CA 1
ATOM 4153 C C . GLU B 1 210 ? -6.625 -31.344 -36.031 1 42.06 210 GLU B C 1
ATOM 4155 O O . GLU B 1 210 ? -6.199 -30.203 -36.281 1 42.06 210 GLU B O 1
ATOM 4160 N N . ASN B 1 211 ? -7.961 -31.547 -36.25 1 38.34 211 ASN B N 1
ATOM 4161 C CA . ASN B 1 211 ? -8.891 -30.531 -36.688 1 38.34 211 ASN B CA 1
ATOM 4162 C C . ASN B 1 211 ? -9.578 -29.844 -35.5 1 38.34 211 ASN B C 1
ATOM 4164 O O . ASN B 1 211 ? -10.609 -29.188 -35.688 1 38.34 211 ASN B O 1
ATOM 4168 N N . ALA B 1 212 ? -9.375 -30.219 -34.312 1 40.5 212 ALA B N 1
ATOM 4169 C CA . ALA B 1 212 ? -10.156 -29.547 -33.281 1 40.5 212 ALA B CA 1
ATOM 4170 C C . ALA B 1 212 ? -9.75 -28.094 -33.156 1 40.5 212 ALA B C 1
ATOM 4172 O O . ALA B 1 212 ? -8.617 -27.781 -32.781 1 40.5 212 ALA B O 1
ATOM 4173 N N . GLU B 1 213 ? -10.336 -27.219 -33.844 1 41.06 213 GLU B N 1
ATOM 4174 C CA . GLU B 1 213 ? -10.156 -25.766 -33.938 1 41.06 213 GLU B CA 1
ATOM 4175 C C . GLU B 1 213 ? -10.406 -25.109 -32.562 1 41.06 213 GLU B C 1
ATOM 4177 O O . GLU B 1 213 ? -9.969 -23.984 -32.344 1 41.06 213 GLU B O 1
ATOM 4182 N N . ASP B 1 214 ? -11.516 -25.656 -31.75 1 43.03 214 ASP B N 1
ATOM 4183 C CA . ASP B 1 214 ? -11.992 -24.906 -30.594 1 43.03 214 ASP B CA 1
ATOM 4184 C C . ASP B 1 214 ? -11.656 -25.641 -29.297 1 43.03 214 ASP B C 1
ATOM 4186 O O . ASP B 1 214 ? -11.969 -26.828 -29.141 1 43.03 214 ASP B O 1
ATOM 4190 N N . ILE B 1 215 ? -10.766 -25.25 -28.469 1 46.16 215 ILE B N 1
ATOM 4191 C CA . ILE B 1 215 ? -10.359 -25.703 -27.141 1 46.16 215 ILE B CA 1
ATOM 4192 C C . ILE B 1 215 ? -11.57 -26.234 -26.375 1 46.16 215 ILE B C 1
ATOM 4194 O O . ILE B 1 215 ? -11.43 -27.047 -25.453 1 46.16 215 ILE B O 1
ATOM 4198 N N . THR B 1 216 ? -12.727 -25.75 -26.734 1 43.81 216 THR B N 1
ATOM 4199 C CA . THR B 1 216 ? -13.953 -26.172 -26.062 1 43.81 216 THR B CA 1
ATOM 4200 C C . THR B 1 216 ? -14.25 -27.641 -26.344 1 43.81 216 THR B C 1
ATOM 4202 O O . THR B 1 216 ? -15.055 -28.266 -25.641 1 43.81 216 THR B O 1
ATOM 4205 N N . GLU B 1 217 ? -13.703 -28.047 -27.406 1 40.41 217 GLU B N 1
ATOM 4206 C CA . GLU B 1 217 ? -14.062 -29.406 -27.828 1 40.41 217 GLU B CA 1
ATOM 4207 C C . GLU B 1 217 ? -13.234 -30.453 -27.062 1 40.41 217 GLU B C 1
ATOM 4209 O O . GLU B 1 217 ? -13.328 -31.641 -27.344 1 40.41 217 GLU B O 1
ATOM 4214 N N . ILE B 1 218 ? -12.414 -30.031 -26.266 1 43.72 218 ILE B N 1
ATOM 4215 C CA . ILE B 1 218 ? -11.648 -30.984 -25.469 1 43.72 218 ILE B CA 1
ATOM 4216 C C . ILE B 1 218 ? -12.594 -31.812 -24.609 1 43.72 218 ILE B C 1
ATOM 4218 O O . ILE B 1 218 ? -13.203 -31.281 -23.672 1 43.72 218 ILE B O 1
ATOM 4222 N N . LYS B 1 219 ? -13.211 -32.875 -25.062 1 44.34 219 LYS B N 1
ATOM 4223 C CA . LYS B 1 219 ? -14.234 -33.75 -24.469 1 44.34 219 LYS B CA 1
ATOM 4224 C C . LYS B 1 219 ? -13.727 -34.406 -23.203 1 44.34 219 LYS B C 1
ATOM 4226 O O . LYS B 1 219 ? -14.492 -34.656 -22.266 1 44.34 219 LYS B O 1
ATOM 4231 N N . LYS B 1 220 ? -12.469 -35.062 -23.094 1 44.97 220 LYS B N 1
ATOM 4232 C CA . LYS B 1 220 ? -12.234 -35.906 -21.938 1 44.97 220 LYS B CA 1
ATOM 4233 C C . LYS B 1 220 ? -11.039 -35.406 -21.125 1 44.97 220 LYS B C 1
ATOM 4235 O O . LYS B 1 220 ? -9.938 -35.281 -21.672 1 44.97 220 LYS B O 1
ATOM 4240 N N . TYR B 1 221 ? -11.25 -34.562 -20.109 1 48.41 221 TYR B N 1
ATOM 4241 C CA . TYR B 1 221 ? -10.258 -34.031 -19.203 1 48.41 221 TYR B CA 1
ATOM 4242 C C . TYR B 1 221 ? -10.047 -34.938 -18.016 1 48.41 221 TYR B C 1
ATOM 4244 O O . TYR B 1 221 ? -11 -35.531 -17.484 1 48.41 221 TYR B O 1
ATOM 4252 N N . LYS B 1 222 ? -8.836 -35.656 -17.891 1 54.62 222 LYS B N 1
ATOM 4253 C CA . LYS B 1 222 ? -8.523 -36.469 -16.719 1 54.62 222 LYS B CA 1
ATOM 4254 C C . LYS B 1 222 ? -8.617 -35.656 -15.438 1 54.62 222 LYS B C 1
ATOM 4256 O O . LYS B 1 222 ? -8.797 -36.219 -14.352 1 54.62 222 LYS B O 1
ATOM 4261 N N . GLY B 1 223 ? -8.711 -34.406 -15.453 1 59.38 223 GLY B N 1
ATOM 4262 C CA . GLY B 1 223 ? -9.047 -33.5 -14.367 1 59.38 223 GLY B CA 1
ATOM 4263 C C . GLY B 1 223 ? -7.828 -33.031 -13.594 1 59.38 223 GLY B C 1
ATOM 4264 O O . GLY B 1 223 ? -6.691 -33.312 -13.969 1 59.38 223 GLY B O 1
ATOM 4265 N N . TYR B 1 224 ? -7.91 -32.188 -12.625 1 70 224 TYR B N 1
ATOM 4266 C CA . TYR B 1 224 ? -6.891 -31.594 -11.773 1 70 224 TYR B CA 1
ATOM 4267 C C . TYR B 1 224 ? -6.555 -32.5 -10.594 1 70 224 TYR B C 1
ATOM 4269 O O . TYR B 1 224 ? -7.422 -33.219 -10.094 1 70 224 TYR B O 1
ATOM 4277 N N . SER B 1 225 ? -5.211 -32.656 -10.352 1 81.06 225 SER B N 1
ATOM 4278 C CA . SER B 1 225 ? -4.684 -33.281 -9.141 1 81.06 225 SER B CA 1
ATOM 4279 C C . SER B 1 225 ? -3.627 -32.406 -8.484 1 81.06 225 SER B C 1
ATOM 4281 O O . SER B 1 225 ? -3.27 -31.344 -9.023 1 81.06 225 SER B O 1
ATOM 4283 N N . PHE B 1 226 ? -3.205 -32.781 -7.324 1 89.44 226 PHE B N 1
ATOM 4284 C CA . PHE B 1 226 ? -2.24 -32 -6.574 1 89.44 226 PHE B CA 1
ATOM 4285 C C . PHE B 1 226 ? -1.007 -31.703 -7.418 1 89.44 226 PHE B C 1
ATOM 4287 O O . PHE B 1 226 ? -0.52 -30.578 -7.438 1 89.44 226 PHE B O 1
ATOM 4294 N N . PRO B 1 227 ? -0.588 -32.625 -8.227 1 93.38 227 PRO B N 1
ATOM 4295 C CA . PRO B 1 227 ? 0.598 -32.375 -9.047 1 93.38 227 PRO B CA 1
ATOM 4296 C C . PRO B 1 227 ? 0.36 -31.297 -10.109 1 93.38 227 PRO B C 1
ATOM 4298 O O . PRO B 1 227 ? 1.315 -30.719 -10.625 1 93.38 227 PRO B O 1
ATOM 4301 N N . SER B 1 228 ? -0.895 -31.094 -10.523 1 93.12 228 SER B N 1
ATOM 4302 C CA . SER B 1 228 ? -1.18 -30.047 -11.492 1 93.12 228 SER B CA 1
ATOM 4303 C C . SER B 1 228 ? -0.781 -28.672 -10.953 1 93.12 228 SER B C 1
ATOM 4305 O O . SER B 1 228 ? -0.307 -27.828 -11.711 1 93.12 228 SER B O 1
ATOM 4307 N N . ASP B 1 229 ? -0.951 -28.469 -9.633 1 95.81 229 ASP B N 1
ATOM 4308 C CA . ASP B 1 229 ? -0.532 -27.234 -9 1 95.81 229 ASP B CA 1
ATOM 4309 C C . ASP B 1 229 ? 0.985 -27.062 -9.055 1 95.81 229 ASP B C 1
ATOM 4311 O O . ASP B 1 229 ? 1.492 -25.953 -9.164 1 95.81 229 ASP B O 1
ATOM 4315 N N . ILE B 1 230 ? 1.662 -28.156 -9.016 1 98 230 ILE B N 1
ATOM 4316 C CA . ILE B 1 230 ? 3.121 -28.125 -9.039 1 98 230 ILE B CA 1
ATOM 4317 C C . ILE B 1 230 ? 3.6 -27.719 -10.438 1 98 230 ILE B C 1
ATOM 4319 O O . ILE B 1 230 ? 4.551 -26.953 -10.578 1 98 230 ILE B O 1
ATOM 4323 N N . TRP B 1 231 ? 2.969 -28.281 -11.43 1 96.75 231 TRP B N 1
ATOM 4324 C CA . TRP B 1 231 ? 3.264 -27.828 -12.789 1 96.75 231 TRP B CA 1
ATOM 4325 C C . TRP B 1 231 ? 3.041 -26.328 -12.922 1 96.75 231 TRP B C 1
ATOM 4327 O O . TRP B 1 231 ? 3.904 -25.609 -13.43 1 96.75 231 TRP B O 1
ATOM 4337 N N . SER B 1 232 ? 1.932 -25.859 -12.43 1 97.12 232 SER B N 1
ATOM 4338 C CA . SER B 1 232 ? 1.617 -24.438 -12.469 1 97.12 232 SER B CA 1
ATOM 4339 C C . SER B 1 232 ? 2.664 -23.609 -11.719 1 97.12 232 SER B C 1
ATOM 4341 O O . SER B 1 232 ? 2.973 -22.484 -12.109 1 97.12 232 SER B O 1
ATOM 4343 N N . LEU B 1 233 ? 3.156 -24.188 -10.625 1 98.62 233 LEU B N 1
ATOM 4344 C CA . LEU B 1 233 ? 4.223 -23.516 -9.891 1 98.62 233 LEU B CA 1
ATOM 4345 C C . LEU B 1 233 ? 5.449 -23.297 -10.773 1 98.62 233 LEU B C 1
ATOM 4347 O O . LEU B 1 233 ? 6.012 -22.203 -10.805 1 98.62 233 LEU B O 1
ATOM 4351 N N . GLY B 1 234 ? 5.848 -24.344 -11.453 1 98.62 234 GLY B N 1
ATOM 4352 C CA . GLY B 1 234 ? 6.949 -24.188 -12.383 1 98.62 234 GLY B CA 1
ATOM 4353 C C . GLY B 1 234 ? 6.734 -23.047 -13.375 1 98.62 234 GLY B C 1
ATOM 4354 O O . GLY B 1 234 ? 7.633 -22.25 -13.602 1 98.62 234 GLY B O 1
ATOM 4355 N N . CYS B 1 235 ? 5.574 -23.016 -13.945 1 97.94 235 CYS B N 1
ATOM 4356 C CA . CYS B 1 235 ? 5.195 -21.953 -14.867 1 97.94 235 CYS B CA 1
ATOM 4357 C C . CYS B 1 235 ? 5.266 -20.594 -14.195 1 97.94 235 CYS B C 1
ATOM 4359 O O . CYS B 1 235 ? 5.73 -19.625 -14.797 1 97.94 235 CYS B O 1
ATOM 4361 N N . THR B 1 236 ? 4.809 -20.531 -13 1 98.31 236 THR B N 1
ATOM 4362 C CA . THR B 1 236 ? 4.789 -19.281 -12.234 1 98.31 236 THR B CA 1
ATOM 4363 C C . THR B 1 236 ? 6.211 -18.797 -11.961 1 98.31 236 THR B C 1
ATOM 4365 O O . THR B 1 236 ? 6.48 -17.594 -12.016 1 98.31 236 THR B O 1
ATOM 4368 N N . VAL B 1 237 ? 7.09 -19.703 -11.664 1 98.5 237 VAL B N 1
ATOM 4369 C CA . VAL B 1 237 ? 8.484 -19.359 -11.438 1 98.5 237 VAL B CA 1
ATOM 4370 C C . VAL B 1 237 ? 9.086 -18.766 -12.703 1 98.5 237 VAL B C 1
ATOM 4372 O O . VAL B 1 237 ? 9.789 -17.75 -12.656 1 98.5 237 VAL B O 1
ATOM 4375 N N . ILE B 1 238 ? 8.797 -19.344 -13.836 1 97.62 238 ILE B N 1
ATOM 4376 C CA . ILE B 1 238 ? 9.242 -18.781 -15.109 1 97.62 238 ILE B CA 1
ATOM 4377 C C . ILE B 1 238 ? 8.711 -17.359 -15.266 1 97.62 238 ILE B C 1
ATOM 4379 O O . ILE B 1 238 ? 9.445 -16.453 -15.664 1 97.62 238 ILE B O 1
ATOM 4383 N N . GLU B 1 239 ? 7.516 -17.188 -14.938 1 96.81 239 GLU B N 1
ATOM 4384 C CA . GLU B 1 239 ? 6.895 -15.875 -14.992 1 96.81 239 GLU B CA 1
ATOM 4385 C C . GLU B 1 239 ? 7.617 -14.891 -14.078 1 96.81 239 GLU B C 1
ATOM 4387 O O . GLU B 1 239 ? 7.832 -13.734 -14.453 1 96.81 239 GLU B O 1
ATOM 4392 N N . MET B 1 240 ? 7.98 -15.344 -12.883 1 97.69 240 MET B N 1
ATOM 4393 C CA . MET B 1 240 ? 8.664 -14.477 -11.922 1 97.69 240 MET B CA 1
ATOM 4394 C C . MET B 1 240 ? 10.008 -14.016 -12.469 1 97.69 240 MET B C 1
ATOM 4396 O O . MET B 1 240 ? 10.453 -12.906 -12.18 1 97.69 240 MET B O 1
ATOM 4400 N N . ILE B 1 241 ? 10.617 -14.828 -13.227 1 96.5 241 ILE B N 1
ATOM 4401 C CA . ILE B 1 241 ? 11.953 -14.539 -13.742 1 96.5 241 ILE B CA 1
ATOM 4402 C C . ILE B 1 241 ? 11.844 -13.672 -14.992 1 96.5 241 ILE B C 1
ATOM 4404 O O . ILE B 1 241 ? 12.562 -12.68 -15.133 1 96.5 241 ILE B O 1
ATOM 4408 N N . THR B 1 242 ? 10.898 -13.961 -15.859 1 95.5 242 THR B N 1
ATOM 4409 C CA . THR B 1 242 ? 10.883 -13.359 -17.188 1 95.5 242 THR B CA 1
ATOM 4410 C C . THR B 1 242 ? 9.93 -12.172 -17.25 1 95.5 242 THR B C 1
ATOM 4412 O O . THR B 1 242 ? 10.023 -11.328 -18.125 1 95.5 242 THR B O 1
ATOM 4415 N N . GLY B 1 243 ? 8.922 -12.25 -16.375 1 95.25 243 GLY B N 1
ATOM 4416 C CA . GLY B 1 243 ? 7.879 -11.234 -16.438 1 95.25 243 GLY B CA 1
ATOM 4417 C C . GLY B 1 243 ? 6.785 -11.555 -17.438 1 95.25 243 GLY B C 1
ATOM 4418 O O . GLY B 1 243 ? 5.875 -10.75 -17.656 1 95.25 243 GLY B O 1
ATOM 4419 N N . SER B 1 244 ? 6.887 -12.766 -18.016 1 93.75 244 SER B N 1
ATOM 4420 C CA . SER B 1 244 ? 5.93 -13.172 -19.047 1 93.75 244 SER B CA 1
ATOM 4421 C C . SER B 1 244 ? 5.414 -14.586 -18.797 1 93.75 244 SER B C 1
ATOM 4423 O O . SER B 1 244 ? 6.121 -15.414 -18.219 1 93.75 244 SER B O 1
ATOM 4425 N N . PRO B 1 245 ? 4.18 -14.828 -19.297 1 93.69 245 PRO B N 1
ATOM 4426 C CA . PRO B 1 245 ? 3.693 -16.203 -19.188 1 93.69 245 PRO B CA 1
ATOM 4427 C C . PRO B 1 245 ? 4.59 -17.203 -19.922 1 93.69 245 PRO B C 1
ATOM 4429 O O . PRO B 1 245 ? 5.238 -16.844 -20.906 1 93.69 245 PRO B O 1
ATOM 4432 N N . PRO B 1 246 ? 4.586 -18.391 -19.438 1 95.25 246 PRO B N 1
ATOM 4433 C CA . PRO B 1 246 ? 5.324 -19.422 -20.172 1 95.25 246 PRO B CA 1
ATOM 4434 C C . PRO B 1 246 ? 4.809 -19.609 -21.594 1 95.25 246 PRO B C 1
ATOM 4436 O O . PRO B 1 246 ? 3.664 -19.25 -21.891 1 95.25 246 PRO B O 1
ATOM 4439 N N . TRP B 1 247 ? 5.676 -20.047 -22.562 1 94.56 247 TRP B N 1
ATOM 4440 C CA . TRP B 1 247 ? 5.383 -20.406 -23.953 1 94.56 247 TRP B CA 1
ATOM 4441 C C . TRP B 1 247 ? 5.289 -19.172 -24.828 1 94.56 247 TRP B C 1
ATOM 4443 O O . TRP B 1 247 ? 5.172 -19.281 -26.047 1 94.56 247 TRP B O 1
ATOM 4453 N N . THR B 1 248 ? 5.328 -17.953 -24.188 1 91.88 248 THR B N 1
ATOM 4454 C CA . THR B 1 248 ? 5.129 -16.75 -24.984 1 91.88 248 THR B CA 1
ATOM 4455 C C . THR B 1 248 ? 6.301 -16.531 -25.938 1 91.88 248 THR B C 1
ATOM 4457 O O . THR B 1 248 ? 6.16 -15.844 -26.953 1 91.88 248 THR B O 1
ATOM 4460 N N . ASP B 1 249 ? 7.395 -17.016 -25.625 1 91.38 249 ASP B N 1
ATOM 4461 C CA . ASP B 1 249 ? 8.578 -16.891 -26.469 1 91.38 249 ASP B CA 1
ATOM 4462 C C . ASP B 1 249 ? 8.523 -17.844 -27.641 1 91.38 249 ASP B C 1
ATOM 4464 O O . ASP B 1 249 ? 9.18 -17.625 -28.672 1 91.38 249 ASP B O 1
ATOM 4468 N N . THR B 1 250 ? 7.742 -18.922 -27.641 1 92.12 250 THR B N 1
ATOM 4469 C CA . THR B 1 250 ? 7.754 -19.969 -28.656 1 92.12 250 THR B CA 1
ATOM 4470 C C . THR B 1 250 ? 6.402 -20.047 -29.359 1 92.12 250 THR B C 1
ATOM 4472 O O . THR B 1 250 ? 6.305 -20.609 -30.453 1 92.12 250 THR B O 1
ATOM 4475 N N . CYS B 1 251 ? 5.379 -19.609 -28.672 1 91.25 251 CYS B N 1
ATOM 4476 C CA . CYS B 1 251 ? 4.027 -19.719 -29.219 1 91.25 251 CYS B CA 1
ATOM 4477 C C . CYS B 1 251 ? 3.408 -18.344 -29.438 1 91.25 251 CYS B C 1
ATOM 4479 O O . CYS B 1 251 ? 3.566 -17.453 -28.609 1 91.25 251 CYS B O 1
ATOM 4481 N N . LYS B 1 252 ? 2.67 -18.172 -30.484 1 88.19 252 LYS B N 1
ATOM 4482 C CA . LYS B 1 252 ? 2.029 -16.906 -30.797 1 88.19 252 LYS B CA 1
ATOM 4483 C C . LYS B 1 252 ? 0.521 -16.969 -30.578 1 88.19 252 LYS B C 1
ATOM 4485 O O . LYS B 1 252 ? -0.134 -15.945 -30.406 1 88.19 252 LYS B O 1
ATOM 4490 N N . THR B 1 253 ? 0.077 -18.266 -30.609 1 83.75 253 THR B N 1
ATOM 4491 C CA . THR B 1 253 ? -1.363 -18.438 -30.469 1 83.75 253 THR B CA 1
ATOM 4492 C C . THR B 1 253 ? -1.671 -19.438 -29.344 1 83.75 253 THR B C 1
ATOM 4494 O O . THR B 1 253 ? -0.808 -20.219 -28.953 1 83.75 253 THR B O 1
ATOM 4497 N N . MET B 1 254 ? -2.885 -19.406 -28.891 1 82.94 254 MET B N 1
ATOM 4498 C CA . MET B 1 254 ? -3.324 -20.344 -27.859 1 82.94 254 MET B CA 1
ATOM 4499 C C . MET B 1 254 ? -3.293 -21.781 -28.375 1 82.94 254 MET B C 1
ATOM 4501 O O . MET B 1 254 ? -3.006 -22.703 -27.625 1 82.94 254 MET B O 1
ATOM 4505 N N . LYS B 1 255 ? -3.594 -21.859 -29.594 1 82.69 255 LYS B N 1
ATOM 4506 C CA . LYS B 1 255 ? -3.539 -23.188 -30.219 1 82.69 255 LYS B CA 1
ATOM 4507 C C . LYS B 1 255 ? -2.127 -23.766 -30.172 1 82.69 255 LYS B C 1
ATOM 4509 O O . LYS B 1 255 ? -1.943 -24.953 -29.891 1 82.69 255 LYS B O 1
ATOM 4514 N N . GLU B 1 256 ? -1.204 -22.922 -30.438 1 87.12 256 GLU B N 1
ATOM 4515 C CA . GLU B 1 256 ? 0.19 -23.344 -30.391 1 87.12 256 GLU B CA 1
ATOM 4516 C C . GLU B 1 256 ? 0.594 -23.719 -28.969 1 87.12 256 GLU B C 1
ATOM 4518 O O . GLU B 1 256 ? 1.345 -24.688 -28.75 1 87.12 256 GLU B O 1
ATOM 4523 N N . VAL B 1 257 ? 0.093 -23 -28.016 1 88.81 257 VAL B N 1
ATOM 4524 C CA . VAL B 1 257 ? 0.384 -23.297 -26.609 1 88.81 257 VAL B CA 1
ATOM 4525 C C . VAL B 1 257 ? -0.173 -24.656 -26.25 1 88.81 257 VAL B C 1
ATOM 4527 O O . VAL B 1 257 ? 0.537 -25.5 -25.672 1 88.81 257 VAL B O 1
ATOM 4530 N N . LEU B 1 258 ? -1.396 -24.906 -26.578 1 85.06 258 LEU B N 1
ATOM 4531 C CA . LEU B 1 258 ? -2.035 -26.188 -26.281 1 85.06 258 LEU B CA 1
ATOM 4532 C C . LEU B 1 258 ? -1.266 -27.328 -26.922 1 85.06 258 LEU B C 1
ATOM 4534 O O . LEU B 1 258 ? -1.001 -28.344 -26.266 1 85.06 258 LEU B O 1
ATOM 4538 N N . LYS B 1 259 ? -0.923 -27.141 -28.172 1 86.12 259 LYS B N 1
ATOM 4539 C CA . LYS B 1 259 ? -0.155 -28.156 -28.875 1 86.12 259 LYS B CA 1
ATOM 4540 C C . LYS B 1 259 ? 1.169 -28.438 -28.172 1 86.12 259 LYS B C 1
ATOM 4542 O O . LYS B 1 259 ? 1.57 -29.594 -28.031 1 86.12 259 LYS B O 1
ATOM 4547 N N . SER B 1 260 ? 1.78 -27.359 -27.797 1 90.88 260 SER B N 1
ATOM 4548 C CA . SER B 1 260 ? 3.068 -27.484 -27.125 1 90.88 260 SER B CA 1
ATOM 4549 C C . SER B 1 260 ? 2.928 -28.234 -25.812 1 90.88 260 SER B C 1
ATOM 4551 O O . SER B 1 260 ? 3.75 -29.094 -25.484 1 90.88 260 SER B O 1
ATOM 4553 N N . ILE B 1 261 ? 1.947 -27.953 -25.078 1 90 261 ILE B N 1
ATOM 4554 C CA . ILE B 1 261 ? 1.701 -28.609 -23.781 1 90 261 ILE B CA 1
ATOM 4555 C C . ILE B 1 261 ? 1.455 -30.094 -24 1 90 261 ILE B C 1
ATOM 4557 O O . ILE B 1 261 ? 1.962 -30.922 -23.25 1 90 261 ILE B O 1
ATOM 4561 N N . MET B 1 262 ? 0.798 -30.391 -24.984 1 87.19 262 MET B N 1
ATOM 4562 C CA . MET B 1 262 ? 0.362 -31.766 -25.234 1 87.19 262 MET B CA 1
ATOM 4563 C C . MET B 1 262 ? 1.479 -32.594 -25.859 1 87.19 262 MET B C 1
ATOM 4565 O O . MET B 1 262 ? 1.423 -33.812 -25.859 1 87.19 262 MET B O 1
ATOM 4569 N N . THR B 1 263 ? 2.395 -31.875 -26.516 1 88.19 263 THR B N 1
ATOM 4570 C CA . THR B 1 263 ? 3.508 -32.562 -27.141 1 88.19 263 THR B CA 1
ATOM 4571 C C . THR B 1 263 ? 4.387 -33.25 -26.094 1 88.19 263 THR B C 1
ATOM 4573 O O . THR B 1 263 ? 4.797 -32.625 -25.125 1 88.19 263 THR B O 1
ATOM 4576 N N . GLN B 1 264 ? 4.68 -34.469 -26.406 1 84.56 264 GLN B N 1
ATOM 4577 C CA . GLN B 1 264 ? 5.457 -35.25 -25.453 1 84.56 264 GLN B CA 1
ATOM 4578 C C . GLN B 1 264 ? 6.855 -34.688 -25.281 1 84.56 264 GLN B C 1
ATOM 4580 O O . GLN B 1 264 ? 7.473 -34.219 -26.234 1 84.56 264 GLN B O 1
ATOM 4585 N N . ASN B 1 265 ? 7.344 -34.625 -24.047 1 84.19 265 ASN B N 1
ATOM 4586 C CA . ASN B 1 265 ? 8.68 -34.219 -23.625 1 84.19 265 ASN B CA 1
ATOM 4587 C C . ASN B 1 265 ? 8.891 -32.719 -23.797 1 84.19 265 ASN B C 1
ATOM 4589 O O . ASN B 1 265 ? 10.031 -32.25 -23.781 1 84.19 265 ASN B O 1
ATOM 4593 N N . ASN B 1 266 ? 7.793 -32.062 -24.141 1 90.5 266 ASN B N 1
ATOM 4594 C CA . ASN B 1 266 ? 7.902 -30.609 -24.266 1 90.5 266 ASN B CA 1
ATOM 4595 C C . ASN B 1 266 ? 7.578 -29.906 -22.938 1 90.5 266 ASN B C 1
ATOM 4597 O O . ASN B 1 266 ? 6.762 -30.391 -22.156 1 90.5 266 ASN B O 1
ATOM 4601 N N . PHE B 1 267 ? 8.289 -28.984 -22.703 1 93.31 267 PHE B N 1
ATOM 4602 C CA . PHE B 1 267 ? 8.039 -28.094 -21.578 1 93.31 267 PHE B CA 1
ATOM 4603 C C . PHE B 1 267 ? 8.484 -26.672 -21.891 1 93.31 267 PHE B C 1
ATOM 4605 O O . PHE B 1 267 ? 9.188 -26.453 -22.875 1 93.31 267 PHE B O 1
ATOM 4612 N N . PRO B 1 268 ? 8 -25.656 -21.141 1 95.31 268 PRO B N 1
ATOM 4613 C CA . PRO B 1 268 ? 8.406 -24.281 -21.422 1 95.31 268 PRO B CA 1
ATOM 4614 C C . PRO B 1 268 ? 9.914 -24.078 -21.344 1 95.31 268 PRO B C 1
ATOM 4616 O O . PRO B 1 268 ? 10.594 -24.734 -20.547 1 95.31 268 PRO B O 1
ATOM 4619 N N . ASN B 1 269 ? 10.438 -23.141 -22.109 1 94.94 269 ASN B N 1
ATOM 4620 C CA . ASN B 1 269 ? 11.844 -22.781 -22.016 1 94.94 269 ASN B CA 1
ATOM 4621 C C . ASN B 1 269 ? 12.195 -22.219 -20.641 1 94.94 269 ASN B C 1
ATOM 4623 O O . ASN B 1 269 ? 11.547 -21.297 -20.156 1 94.94 269 ASN B O 1
ATOM 4627 N N . ILE B 1 270 ? 13.148 -22.828 -20.078 1 95 270 ILE B N 1
ATOM 4628 C CA . ILE B 1 270 ? 13.633 -22.312 -18.797 1 95 270 ILE B CA 1
ATOM 4629 C C . ILE B 1 270 ? 14.609 -21.172 -19.047 1 95 270 ILE B C 1
ATOM 4631 O O . ILE B 1 270 ? 15.602 -21.328 -19.766 1 95 270 ILE B O 1
ATOM 4635 N N . PRO B 1 271 ? 14.312 -20.031 -18.469 1 95.19 271 PRO B N 1
ATOM 4636 C CA . PRO B 1 271 ? 15.203 -18.891 -18.672 1 95.19 271 PRO B CA 1
ATOM 4637 C C . PRO B 1 271 ? 16.578 -19.094 -18.031 1 95.19 271 PRO B C 1
ATOM 4639 O O . PRO B 1 271 ? 16.781 -20.047 -17.281 1 95.19 271 PRO B O 1
ATOM 4642 N N . THR B 1 272 ? 17.531 -18.219 -18.406 1 93.31 272 THR B N 1
ATOM 4643 C CA . THR B 1 272 ? 18.859 -18.266 -17.781 1 93.31 272 THR B CA 1
ATOM 4644 C C . THR B 1 272 ? 18.75 -18 -16.266 1 93.31 272 THR B C 1
ATOM 4646 O O . THR B 1 272 ? 18.188 -17 -15.852 1 93.31 272 THR B O 1
ATOM 4649 N N . CYS B 1 273 ? 19.219 -18.984 -15.57 1 94.25 273 CYS B N 1
ATOM 4650 C CA . CYS B 1 273 ? 19.219 -18.891 -14.109 1 94.25 273 CYS B CA 1
ATOM 4651 C C . CYS B 1 273 ? 20.234 -19.844 -13.5 1 94.25 273 CYS B C 1
ATOM 4653 O O . CYS B 1 273 ? 21 -20.484 -14.227 1 94.25 273 CYS B O 1
ATOM 4655 N N . SER B 1 274 ? 20.375 -19.812 -12.203 1 92.62 274 SER B N 1
ATOM 4656 C CA . SER B 1 274 ? 21.312 -20.703 -11.531 1 92.62 274 SER B CA 1
ATOM 4657 C C . SER B 1 274 ? 20.969 -22.156 -11.797 1 92.62 274 SER B C 1
ATOM 4659 O O . SER B 1 274 ? 19.828 -22.484 -12.086 1 92.62 274 SER B O 1
ATOM 4661 N N . LEU B 1 275 ? 21.906 -22.984 -11.68 1 94.44 275 LEU B N 1
ATOM 4662 C CA . LEU B 1 275 ? 21.734 -24.422 -11.945 1 94.44 275 LEU B CA 1
ATOM 4663 C C . LEU B 1 275 ? 20.719 -25.031 -10.992 1 94.44 275 LEU B C 1
ATOM 4665 O O . LEU B 1 275 ? 19.891 -25.859 -11.398 1 94.44 275 LEU B O 1
ATOM 4669 N N . ASP B 1 276 ? 20.812 -24.578 -9.797 1 96.06 276 ASP B N 1
ATOM 4670 C CA . ASP B 1 276 ? 19.875 -25.109 -8.805 1 96.06 276 ASP B CA 1
ATOM 4671 C C . ASP B 1 276 ? 18.438 -24.719 -9.125 1 96.06 276 ASP B C 1
ATOM 4673 O O . ASP B 1 276 ? 17.516 -25.516 -8.984 1 96.06 276 ASP B O 1
ATOM 4677 N N . LEU B 1 277 ? 18.328 -23.5 -9.508 1 97.12 277 LEU B N 1
ATOM 4678 C CA . LEU B 1 277 ? 16.984 -23.031 -9.867 1 97.12 277 LEU B CA 1
ATOM 4679 C C . LEU B 1 277 ? 16.5 -23.75 -11.117 1 97.12 277 LEU B C 1
ATOM 4681 O O . LEU B 1 277 ? 15.32 -24.125 -11.203 1 97.12 277 LEU B O 1
ATOM 4685 N N . LYS B 1 278 ? 17.359 -23.953 -12.055 1 97.44 278 LYS B N 1
ATOM 4686 C CA . LYS B 1 278 ? 17 -24.703 -13.266 1 97.44 278 LYS B CA 1
ATOM 4687 C C . LYS B 1 278 ? 16.531 -26.109 -12.914 1 97.44 278 LYS B C 1
ATOM 4689 O O . LYS B 1 278 ? 15.555 -26.594 -13.469 1 97.44 278 LYS B O 1
ATOM 4694 N N . ASP B 1 279 ? 17.25 -26.719 -12.062 1 97.69 279 ASP B N 1
ATOM 4695 C CA . ASP B 1 279 ? 16.891 -28.062 -11.617 1 97.69 279 ASP B CA 1
ATOM 4696 C C . ASP B 1 279 ? 15.523 -28.062 -10.93 1 97.69 279 ASP B C 1
ATOM 4698 O O . ASP B 1 279 ? 14.695 -28.938 -11.18 1 97.69 279 ASP B O 1
ATOM 4702 N N . PHE B 1 280 ? 15.305 -27.094 -10.102 1 98.19 280 PHE B N 1
ATOM 4703 C CA . PHE B 1 280 ? 14.023 -26.953 -9.414 1 98.19 280 PHE B CA 1
ATOM 4704 C C . PHE B 1 280 ? 12.875 -26.875 -10.422 1 98.19 280 PHE B C 1
ATOM 4706 O O . PHE B 1 280 ? 11.898 -27.625 -10.312 1 98.19 280 PHE B O 1
ATOM 4713 N N . ILE B 1 281 ? 13.016 -26 -11.398 1 98.5 281 ILE B N 1
ATOM 4714 C CA . ILE B 1 281 ? 11.969 -25.781 -12.391 1 98.5 281 ILE B CA 1
ATOM 4715 C C . ILE B 1 281 ? 11.758 -27.062 -13.195 1 98.5 281 ILE B C 1
ATOM 4717 O O . ILE B 1 281 ? 10.617 -27.453 -13.461 1 98.5 281 ILE B O 1
ATOM 4721 N N . SER B 1 282 ? 12.805 -27.703 -13.531 1 98 282 SER B N 1
ATOM 4722 C CA . SER B 1 282 ? 12.727 -28.938 -14.312 1 98 282 SER B CA 1
ATOM 4723 C C . SER B 1 282 ? 11.93 -30 -13.578 1 98 282 SER B C 1
ATOM 4725 O O . SER B 1 282 ? 11.156 -30.734 -14.188 1 98 282 SER B O 1
ATOM 4727 N N . LYS B 1 283 ? 12.125 -30.078 -12.344 1 98.12 283 LYS B N 1
ATOM 4728 C CA . LYS B 1 283 ? 11.406 -31.062 -11.547 1 98.12 283 LYS B CA 1
ATOM 4729 C C . LYS B 1 283 ? 9.906 -30.781 -11.539 1 98.12 283 LYS B C 1
ATOM 4731 O O . LYS B 1 283 ? 9.102 -31.703 -11.477 1 98.12 283 LYS B O 1
ATOM 4736 N N . CYS B 1 284 ? 9.555 -29.516 -11.547 1 98.31 284 CYS B N 1
ATOM 4737 C CA . CYS B 1 284 ? 8.141 -29.156 -11.609 1 98.31 284 CYS B CA 1
ATOM 4738 C C . CYS B 1 284 ? 7.508 -29.641 -12.906 1 98.31 284 CYS B C 1
ATOM 4740 O O . CYS B 1 284 ? 6.293 -29.812 -12.984 1 98.31 284 CYS B O 1
ATOM 4742 N N . PHE B 1 285 ? 8.32 -29.875 -13.93 1 97.62 285 PHE B N 1
ATOM 4743 C CA . PHE B 1 285 ? 7.789 -30.125 -15.266 1 97.62 285 PHE B CA 1
ATOM 4744 C C . PHE B 1 285 ? 7.914 -31.609 -15.625 1 97.62 285 PHE B C 1
ATOM 4746 O O . PHE B 1 285 ? 7.828 -31.969 -16.797 1 97.62 285 PHE B O 1
ATOM 4753 N N . ILE B 1 286 ? 8.227 -32.375 -14.641 1 95.81 286 ILE B N 1
ATOM 4754 C CA . ILE B 1 286 ? 8.117 -33.812 -14.891 1 95.81 286 ILE B CA 1
ATOM 4755 C C . ILE B 1 286 ? 6.707 -34.156 -15.352 1 95.81 286 ILE B C 1
ATOM 4757 O O . ILE B 1 286 ? 5.727 -33.875 -14.664 1 95.81 286 ILE B O 1
ATOM 4761 N N . ARG B 1 287 ? 6.551 -34.719 -16.469 1 93.12 287 ARG B N 1
ATOM 4762 C CA . ARG B 1 287 ? 5.273 -34.812 -17.156 1 93.12 287 ARG B CA 1
ATOM 4763 C C . ARG B 1 287 ? 4.34 -35.812 -16.469 1 93.12 287 ARG B C 1
ATOM 4765 O O . ARG B 1 287 ? 3.139 -35.562 -16.344 1 93.12 287 ARG B O 1
ATOM 4772 N N . ASN B 1 288 ? 4.895 -37 -16.109 1 90.81 288 ASN B N 1
ATOM 4773 C CA . ASN B 1 288 ? 4.066 -37.938 -15.367 1 90.81 288 ASN B CA 1
ATOM 4774 C C . ASN B 1 288 ? 3.711 -37.406 -13.977 1 90.81 288 ASN B C 1
ATOM 4776 O O . ASN B 1 288 ? 4.582 -37.281 -13.117 1 90.81 288 ASN B O 1
ATOM 4780 N N . PRO B 1 289 ? 2.494 -37.125 -13.742 1 91.75 289 PRO B N 1
ATOM 4781 C CA . PRO B 1 289 ? 2.119 -36.531 -12.461 1 91.75 289 PRO B CA 1
ATOM 4782 C C . PRO B 1 289 ? 2.455 -37.406 -11.266 1 91.75 289 PRO B C 1
ATOM 4784 O O . PRO B 1 289 ? 2.695 -36.906 -10.164 1 91.75 289 PRO B O 1
ATOM 4787 N N . GLN B 1 290 ? 2.516 -38.688 -11.422 1 90.44 290 GLN B N 1
ATOM 4788 C CA . GLN B 1 290 ? 2.828 -39.625 -10.336 1 90.44 290 GLN B CA 1
ATOM 4789 C C . GLN B 1 290 ? 4.285 -39.469 -9.906 1 90.44 290 GLN B C 1
ATOM 4791 O O . GLN B 1 290 ? 4.645 -39.844 -8.789 1 90.44 290 GLN B O 1
ATOM 4796 N N . ASN B 1 291 ? 5.074 -39 -10.898 1 94.62 291 ASN B N 1
ATOM 4797 C CA . ASN B 1 291 ? 6.5 -38.844 -10.617 1 94.62 291 ASN B CA 1
ATOM 4798 C C . ASN B 1 291 ? 6.855 -37.406 -10.273 1 94.62 291 ASN B C 1
ATOM 4800 O O . ASN B 1 291 ? 8.008 -37.125 -9.953 1 94.62 291 ASN B O 1
ATOM 4804 N N . ARG B 1 292 ? 5.922 -36.562 -10.375 1 95.69 292 ARG B N 1
ATOM 4805 C CA . ARG B 1 292 ? 6.16 -35.156 -10.055 1 95.69 292 ARG B CA 1
ATOM 4806 C C . ARG B 1 292 ? 6.23 -34.938 -8.547 1 95.69 292 ARG B C 1
ATOM 4808 O O . ARG B 1 292 ? 5.406 -35.469 -7.797 1 95.69 292 ARG B O 1
ATOM 4815 N N . PRO B 1 293 ? 7.258 -34.188 -8.109 1 97.19 293 PRO B N 1
ATOM 4816 C CA . PRO B 1 293 ? 7.398 -34.031 -6.66 1 97.19 293 PRO B CA 1
ATOM 4817 C C . PRO B 1 293 ? 6.234 -33.25 -6.043 1 97.19 293 PRO B C 1
ATOM 4819 O O . PRO B 1 293 ? 5.621 -32.406 -6.711 1 97.19 293 PRO B O 1
ATOM 4822 N N . SER B 1 294 ? 5.973 -33.562 -4.801 1 96.56 294 SER B N 1
ATOM 4823 C CA . SER B 1 294 ? 4.988 -32.844 -4.02 1 96.56 294 SER B CA 1
ATOM 4824 C C . SER B 1 294 ? 5.559 -31.5 -3.543 1 96.56 294 SER B C 1
ATOM 4826 O O . SER B 1 294 ? 6.762 -31.25 -3.652 1 96.56 294 SER B O 1
ATOM 4828 N N . ALA B 1 295 ? 4.676 -30.672 -3.045 1 97.69 295 ALA B N 1
ATOM 4829 C CA . ALA B 1 295 ? 5.117 -29.422 -2.457 1 97.69 295 ALA B CA 1
ATOM 4830 C C . ALA B 1 295 ? 6.102 -29.656 -1.315 1 97.69 295 ALA B C 1
ATOM 4832 O O . ALA B 1 295 ? 7.133 -28.984 -1.227 1 97.69 295 ALA B O 1
ATOM 4833 N N . ASP B 1 296 ? 5.828 -30.625 -0.489 1 96.69 296 ASP B N 1
ATOM 4834 C CA . ASP B 1 296 ? 6.68 -30.953 0.646 1 96.69 296 ASP B CA 1
ATOM 4835 C C . ASP B 1 296 ? 8.07 -31.391 0.181 1 96.69 296 ASP B C 1
ATOM 4837 O O . ASP B 1 296 ? 9.078 -30.969 0.762 1 96.69 296 ASP B O 1
ATOM 4841 N N . GLU B 1 297 ? 8.094 -32.188 -0.802 1 97.44 297 GLU B N 1
ATOM 4842 C CA . GLU B 1 297 ? 9.375 -32.656 -1.328 1 97.44 297 GLU B CA 1
ATOM 4843 C C . GLU B 1 297 ? 10.195 -31.5 -1.889 1 97.44 297 GLU B C 1
ATOM 4845 O O . GLU B 1 297 ? 11.406 -31.422 -1.665 1 97.44 297 GLU B O 1
ATOM 4850 N N . LEU B 1 298 ? 9.523 -30.625 -2.582 1 98.31 298 LEU B N 1
ATOM 4851 C CA . LEU B 1 298 ? 10.203 -29.5 -3.213 1 98.31 298 LEU B CA 1
ATOM 4852 C C . LEU B 1 298 ? 10.75 -28.531 -2.164 1 98.31 298 LEU B C 1
ATOM 4854 O O . LEU B 1 298 ? 11.742 -27.844 -2.406 1 98.31 298 LEU B O 1
ATOM 4858 N N . LEU B 1 299 ? 10.133 -28.438 -0.992 1 97.81 299 LEU B N 1
ATOM 4859 C CA . LEU B 1 299 ? 10.602 -27.578 0.085 1 97.81 299 LEU B CA 1
ATOM 4860 C C . LEU B 1 299 ? 12.008 -27.953 0.52 1 97.81 299 LEU B C 1
ATOM 4862 O O . LEU B 1 299 ? 12.742 -27.125 1.06 1 97.81 299 LEU B O 1
ATOM 4866 N N . ASN B 1 300 ? 12.406 -29.141 0.224 1 96.38 300 ASN B N 1
ATOM 4867 C CA . ASN B 1 300 ? 13.727 -29.625 0.601 1 96.38 300 ASN B CA 1
ATOM 4868 C C . ASN B 1 300 ? 14.727 -29.484 -0.548 1 96.38 300 ASN B C 1
ATOM 4870 O O . ASN B 1 300 ? 15.875 -29.922 -0.436 1 96.38 300 ASN B O 1
ATOM 4874 N N . HIS B 1 301 ? 14.328 -28.953 -1.609 1 97.19 301 HIS B N 1
ATOM 4875 C CA . HIS B 1 301 ? 15.211 -28.797 -2.756 1 97.19 301 HIS B CA 1
ATOM 4876 C C . HIS B 1 301 ? 16.406 -27.922 -2.414 1 97.19 301 HIS B C 1
ATOM 4878 O O . HIS B 1 301 ? 16.266 -26.906 -1.716 1 97.19 301 HIS B O 1
ATOM 4884 N N . PRO B 1 302 ? 17.547 -28.094 -3.018 1 95.75 302 PRO B N 1
ATOM 4885 C CA . PRO B 1 302 ? 18.766 -27.344 -2.699 1 95.75 302 PRO B CA 1
ATOM 4886 C C . PRO B 1 302 ? 18.641 -25.859 -3.006 1 95.75 302 PRO B C 1
ATOM 4888 O O . PRO B 1 302 ? 19.203 -25.031 -2.291 1 95.75 302 PRO B O 1
ATOM 4891 N N . PHE B 1 303 ? 17.984 -25.547 -4.023 1 96.31 303 PHE B N 1
ATOM 4892 C CA . PHE B 1 303 ? 17.844 -24.141 -4.359 1 96.31 303 PHE B CA 1
ATOM 4893 C C . PHE B 1 303 ? 17.266 -23.359 -3.178 1 96.31 303 PHE B C 1
ATOM 4895 O O . PHE B 1 303 ? 17.641 -22.188 -2.963 1 96.31 303 PHE B O 1
ATOM 4902 N N . LEU B 1 304 ? 16.344 -23.938 -2.459 1 96.62 304 LEU B N 1
ATOM 4903 C CA . LEU B 1 304 ? 15.617 -23.25 -1.395 1 96.62 304 LEU B CA 1
ATOM 4904 C C . LEU B 1 304 ? 16.391 -23.328 -0.083 1 96.62 304 LEU B C 1
ATOM 4906 O O . LEU B 1 304 ? 16.094 -22.578 0.859 1 96.62 304 LEU B O 1
ATOM 4910 N N . ASN B 1 305 ? 17.359 -24.188 0.148 1 87.19 305 ASN B N 1
ATOM 4911 C CA . ASN B 1 305 ? 18.031 -24.406 1.421 1 87.19 305 ASN B CA 1
ATOM 4912 C C . ASN B 1 305 ? 19.5 -23.953 1.359 1 87.19 305 ASN B C 1
ATOM 4914 O O . ASN B 1 305 ? 20.188 -23.969 2.373 1 87.19 305 ASN B O 1
ATOM 4918 N N . GLU B 1 306 ? 19.953 -23.703 0.176 1 73.31 306 GLU B N 1
ATOM 4919 C CA . GLU B 1 306 ? 21.344 -23.25 0.102 1 73.31 306 GLU B CA 1
ATOM 4920 C C . GLU B 1 306 ? 21.438 -21.75 0.306 1 73.31 306 GLU B C 1
ATOM 4922 O O . GLU B 1 306 ? 20.516 -21 -0.066 1 73.31 306 GLU B O 1
ATOM 4927 N N . ASN B 1 307 ? 22.234 -21.234 1.253 1 63.31 307 ASN B N 1
ATOM 4928 C CA . ASN B 1 307 ? 22.594 -19.828 1.447 1 63.31 307 ASN B CA 1
ATOM 4929 C C . ASN B 1 307 ? 23.078 -19.188 0.154 1 63.31 307 ASN B C 1
ATOM 4931 O O . ASN B 1 307 ? 24.172 -19.516 -0.329 1 63.31 307 ASN B O 1
ATOM 4935 N N . SER B 1 308 ? 22.328 -19.219 -0.834 1 53.06 308 SER B N 1
ATOM 4936 C CA . SER B 1 308 ? 22.75 -18.703 -2.133 1 53.06 308 SER B CA 1
ATOM 4937 C C . SER B 1 308 ? 23.375 -17.328 -1.995 1 53.06 308 SER B C 1
ATOM 4939 O O . SER B 1 308 ? 22.75 -16.391 -1.491 1 53.06 308 SER B O 1
ATOM 4941 N N . SER B 1 309 ? 24.609 -17.25 -1.657 1 46.97 309 SER B N 1
ATOM 4942 C CA . SER B 1 309 ? 25.406 -16.031 -1.804 1 46.97 309 SER B CA 1
ATOM 4943 C C . SER B 1 309 ? 25.281 -15.453 -3.207 1 46.97 309 SER B C 1
ATOM 4945 O O . SER B 1 309 ? 25.938 -15.93 -4.141 1 46.97 309 SER B O 1
ATOM 4947 N N . SER B 1 310 ? 24.281 -15.516 -3.881 1 39.72 310 SER B N 1
ATOM 4948 C CA . SER B 1 310 ? 24.359 -15.086 -5.273 1 39.72 310 SER B CA 1
ATOM 4949 C C . SER B 1 310 ? 24.766 -13.617 -5.379 1 39.72 310 SER B C 1
ATOM 4951 O O . SER B 1 310 ? 24.109 -12.75 -4.789 1 39.72 310 SER B O 1
ATOM 4953 N N . ALA B 1 311 ? 26 -13.328 -5.73 1 36.38 311 ALA B N 1
ATOM 4954 C CA . ALA B 1 311 ? 26.438 -12.102 -6.387 1 36.38 311 ALA B CA 1
ATOM 4955 C C . ALA B 1 311 ? 25.547 -11.766 -7.582 1 36.38 311 ALA B C 1
ATOM 4957 O O . ALA B 1 311 ? 25.359 -12.602 -8.477 1 36.38 311 ALA B O 1
ATOM 4958 N N . VAL B 1 312 ? 24.5 -11.023 -7.453 1 37.31 312 VAL B N 1
ATOM 4959 C CA . VAL B 1 312 ? 23.859 -10.438 -8.625 1 37.31 312 VAL B CA 1
ATOM 4960 C C . VAL B 1 312 ? 24.875 -10.242 -9.734 1 37.31 312 VAL B C 1
ATOM 4962 O O . VAL B 1 312 ? 25.875 -9.523 -9.562 1 37.31 312 VAL B O 1
ATOM 4965 N N . THR B 1 313 ? 25.172 -11.227 -10.531 1 30.5 313 THR B N 1
ATOM 4966 C CA . THR B 1 313 ? 25.906 -10.914 -11.75 1 30.5 313 THR B CA 1
ATOM 4967 C C . THR B 1 313 ? 25.203 -9.789 -12.523 1 30.5 313 THR B C 1
ATOM 4969 O O . THR B 1 313 ? 24.078 -9.961 -12.984 1 30.5 313 THR B O 1
ATOM 4972 N N . ALA B 1 314 ? 25.344 -8.633 -12.148 1 33.25 314 ALA B N 1
ATOM 4973 C CA . ALA B 1 314 ? 25.094 -7.52 -13.055 1 33.25 314 ALA B CA 1
ATOM 4974 C C . ALA B 1 314 ? 25.562 -7.848 -14.469 1 33.25 314 ALA B C 1
ATOM 4976 O O . ALA B 1 314 ? 26.75 -7.855 -14.75 1 33.25 314 ALA B O 1
ATOM 4977 N N . THR B 1 315 ? 25.078 -8.984 -15.023 1 23.47 315 THR B N 1
ATOM 4978 C CA . THR B 1 315 ? 25.422 -9.07 -16.438 1 23.47 315 THR B CA 1
ATOM 4979 C C . THR B 1 315 ? 24.938 -7.836 -17.188 1 23.47 315 THR B C 1
ATOM 4981 O O . THR B 1 315 ? 23.734 -7.59 -17.281 1 23.47 315 THR B O 1
ATOM 4984 N N . VAL B 1 316 ? 25.672 -6.875 -17.203 1 24.95 316 VAL B N 1
ATOM 4985 C CA . VAL B 1 316 ? 25.734 -5.781 -18.172 1 24.95 316 VAL B CA 1
ATOM 4986 C C . VAL B 1 316 ? 25.578 -6.328 -19.594 1 24.95 316 VAL B C 1
ATOM 4988 O O . VAL B 1 316 ? 26.453 -7.02 -20.094 1 24.95 316 VAL B O 1
ATOM 4991 N N . LEU B 1 317 ? 24.344 -6.945 -19.953 1 20.38 317 LEU B N 1
ATOM 4992 C CA . LEU B 1 317 ? 24.25 -6.84 -21.391 1 20.38 317 LEU B CA 1
ATOM 4993 C C . LEU B 1 317 ? 24.094 -5.383 -21.828 1 20.38 317 LEU B C 1
ATOM 4995 O O . LEU B 1 317 ? 23.391 -4.609 -21.172 1 20.38 317 LEU B O 1
#

InterPro domains:
  IPR000719 Protein kinase domain [PF00069] (31-304)
  IPR000719 Protein kinase domain [PS50011] (29-304)
  IPR000719 Protein kinase domain [SM00220] (29-304)
  IPR008271 Serine/threonine-protein kinase, active site [PS00108] (152-164)
  IPR011009 Protein kinase-like domain superfamily [SSF56112] (29-307)
  IPR017441 Protein kinase, ATP binding site [PS00107] (35-58)
  IPR050538 Mitogen-activated protein kinase kinase kinase [PTHR48016] (26-310)

pLDDT: mean 79.84, std 22.12, range [18.06, 98.75]

Organism: NCBI:txid5963

Solvent-accessible surface area (backbone atoms only — not comparable to full-atom values): 35055 Å² total; per-residue (Å²): 82,80,71,66,72,66,70,82,67,89,59,75,54,64,65,54,39,55,56,42,63,72,58,79,82,78,79,54,64,45,80,46,55,78,75,48,72,56,98,71,30,41,25,24,37,25,28,31,55,62,58,52,33,62,27,27,33,36,40,26,58,53,76,84,44,92,50,56,54,67,59,46,48,52,44,51,49,51,27,51,53,52,37,70,69,52,81,50,90,32,37,52,47,64,76,47,50,46,72,38,63,68,74,40,26,42,32,42,34,27,59,52,43,67,58,37,31,40,43,62,44,29,67,54,52,54,68,63,42,67,55,36,49,35,52,50,53,51,45,51,31,51,37,47,36,54,32,48,75,70,27,37,40,55,56,54,60,38,40,77,33,22,28,22,31,74,82,45,44,52,19,44,46,79,45,71,68,35,45,79,32,64,94,84,52,50,45,61,68,94,63,65,54,74,66,32,59,38,52,60,39,50,26,73,81,60,67,78,60,83,74,72,84,50,81,81,64,67,78,57,34,58,16,49,50,70,42,37,48,36,26,8,46,31,29,30,50,46,21,51,59,71,62,41,65,43,43,58,90,81,29,92,44,71,67,48,42,54,51,44,48,65,36,84,97,48,70,65,83,77,71,96,68,56,68,49,52,50,51,52,41,52,46,30,60,41,74,57,55,89,74,26,61,50,45,67,59,53,67,67,34,61,54,65,68,48,86,71,76,68,71,77,73,69,69,56,117,88,78,71,61,66,60,63,82,68,91,57,77,57,65,65,55,40,56,57,41,62,72,59,79,80,76,79,53,66,46,78,47,56,78,74,48,71,55,99,72,29,41,26,23,36,25,27,31,53,62,61,51,34,62,27,28,33,37,41,25,58,52,79,84,44,91,50,56,53,65,59,47,50,52,43,50,47,51,29,52,53,51,37,70,70,52,80,49,90,30,36,53,47,65,75,49,51,44,72,37,56,55,74,40,26,42,31,41,33,27,59,52,45,67,58,37,31,40,42,64,43,30,66,55,52,54,68,63,42,68,54,36,49,36,52,51,53,50,44,51,30,52,37,48,35,54,33,46,75,70,25,36,42,54,58,51,58,37,40,77,33,21,29,22,31,72,81,44,43,51,20,44,47,78,45,69,66,34,44,77,33,65,93,84,54,50,46,61,66,95,64,66,54,74,66,32,58,37,52,61,38,49,24,72,84,62,65,77,62,86,74,72,84,53,83,81,64,68,78,57,35,57,15,50,50,71,41,36,49,34,28,8,47,30,30,30,51,47,21,50,60,71,60,40,65,42,45,58,90,83,30,92,44,71,66,48,42,54,51,45,49,64,36,84,97,48,72,65,84,77,72,95,67,55,68,47,51,49,52,54,42,51,46,31,60,42,76,56,54,90,74,27,60,50,44,67,60,54,65,68,34,61,54,65,70,48,83,71,77,68,73,77,73,78,69,45,115

Radius of gyration: 29.15 Å; Cα contacts (8 Å, |Δi|>4): 1111; chains: 2; bounding box: 73×89×64 Å

Foldseek 3Di:
DPPQDLDCDVQVCPLVCVQAVPADPPQDKDWDDFDAAAPAFTWTWIARPVPRAIKIKGKGAQPPGPDPSVVVSVLVVQQVVLQVVDDDPQAWHWHGWDADSSRRIIITITHDAPQAFQLVVLVVDPPDFLVLLLQALLLVLVSLVRQVVQQKDQLADARNQWGAHPVGRIHGHDSSVMDRHDDDAFDLDNDYDLLQFAQQQQDPVVPPPPPPPDPVPSPGGSHDDSLRVLSSSLQRSQCSHPSDGFCVVPDDDSVRSNVQNNDPPHDTDRDDDDPQVVVLSVLSNPRPSVSRDHSVVSSPRCSNPPPCPDPPPPPPD/DCPLDLDDDVPVCPLLCVQAVPAPPPQDKDWDDFDAAAPAFTWTWIARPVPRAIKIKGKGAQPPDPDPSVVVSVLVVQQVVLLVVDDDPQAWHWHGWDQDSSRRIIITITHDAPQAFQLVVLVVDPPDDLVLLLQQLLLVLVSLVRQVVQQKDQLADARNQWGAHPVGRIHGHDSSVMDRHDDDAFDLDNDYDLLQFAQQQQDPVVPPPPPPPDPVPSPGGSHDDSLRVLSSSLQRSQCSRPSDGFCVVPDDDSVVSNVQNNDPPHDTDRDDDDPQVVVLSVLSNPRPSVSRDGSVVSSPRCSNVPPCPDPPPPPPD

Sequence (634 aa):
MGISCCKQVKVNTEGITRLIADGDKSILWIKGEKIGSGSFGTVYRAIDIETANYFAVKCISLKNNKLNSSKLIKLIQKEVDILKVLEHSNIIKYYQTDLDIENHEINIITEYASKGNLQSFVSEFKPLSNKILQKFIKEILNALSYMHNKGVIHRDLKCANILISEDSSIKLSDFGLSKIIESTLITSEIAGSLNWMAPEIFSREFEANENAEDITEIKKYKGYSFPSDIWSLGCTVIEMITGSPPWTDTCKTMKEVLKSIMTQNNFPNIPTCSLDLKDFISKCFIRNPQNRPSADELLNHPFLNENSSSAVTATVLMGISCCKQVKVNTEGITRLIADGDKSILWIKGEKIGSGSFGTVYRAIDIETANYFAVKCISLKNNKLNSSKLIKLIQKEVDILKVLEHSNIIKYYQTDLDIENHEINIITEYASKGNLQSFVSEFKPLSNKILQKFIKEILNALSYMHNKGVIHRDLKCANILISEDSSIKLSDFGLSKIIESTLITSEIAGSLNWMAPEIFSREFEANENAEDITEIKKYKGYSFPSDIWSLGCTVIEMITGSPPWTDTCKTMKEVLKSIMTQNNFPNIPTCSLDLKDFISKCFIRNPQNRPSADELLNHPFLNENSSSAVTATVL

Secondary structure (DSSP, 8-state):
------------HHHHHHHHHT--S---EEEEEEEEE-SSSEEEEEEETTT--EEEEEEEESSS-SS-HHHHHHHHHHHHHHHHH---TTBPPEEEEEEETTTTEEEEEEE--TT-BHHHHHHHHPSPPHHHHHHHHHHHHHHHHHHHHT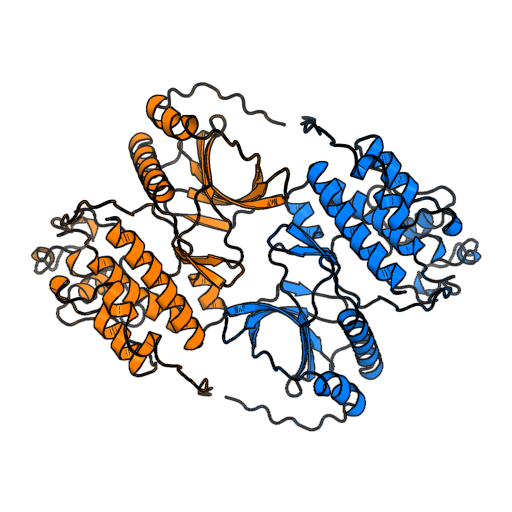TEE-S--SGGGEEE-TTS-EEE---TT-EE--TT--B-S--S-GGG--GGGS-GGGSS-TT--SGGG------B-HHHHHHHHHHHHHHHHHSS-TTTTT-SSHHHHHHHHHSTT--PPPPS--HHHHHHHHHHT-SSTTTSPPHHHHHT-HHHHS-----------/------------HHHHHHHHHT------EEEEEEEEE-SSSEEEEEEETTT--EEEEEEEESSS-SS-HHHHHHHHHHHHHHHHH---TTBPPEEEEEEETTTTEEEEEEE--TT-BHHHHHHHHPSPPHHHHHHHHHHHHHHHHHHHHTTEE-S--SGGGEEE-TTS-EEE---TT-EE--TT--B-S--S-GGG--GGGS-GGGSS-TT---GGG------B-HHHHHHHHHHHHHHHHHSS-TTTTT-SSHHHHHHHHHSTT--PPPPS--HHHHHHHHHHT-SSGGGSPPHHHHHT-HHHHS-----------